Protein AF-A0A8D4UVV5-F1 (afdb_monomer_lite)

Foldseek 3Di:
DPDPPVCPVPPLDDDDDQDDDDDDPADEQEAQEEEDQAEDEEEAEQEERREAAYEHEQAEYEYEHHAAYLEEYEQYEYEPNYEEHYQGEYEADDAHEAAYEYEQYEYAAYAFANGEYEYAEYEHAQEYEQGEYNHAYEQEHGEYAHEHYEAHDPVPLHGEYEQYEYERYEHEQGEYHAEYEYEGSEEYESHEYNNAEYENAEYYYYHAYEHAFEYELHEYAAEYEHGEYEHDDAYEWHDAPDPRGFEYEQYEYEQHEHYAGEYEAQEYEGQEYEQYEYAAAAYEYEQGEYEYNEYEHRHEYELYEYDNVVVCVVVVNDAGEYQFYYQGEYEYAYYEYAEYEQGEYDPSHAHEFEQGEYHADHAYHYQAEHEQGEDAHYYDANGEYEHAYYDHNHYYYSYYYNDPDDDHHGDYDYDD

Sequence (416 aa):
MKKGKILLSLSILAALGSFSAPLSWAADVTNPAKKVNTTVEGNVSAGVAENEGDNAVSNILTLDTGADISGNATGGVAVEGAGNALTNTVDVLDTAKVAGAVTGGVSYDGNAKENVVNMAGGTVIRGVTGGRTLGTGEAALNQVTIYGAAIGEETEQFGAVFGGVSAKGMANNNVVKIVGSTTTYENVMGGYAWESSASGKQVFLTGTNTIGTSVFGGDGETGASNNELSIQDNSTIGEKDNEDTGYAIGGFTHTGTALSNKVKVEGGTMNYAVGGLSDQDGSKVESNELTITGGTIYMEAAGGLIDGKVEYEANGGTRVETEGATKNIVTMNGGEVRNLSGGRVNYYATGDAIANEVYVSDEVQIDYLVRGGSTYYGNANNNIVEMTGGTAGMGVEGGESGADLLIQTNKYHKKI

pLDDT: mean 90.58, std 17.06, range [24.39, 98.94]

Organism: NCBI:txid2582419

Structure (mmCIF, N/CA/C/O backbone):
data_AF-A0A8D4UVV5-F1
#
_entry.id   AF-A0A8D4UVV5-F1
#
loop_
_atom_site.group_PDB
_atom_site.id
_atom_site.type_symbol
_atom_site.label_atom_id
_atom_site.label_alt_id
_atom_site.label_comp_id
_atom_site.label_asym_id
_atom_site.label_entity_id
_atom_site.label_seq_id
_atom_site.pdbx_PDB_ins_code
_atom_site.Cartn_x
_atom_site.Cartn_y
_atom_site.Cartn_z
_atom_site.occupancy
_atom_site.B_iso_or_equiv
_atom_site.auth_seq_id
_atom_site.auth_comp_id
_atom_site.auth_asym_id
_atom_site.auth_atom_id
_atom_site.pdbx_PDB_model_num
ATOM 1 N N . MET A 1 1 ? 5.571 8.092 15.817 1.00 36.47 1 MET A N 1
ATOM 2 C CA . MET A 1 1 ? 6.298 7.166 14.926 1.00 36.47 1 MET A CA 1
ATOM 3 C C . MET A 1 1 ? 7.755 7.592 14.865 1.00 36.47 1 MET A C 1
ATOM 5 O O . MET A 1 1 ? 8.027 8.764 14.603 1.00 36.47 1 MET A O 1
ATOM 9 N N . LYS A 1 2 ? 8.715 6.691 15.112 1.00 24.39 2 LYS A N 1
ATOM 10 C CA . LYS A 1 2 ? 10.079 6.979 14.652 1.00 24.39 2 LYS A CA 1
ATOM 11 C C . LYS A 1 2 ? 10.026 7.043 13.134 1.00 24.39 2 LYS A C 1
ATOM 13 O O . LYS A 1 2 ? 9.331 6.264 12.501 1.00 24.39 2 LYS A O 1
ATOM 18 N N . LYS A 1 3 ? 10.727 8.022 12.574 1.00 29.69 3 LYS A N 1
ATOM 19 C CA . LYS A 1 3 ? 10.854 8.267 11.141 1.00 29.69 3 LYS A CA 1
ATOM 20 C C . LYS A 1 3 ? 11.209 6.982 10.373 1.00 29.69 3 LYS A C 1
ATOM 22 O O . LYS A 1 3 ? 12.376 6.760 10.080 1.00 29.69 3 LYS A O 1
ATOM 27 N N . GLY A 1 4 ? 10.196 6.252 9.932 1.00 29.98 4 GLY A N 1
ATOM 28 C CA . GLY A 1 4 ? 10.011 6.086 8.508 1.00 29.98 4 GLY A CA 1
ATOM 29 C C . GLY A 1 4 ? 9.584 7.451 7.953 1.00 29.98 4 GLY A C 1
ATOM 30 O O . GLY A 1 4 ? 8.470 7.633 7.510 1.00 29.98 4 GLY A O 1
ATOM 31 N N . LYS A 1 5 ? 10.410 8.510 7.944 1.00 32.03 5 LYS A N 1
ATOM 32 C CA . LYS A 1 5 ? 11.254 8.706 6.758 1.00 32.03 5 LYS A CA 1
ATOM 33 C C . LYS A 1 5 ? 11.245 7.430 5.939 1.00 32.03 5 LYS A C 1
ATOM 35 O O . LYS A 1 5 ? 12.145 6.611 6.064 1.00 32.03 5 LYS A O 1
ATOM 40 N N . ILE A 1 6 ? 10.184 7.285 5.148 1.00 36.41 6 ILE A N 1
ATOM 41 C CA . ILE A 1 6 ? 10.252 6.662 3.846 1.00 36.41 6 ILE A CA 1
ATOM 42 C C . ILE A 1 6 ? 11.495 7.309 3.238 1.00 36.41 6 ILE A C 1
ATOM 44 O O . ILE A 1 6 ? 11.454 8.408 2.685 1.00 36.41 6 ILE A O 1
ATOM 48 N N . LEU A 1 7 ? 12.659 6.703 3.476 1.00 28.64 7 LEU A N 1
ATOM 49 C CA . LEU A 1 7 ? 13.828 6.924 2.671 1.00 28.64 7 LEU A CA 1
ATOM 50 C C . LEU A 1 7 ? 13.412 6.277 1.357 1.00 28.64 7 LEU A C 1
ATOM 52 O O . LEU A 1 7 ? 13.795 5.160 1.030 1.00 28.64 7 LEU A O 1
ATOM 56 N N . LEU A 1 8 ? 12.603 7.015 0.590 1.00 34.72 8 LEU A N 1
ATOM 57 C CA . LEU A 1 8 ? 12.724 7.051 -0.846 1.00 34.72 8 LEU A CA 1
ATOM 58 C C . LEU A 1 8 ? 14.201 7.331 -1.050 1.00 34.72 8 LEU A C 1
ATOM 60 O O . LEU A 1 8 ? 14.648 8.478 -1.018 1.00 34.72 8 LEU A O 1
ATOM 64 N N . SER A 1 9 ? 14.996 6.267 -1.144 1.00 30.42 9 SER A N 1
ATOM 65 C CA . SER A 1 9 ? 16.332 6.416 -1.656 1.00 30.42 9 SER A CA 1
ATOM 66 C C . SER A 1 9 ? 16.101 7.053 -3.021 1.00 30.42 9 SER A C 1
ATOM 68 O O . SER A 1 9 ? 15.495 6.458 -3.913 1.00 30.42 9 SER A O 1
ATOM 70 N N . LEU A 1 10 ? 16.518 8.313 -3.148 1.00 31.20 10 LEU A N 1
ATOM 71 C CA . LEU A 1 10 ? 16.580 9.135 -4.361 1.00 31.20 10 LEU A CA 1
ATOM 72 C C . LEU A 1 10 ? 17.472 8.493 -5.451 1.00 31.20 10 LEU A C 1
ATOM 74 O O . LEU A 1 10 ? 18.020 9.158 -6.316 1.00 31.20 10 LEU A O 1
ATOM 78 N N . SER A 1 11 ? 17.637 7.179 -5.399 1.00 31.62 11 SER A N 1
ATOM 79 C CA . SER A 1 11 ? 18.596 6.342 -6.097 1.00 31.62 11 SER A CA 1
ATOM 80 C C . SER A 1 11 ? 18.109 5.847 -7.457 1.00 31.62 11 SER A C 1
ATOM 82 O O . SER A 1 11 ? 18.881 5.234 -8.184 1.00 31.62 11 SER A O 1
ATOM 84 N N . ILE A 1 12 ? 16.852 6.110 -7.830 1.00 38.03 12 ILE A N 1
ATOM 85 C CA . ILE A 1 12 ? 16.336 5.766 -9.169 1.00 38.03 12 ILE A CA 1
ATOM 86 C C . ILE A 1 12 ? 16.673 6.875 -10.189 1.00 38.03 12 ILE A C 1
ATOM 88 O O . ILE A 1 12 ? 16.434 6.725 -11.381 1.00 38.03 12 ILE A O 1
ATOM 92 N N . LEU A 1 13 ? 17.287 7.981 -9.754 1.00 33.97 13 LEU A N 1
ATOM 93 C CA . LEU A 1 13 ? 17.732 9.056 -10.638 1.00 33.97 13 LEU A CA 1
ATOM 94 C C . LEU A 1 13 ? 19.225 8.897 -10.963 1.00 33.97 13 LEU A C 1
ATOM 96 O O . LEU A 1 13 ? 20.084 9.469 -10.298 1.00 33.97 13 LEU A O 1
ATOM 100 N N . ALA A 1 14 ? 19.549 8.122 -11.997 1.00 31.92 14 ALA A N 1
ATOM 101 C CA . ALA A 1 14 ? 20.893 8.124 -12.570 1.00 31.92 14 ALA A CA 1
ATOM 102 C C . ALA A 1 14 ? 20.834 8.201 -14.102 1.00 31.92 14 ALA A C 1
ATOM 104 O O . ALA A 1 14 ? 20.663 7.195 -14.785 1.00 31.92 14 ALA A O 1
ATOM 105 N N . ALA A 1 15 ? 20.996 9.442 -14.573 1.00 30.98 15 ALA A N 1
ATOM 106 C CA . ALA A 1 15 ? 21.548 9.878 -15.855 1.00 30.98 15 ALA A CA 1
ATOM 107 C C . ALA A 1 15 ? 21.003 9.224 -17.138 1.00 30.98 15 ALA A C 1
ATOM 109 O O . ALA A 1 15 ? 21.532 8.226 -17.622 1.00 30.98 15 ALA A O 1
ATOM 110 N N . LEU A 1 16 ? 20.052 9.905 -17.781 1.00 36.75 16 LEU A N 1
ATOM 111 C CA . LEU A 1 16 ? 19.935 9.878 -19.238 1.00 36.75 16 LEU A CA 1
ATOM 112 C C . LEU A 1 16 ? 20.592 11.159 -19.760 1.00 36.75 16 LEU A C 1
ATOM 114 O O . LEU A 1 16 ? 20.246 12.264 -19.343 1.00 36.75 16 LEU A O 1
ATOM 118 N N . GLY A 1 17 ? 21.638 10.998 -20.570 1.00 29.48 17 GLY A N 1
ATOM 119 C CA . GLY A 1 17 ? 22.358 12.116 -21.169 1.00 29.48 17 GLY A CA 1
ATOM 120 C C . GLY A 1 17 ? 21.425 12.923 -22.068 1.00 29.48 17 GLY A C 1
ATOM 121 O O . GLY A 1 17 ? 20.672 12.357 -22.850 1.00 29.48 17 GLY A O 1
ATOM 122 N N . SER A 1 18 ? 21.482 14.247 -21.959 1.00 29.09 18 SER A N 1
ATOM 123 C CA . SER A 1 18 ? 20.733 15.160 -22.817 1.00 29.09 18 SER A CA 1
ATOM 124 C C . SER A 1 18 ? 21.148 14.987 -24.283 1.00 29.09 18 SER A C 1
ATOM 126 O O . SER A 1 18 ? 22.296 15.285 -24.630 1.00 29.09 18 SER A O 1
ATOM 128 N N . PHE A 1 19 ? 20.221 14.571 -25.146 1.00 39.62 19 PHE A N 1
ATOM 129 C CA . PHE A 1 19 ? 20.360 14.656 -26.598 1.00 39.62 19 PHE A CA 1
ATOM 130 C C . PHE A 1 19 ? 19.462 15.774 -27.128 1.00 39.62 19 PHE A C 1
ATOM 132 O O . PHE A 1 19 ? 18.262 15.809 -26.893 1.00 39.62 19 PHE A O 1
ATOM 139 N N . SER A 1 20 ? 20.070 16.726 -27.835 1.00 33.00 20 SER A N 1
ATOM 140 C CA . SER A 1 20 ? 19.363 17.766 -28.579 1.00 33.00 20 SER A CA 1
ATOM 141 C C . SER A 1 20 ? 19.132 17.255 -29.999 1.00 33.00 20 SER A C 1
ATOM 143 O O . SER A 1 20 ? 20.092 17.111 -30.759 1.00 33.00 20 SER A O 1
ATOM 145 N N . ALA A 1 21 ? 17.878 16.975 -30.357 1.00 36.56 21 ALA A N 1
ATOM 146 C CA . ALA A 1 21 ? 17.469 16.689 -31.730 1.00 36.56 21 ALA A CA 1
ATOM 147 C C . ALA A 1 21 ? 16.508 17.785 -32.242 1.00 36.56 21 ALA A C 1
ATOM 149 O O . ALA A 1 21 ? 15.753 18.363 -31.457 1.00 36.56 21 ALA A O 1
ATOM 150 N N . PRO A 1 22 ? 16.561 18.142 -33.540 1.00 39.97 22 PRO A N 1
ATOM 151 C CA . PRO A 1 22 ? 15.698 19.167 -34.120 1.00 39.97 22 PRO A CA 1
ATOM 152 C C . PRO A 1 22 ? 14.241 18.689 -34.205 1.00 39.97 22 PRO A C 1
ATOM 154 O O . PRO A 1 22 ? 13.997 17.510 -34.429 1.00 39.97 22 PRO A O 1
ATOM 157 N N . LEU A 1 23 ? 13.300 19.635 -34.090 1.00 38.44 23 LEU A N 1
ATOM 158 C CA . LEU A 1 23 ? 11.842 19.471 -34.206 1.00 38.44 23 LEU A CA 1
ATOM 159 C C . LEU A 1 23 ? 11.418 18.600 -35.412 1.00 38.44 23 LEU A C 1
ATOM 161 O O . LEU A 1 23 ? 11.129 19.112 -36.496 1.00 38.44 23 LEU A O 1
ATOM 165 N N . SER A 1 24 ? 11.332 17.286 -35.213 1.00 43.22 24 SER A N 1
ATOM 166 C CA . SER A 1 24 ? 10.404 16.408 -35.926 1.00 43.22 24 SER A CA 1
ATOM 167 C C . SER A 1 24 ? 9.197 16.168 -35.026 1.00 43.22 24 SER A C 1
ATOM 169 O O . SER A 1 24 ? 9.316 16.247 -33.809 1.00 43.22 24 SER A O 1
ATOM 171 N N . TRP A 1 25 ? 8.024 15.932 -35.610 1.00 46.22 25 TRP A N 1
ATOM 172 C CA . TRP A 1 25 ? 6.808 15.657 -34.841 1.00 46.22 25 TRP A CA 1
ATOM 173 C C . TRP A 1 25 ? 7.061 14.503 -33.865 1.00 46.22 25 TRP A C 1
ATOM 175 O O . TRP A 1 25 ? 7.740 13.550 -34.251 1.00 46.22 25 TRP A O 1
ATOM 185 N N . ALA A 1 26 ? 6.534 14.615 -32.642 1.00 57.75 26 ALA A N 1
ATOM 186 C CA . ALA A 1 26 ? 6.657 13.580 -31.623 1.00 57.75 26 ALA A CA 1
ATOM 187 C C . ALA A 1 26 ? 6.314 12.199 -32.210 1.00 57.75 26 ALA A C 1
ATOM 189 O O . ALA A 1 26 ? 5.295 12.043 -32.894 1.00 57.75 26 ALA A O 1
ATOM 190 N N . ALA A 1 27 ? 7.186 11.223 -31.986 1.00 77.44 27 ALA A N 1
ATOM 191 C CA . ALA A 1 27 ? 7.056 9.858 -32.461 1.00 77.44 27 ALA A CA 1
ATOM 192 C C . ALA A 1 27 ? 7.131 8.905 -31.266 1.00 77.44 27 ALA A C 1
ATOM 194 O O . ALA A 1 27 ? 8.192 8.692 -30.683 1.00 77.44 27 ALA A O 1
ATOM 195 N N . ASP A 1 28 ? 5.993 8.308 -30.918 1.00 87.12 28 ASP A N 1
ATOM 196 C CA . ASP A 1 28 ? 5.911 7.395 -29.782 1.00 87.12 28 ASP A CA 1
ATOM 197 C C . ASP A 1 28 ? 6.815 6.169 -29.962 1.00 87.12 28 ASP A C 1
ATOM 199 O O . ASP A 1 28 ? 6.794 5.482 -30.991 1.00 87.12 28 ASP A O 1
ATOM 203 N N . VAL A 1 29 ? 7.549 5.832 -28.904 1.00 88.31 29 VAL A N 1
ATOM 204 C CA . VAL A 1 29 ? 8.317 4.592 -28.810 1.00 88.31 29 VAL A CA 1
ATOM 205 C C . VAL A 1 29 ? 7.353 3.479 -28.423 1.00 88.31 29 VAL A C 1
ATOM 207 O O . VAL A 1 29 ? 6.972 3.331 -27.258 1.00 88.31 29 VAL A O 1
ATOM 210 N N . THR A 1 30 ? 6.911 2.743 -29.444 1.00 86.62 30 THR A N 1
ATOM 211 C CA . THR A 1 30 ? 5.772 1.823 -29.377 1.00 86.62 30 THR A CA 1
ATOM 212 C C . THR A 1 30 ? 6.151 0.375 -29.672 1.00 86.62 30 THR A C 1
ATOM 214 O O . THR A 1 30 ? 6.785 0.084 -30.686 1.00 86.62 30 THR A O 1
ATOM 217 N N . ASN A 1 31 ? 5.721 -0.555 -28.811 1.00 82.00 31 ASN A N 1
ATOM 218 C CA . ASN A 1 31 ? 5.862 -2.012 -28.994 1.00 82.00 31 ASN A CA 1
ATOM 219 C C . ASN A 1 31 ? 7.280 -2.609 -29.231 1.00 82.00 31 ASN A C 1
ATOM 221 O O . ASN A 1 31 ? 7.365 -3.688 -29.831 1.00 82.00 31 ASN A O 1
ATOM 225 N N . PRO A 1 32 ? 8.417 -2.028 -28.798 1.00 83.75 32 PRO A N 1
ATOM 226 C CA . PRO A 1 32 ? 9.664 -2.774 -28.772 1.00 83.75 32 PRO A CA 1
ATOM 227 C C . PRO A 1 32 ? 9.589 -3.870 -27.704 1.00 83.75 32 PRO A C 1
ATOM 229 O O . PRO A 1 32 ? 9.180 -3.650 -26.562 1.00 83.75 32 PRO A O 1
ATOM 232 N N . ALA A 1 33 ? 10.027 -5.063 -28.091 1.00 90.38 33 ALA A N 1
ATOM 233 C CA . ALA A 1 33 ? 10.228 -6.182 -27.189 1.00 90.38 33 ALA A CA 1
ATOM 234 C C . ALA A 1 33 ? 11.729 -6.378 -26.962 1.00 90.38 33 ALA A C 1
ATOM 236 O O . ALA A 1 33 ? 12.505 -6.475 -27.917 1.00 90.38 33 ALA A O 1
ATOM 237 N N . LYS A 1 34 ? 12.140 -6.466 -25.698 1.00 94.88 34 LYS A N 1
ATOM 238 C CA . LYS A 1 34 ? 13.526 -6.709 -25.304 1.00 94.88 34 LYS A CA 1
ATOM 239 C C . LYS A 1 34 ? 13.589 -7.886 -24.346 1.00 94.88 34 LYS A C 1
ATOM 241 O O . LYS A 1 34 ? 12.952 -7.871 -23.301 1.00 94.88 34 LYS A O 1
ATOM 246 N N . LYS A 1 35 ? 14.395 -8.889 -24.691 1.00 97.12 35 LYS A N 1
ATOM 247 C CA . LYS A 1 35 ? 14.667 -10.047 -23.836 1.00 97.12 35 LYS A CA 1
ATOM 248 C C . LYS A 1 35 ? 16.106 -9.995 -23.334 1.00 97.12 35 LYS A C 1
ATOM 250 O O . LYS A 1 35 ? 17.017 -9.788 -24.134 1.00 97.12 35 LYS A O 1
ATOM 255 N N . VAL A 1 36 ? 16.304 -10.204 -22.035 1.00 96.94 36 VAL A N 1
ATOM 256 C CA . VAL A 1 36 ? 17.626 -10.299 -21.403 1.00 96.94 36 VAL A CA 1
ATOM 257 C C . VAL A 1 36 ? 17.741 -11.632 -20.673 1.00 96.94 36 VAL A C 1
ATOM 259 O O . VAL A 1 36 ? 16.852 -12.008 -19.919 1.00 96.94 36 VAL A O 1
ATOM 262 N N . ASN A 1 37 ? 18.831 -12.352 -20.921 1.00 96.44 37 ASN A N 1
ATOM 263 C CA . ASN A 1 37 ? 19.150 -13.653 -20.321 1.00 96.44 37 ASN A CA 1
ATOM 264 C C . ASN A 1 37 ? 20.652 -13.780 -19.999 1.00 96.44 37 ASN A C 1
ATOM 266 O O . ASN A 1 37 ? 21.205 -14.877 -19.944 1.00 96.44 37 ASN A O 1
ATOM 270 N N . THR A 1 38 ? 21.322 -12.639 -19.846 1.00 96.38 38 THR A N 1
ATOM 271 C CA . THR A 1 38 ? 22.748 -12.521 -19.537 1.00 96.38 38 THR A CA 1
ATOM 272 C C . THR A 1 38 ? 22.966 -11.405 -18.525 1.00 96.38 38 THR A C 1
ATOM 274 O O . THR A 1 38 ? 22.064 -10.609 -18.253 1.00 96.38 38 THR A O 1
ATOM 277 N N . THR A 1 39 ? 24.196 -11.286 -18.033 1.00 98.00 39 THR A N 1
ATOM 278 C CA . THR A 1 39 ? 24.621 -10.136 -17.238 1.00 98.00 39 THR A CA 1
ATOM 279 C C . THR A 1 39 ? 24.575 -8.845 -18.059 1.00 98.00 39 THR A C 1
ATOM 281 O O . THR A 1 39 ? 25.035 -8.820 -19.205 1.00 98.00 39 THR A O 1
ATOM 284 N N . VAL A 1 40 ? 24.042 -7.774 -17.470 1.00 96.81 40 VAL A N 1
ATOM 285 C CA . VAL A 1 40 ? 24.083 -6.413 -18.016 1.00 96.81 40 VAL A CA 1
ATOM 286 C C . VAL A 1 40 ? 24.555 -5.455 -16.933 1.00 96.81 40 VAL A C 1
ATOM 288 O O . VAL A 1 40 ? 23.943 -5.343 -15.872 1.00 96.81 40 VAL A O 1
ATOM 291 N N . GLU A 1 41 ? 25.627 -4.729 -17.235 1.00 96.94 41 GLU A N 1
ATOM 292 C CA . GLU A 1 41 ? 26.084 -3.631 -16.393 1.00 96.94 41 GLU A CA 1
ATOM 293 C C . GLU A 1 41 ? 25.252 -2.371 -16.667 1.00 96.94 41 GLU A C 1
ATOM 295 O O . GLU A 1 41 ? 25.218 -1.873 -17.794 1.00 96.94 41 GLU A O 1
ATOM 300 N N . GLY A 1 42 ? 24.590 -1.847 -15.634 1.00 93.19 42 GLY A N 1
ATOM 301 C CA . GLY A 1 42 ? 23.761 -0.646 -15.698 1.00 93.19 42 GLY A CA 1
ATOM 302 C C . GLY A 1 42 ? 22.278 -0.905 -15.980 1.00 93.19 42 GLY A C 1
ATOM 303 O O . GLY A 1 42 ? 21.737 -1.975 -15.706 1.00 93.19 42 GLY A O 1
ATOM 304 N N . ASN A 1 43 ? 21.598 0.135 -16.471 1.00 93.75 43 ASN A N 1
ATOM 305 C CA . ASN A 1 43 ? 20.146 0.145 -16.651 1.00 93.75 43 ASN A CA 1
ATOM 306 C C . ASN A 1 43 ? 19.712 -0.551 -17.950 1.00 93.75 43 ASN A C 1
ATOM 308 O O . ASN A 1 43 ? 20.365 -0.449 -18.990 1.00 93.75 43 ASN A O 1
ATOM 312 N N . VAL A 1 44 ? 18.538 -1.178 -17.913 1.00 95.44 44 VAL A N 1
ATOM 313 C CA . VAL A 1 44 ? 17.878 -1.801 -19.059 1.00 95.44 44 VAL A CA 1
ATOM 314 C C . VAL A 1 44 ? 16.466 -1.250 -19.206 1.00 95.44 44 VAL A C 1
ATOM 316 O O . VAL A 1 44 ? 15.642 -1.415 -18.314 1.00 95.44 44 VAL A O 1
ATOM 319 N N . SER A 1 45 ? 16.165 -0.690 -20.378 1.00 94.88 45 SER A N 1
ATOM 320 C CA . SER A 1 45 ? 14.798 -0.334 -20.780 1.00 94.88 45 SER A CA 1
ATOM 321 C C . SER A 1 45 ? 14.409 -1.021 -22.090 1.00 94.88 45 SER A C 1
ATOM 323 O O . SER A 1 45 ? 15.292 -1.237 -22.934 1.00 94.88 45 SER A O 1
ATOM 325 N N . ALA A 1 46 ? 13.129 -1.378 -22.267 1.00 93.62 46 ALA A N 1
ATOM 326 C CA . ALA A 1 46 ? 12.623 -1.859 -23.560 1.00 93.62 46 ALA A CA 1
ATOM 327 C C . ALA A 1 46 ? 12.306 -0.709 -24.530 1.00 93.62 46 ALA A C 1
ATOM 329 O O . ALA A 1 46 ? 12.578 -0.854 -25.720 1.00 93.62 46 ALA A O 1
ATOM 330 N N . GLY A 1 47 ? 11.859 0.448 -24.029 1.00 92.44 47 GLY A N 1
ATOM 331 C CA . GLY A 1 47 ? 11.767 1.686 -24.811 1.00 92.44 47 GLY A CA 1
ATOM 332 C C . GLY A 1 47 ? 12.038 2.944 -23.995 1.00 92.44 47 GLY A C 1
ATOM 333 O O . GLY A 1 47 ? 11.753 2.992 -22.797 1.00 92.44 47 GLY A O 1
ATOM 334 N N . VAL A 1 48 ? 12.613 3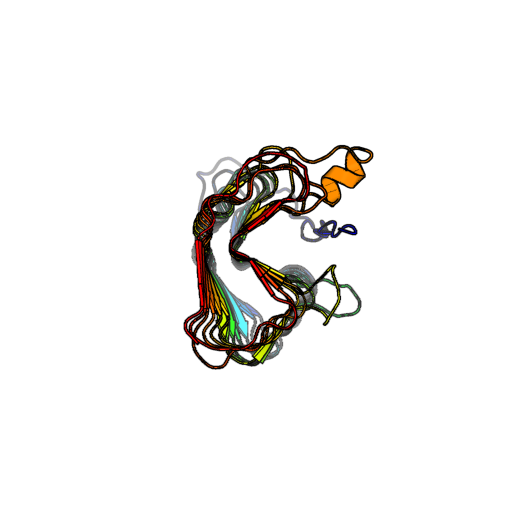.954 -24.652 1.00 94.88 48 VAL A N 1
ATOM 335 C CA . VAL A 1 48 ? 12.926 5.263 -24.066 1.00 94.88 48 VAL A CA 1
ATOM 336 C C . VAL A 1 48 ? 12.461 6.353 -25.030 1.00 94.88 48 VAL A C 1
ATOM 338 O O . VAL A 1 48 ? 13.012 6.478 -26.119 1.00 94.88 48 VAL A O 1
ATOM 341 N N . ALA A 1 49 ? 11.437 7.103 -24.636 1.00 93.69 49 ALA A N 1
ATOM 342 C CA . ALA A 1 49 ? 10.965 8.309 -25.299 1.00 93.69 49 ALA A CA 1
ATOM 343 C C . ALA A 1 49 ? 11.805 9.503 -24.828 1.00 93.69 49 ALA A C 1
ATOM 345 O O . ALA A 1 49 ? 11.822 9.814 -23.634 1.00 93.69 49 ALA A O 1
ATOM 346 N N . GLU A 1 50 ? 12.521 10.126 -25.766 1.00 90.50 50 GLU A N 1
ATOM 347 C CA . GLU A 1 50 ? 13.539 11.147 -25.482 1.00 90.50 50 GLU A CA 1
ATOM 348 C C . GLU A 1 50 ? 13.148 12.554 -25.950 1.00 90.50 50 GLU A C 1
ATOM 350 O O . GLU A 1 50 ? 13.681 13.526 -25.416 1.00 90.50 50 GLU A O 1
ATOM 355 N N . ASN A 1 51 ? 12.238 12.689 -26.924 1.00 88.12 51 ASN A N 1
ATOM 356 C CA . ASN A 1 51 ? 11.864 13.998 -27.456 1.00 88.12 51 ASN A CA 1
ATOM 357 C C . ASN A 1 51 ? 10.580 14.532 -26.829 1.00 88.12 51 ASN A C 1
ATOM 359 O O . ASN A 1 51 ? 9.742 13.795 -26.304 1.00 88.12 51 ASN A O 1
ATOM 363 N N . GLU A 1 52 ? 10.418 15.849 -26.934 1.00 89.12 52 GLU A N 1
ATOM 364 C CA . GLU A 1 52 ? 9.243 16.545 -26.435 1.00 89.12 52 GLU A CA 1
ATOM 365 C C . GLU A 1 52 ? 7.957 15.986 -27.058 1.00 89.12 52 GLU A C 1
ATOM 367 O O . GLU A 1 52 ? 7.799 15.946 -28.279 1.00 89.12 52 GLU A O 1
ATOM 372 N N . GLY A 1 53 ? 7.034 15.552 -26.198 1.00 85.62 53 GLY A N 1
ATOM 373 C CA . GLY A 1 53 ? 5.763 14.947 -26.598 1.00 85.62 53 GLY A CA 1
ATOM 374 C C . GLY A 1 53 ? 5.810 13.457 -26.959 1.00 85.62 53 GLY A C 1
ATOM 375 O O . GLY A 1 53 ? 4.735 12.869 -27.096 1.00 85.62 53 GLY A O 1
ATOM 376 N N . ASP A 1 54 ? 6.988 12.831 -27.069 1.00 91.81 54 ASP A N 1
ATOM 377 C CA . ASP A 1 54 ? 7.102 11.388 -27.327 1.00 91.81 54 ASP A CA 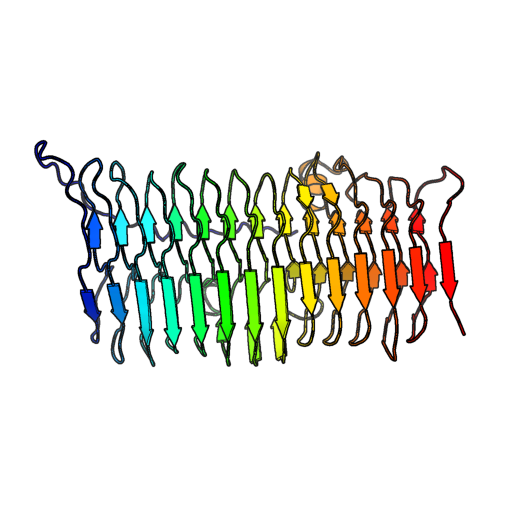1
ATOM 378 C C . ASP A 1 54 ? 6.559 10.587 -26.139 1.00 91.81 54 ASP A C 1
ATOM 380 O O . ASP A 1 54 ? 6.866 10.877 -24.982 1.00 91.81 54 ASP A O 1
ATOM 384 N N . ASN A 1 55 ? 5.803 9.523 -26.402 1.00 96.06 55 ASN A N 1
ATOM 385 C CA . ASN A 1 55 ? 5.340 8.606 -25.363 1.00 96.06 55 ASN A CA 1
ATOM 386 C C . ASN A 1 55 ? 6.079 7.261 -25.445 1.00 96.06 55 ASN A C 1
ATOM 388 O O . ASN A 1 55 ? 6.362 6.757 -26.530 1.00 96.06 55 ASN A O 1
ATOM 392 N N . ALA A 1 56 ? 6.346 6.637 -24.298 1.00 96.81 56 ALA A N 1
ATOM 393 C CA . ALA A 1 56 ? 6.790 5.249 -24.215 1.00 96.81 56 ALA A CA 1
ATOM 394 C C . ALA A 1 56 ? 5.564 4.349 -24.012 1.00 96.81 56 ALA A C 1
ATOM 396 O O . ALA A 1 56 ? 5.015 4.277 -22.910 1.00 96.81 56 ALA A O 1
ATOM 397 N N . VAL A 1 57 ? 5.115 3.683 -25.076 1.00 97.94 57 VAL A N 1
ATOM 398 C CA . VAL A 1 57 ? 3.828 2.978 -25.099 1.00 97.94 57 VAL A CA 1
ATOM 399 C C . VAL A 1 57 ? 3.988 1.495 -25.432 1.00 97.94 57 VAL A C 1
ATOM 401 O O . VAL A 1 57 ? 4.585 1.132 -26.440 1.00 97.94 57 VAL A O 1
ATOM 404 N N . SER A 1 58 ? 3.382 0.612 -24.637 1.00 97.75 58 SER A N 1
ATOM 405 C CA . SER A 1 58 ? 3.315 -0.833 -24.924 1.00 97.75 58 SER A CA 1
ATOM 406 C C . SER A 1 58 ? 4.678 -1.523 -25.124 1.00 97.75 58 SER A C 1
ATOM 408 O O . SER A 1 58 ? 4.792 -2.508 -25.848 1.00 97.75 58 SER A O 1
ATOM 410 N N . ASN A 1 59 ? 5.738 -1.011 -24.500 1.00 97.44 59 ASN A N 1
ATOM 411 C CA . ASN A 1 59 ? 7.069 -1.617 -24.539 1.00 97.44 59 ASN A CA 1
ATOM 412 C C . ASN A 1 59 ? 7.111 -2.849 -23.615 1.00 97.44 59 ASN A C 1
ATOM 414 O O . ASN A 1 59 ? 6.529 -2.817 -22.530 1.00 97.44 59 ASN A O 1
ATOM 418 N N . ILE A 1 60 ? 7.813 -3.919 -24.007 1.00 98.19 60 ILE A N 1
ATOM 419 C CA . ILE A 1 60 ? 7.883 -5.174 -23.236 1.00 98.19 60 ILE A CA 1
ATOM 420 C C . ILE A 1 60 ? 9.337 -5.524 -22.919 1.00 98.19 60 ILE A C 1
ATOM 422 O O . ILE A 1 60 ? 10.141 -5.751 -23.827 1.00 98.19 60 ILE A O 1
ATOM 426 N N . LEU A 1 61 ? 9.667 -5.621 -21.631 1.00 98.44 61 LEU A N 1
ATOM 427 C CA . LEU A 1 61 ? 10.951 -6.120 -21.141 1.00 98.44 61 LEU A CA 1
ATOM 428 C C . LEU A 1 61 ? 10.770 -7.493 -20.482 1.00 98.44 61 LEU A C 1
ATOM 430 O O . LEU A 1 61 ? 10.085 -7.604 -19.474 1.00 98.44 61 LEU A O 1
ATOM 434 N N . THR A 1 62 ? 11.437 -8.522 -20.996 1.00 98.44 62 THR A N 1
ATOM 435 C CA . THR A 1 62 ? 11.457 -9.860 -20.387 1.00 98.44 62 THR A CA 1
ATOM 436 C C . THR A 1 62 ? 12.851 -10.174 -19.850 1.00 98.44 62 THR A C 1
ATOM 438 O O . THR A 1 62 ? 13.822 -10.202 -20.611 1.00 98.44 62 THR A O 1
ATOM 441 N N . LEU A 1 63 ? 12.949 -10.445 -18.551 1.00 98.31 63 LEU A N 1
ATOM 442 C CA . LEU A 1 63 ? 14.150 -10.927 -17.874 1.00 98.31 63 LEU A CA 1
ATOM 443 C C . LEU A 1 63 ? 13.990 -12.425 -17.608 1.00 98.31 63 LEU A C 1
ATOM 445 O O . LEU A 1 63 ? 13.137 -12.836 -16.827 1.00 98.31 63 LEU A O 1
ATOM 449 N N . ASP A 1 64 ? 14.788 -13.231 -18.296 1.00 94.94 64 ASP A N 1
ATOM 450 C CA . ASP A 1 64 ? 14.737 -14.693 -18.242 1.00 94.94 64 ASP A CA 1
ATOM 451 C C . ASP A 1 64 ? 15.835 -15.250 -17.317 1.00 94.94 64 ASP A C 1
ATOM 453 O O . ASP A 1 64 ? 16.681 -14.512 -16.798 1.00 94.94 64 ASP A O 1
ATOM 457 N N . THR A 1 65 ? 15.870 -16.571 -17.157 1.00 92.62 65 THR A N 1
ATOM 458 C CA . THR A 1 65 ? 16.959 -17.288 -16.494 1.00 92.62 65 THR A CA 1
ATOM 459 C C . THR A 1 65 ? 18.323 -16.810 -17.012 1.00 92.62 65 THR A C 1
ATOM 461 O O . THR A 1 65 ? 18.599 -16.823 -18.213 1.00 92.62 65 THR A O 1
ATOM 464 N N . GLY A 1 66 ? 19.195 -16.401 -16.084 1.00 91.81 66 GLY A N 1
ATOM 465 C CA . GLY A 1 66 ? 20.539 -15.888 -16.375 1.00 91.81 66 GLY A CA 1
ATOM 466 C C . GLY A 1 66 ? 20.636 -14.367 -16.514 1.00 91.81 66 GLY A C 1
ATOM 467 O O . GLY A 1 66 ? 21.750 -13.850 -16.596 1.00 91.81 66 GLY A O 1
ATOM 468 N N . ALA A 1 67 ? 19.512 -13.641 -16.508 1.00 97.94 67 ALA A N 1
ATOM 469 C CA . ALA A 1 67 ? 19.535 -12.189 -16.386 1.00 97.94 67 ALA A CA 1
ATOM 470 C C . ALA A 1 67 ? 20.126 -11.772 -15.029 1.00 97.94 67 ALA A C 1
ATOM 472 O O . ALA A 1 67 ? 19.655 -12.214 -13.979 1.00 97.94 67 ALA A O 1
ATOM 473 N N . ASP A 1 68 ? 21.143 -10.915 -15.071 1.00 98.19 68 ASP A N 1
ATOM 474 C CA . ASP A 1 68 ? 21.795 -10.341 -13.892 1.00 98.19 68 ASP A CA 1
ATOM 475 C C . ASP A 1 68 ? 22.101 -8.864 -14.169 1.00 98.19 68 ASP A C 1
ATOM 477 O O . ASP A 1 68 ? 23.023 -8.537 -14.918 1.00 98.19 68 ASP A O 1
ATOM 481 N N . ILE A 1 69 ? 21.240 -7.977 -13.675 1.00 97.56 69 ILE A N 1
ATOM 482 C CA . ILE A 1 69 ? 21.238 -6.550 -14.015 1.00 97.56 69 ILE A CA 1
ATOM 483 C C . ILE A 1 69 ? 21.778 -5.754 -12.830 1.00 97.56 69 ILE A C 1
ATOM 485 O O . ILE A 1 69 ? 21.164 -5.759 -11.763 1.00 97.56 69 ILE A O 1
ATOM 489 N N . SER A 1 70 ? 22.887 -5.027 -13.008 1.00 96.38 70 SER A N 1
ATOM 490 C CA . SER A 1 70 ? 23.456 -4.212 -11.919 1.00 96.38 70 SER A CA 1
ATOM 491 C C . SER A 1 70 ? 22.715 -2.884 -11.692 1.00 96.38 70 SER A C 1
ATOM 493 O O . SER A 1 70 ? 22.853 -2.274 -10.633 1.00 96.38 70 SER A O 1
ATOM 495 N N . GLY A 1 71 ? 21.900 -2.444 -12.659 1.00 94.00 71 GLY A N 1
ATOM 496 C CA . GLY A 1 71 ? 21.039 -1.261 -12.566 1.00 94.00 71 GLY A CA 1
ATOM 497 C C . GLY A 1 71 ? 19.538 -1.570 -12.575 1.00 94.00 71 GLY A C 1
ATOM 498 O O . GLY A 1 71 ? 19.093 -2.650 -12.188 1.00 94.00 71 GLY A O 1
ATOM 499 N N . ASN A 1 72 ? 18.743 -0.586 -13.000 1.00 95.62 72 ASN A N 1
ATOM 500 C CA . ASN A 1 72 ? 17.281 -0.666 -13.062 1.00 95.62 72 ASN A CA 1
ATOM 501 C C . ASN A 1 72 ? 16.797 -1.425 -14.304 1.00 95.62 72 ASN A C 1
ATOM 503 O O . ASN A 1 72 ? 17.416 -1.345 -15.364 1.00 95.62 72 ASN A O 1
ATOM 507 N N . ALA A 1 73 ? 15.636 -2.070 -14.203 1.00 97.62 73 ALA A N 1
ATOM 508 C CA . ALA A 1 73 ? 14.945 -2.713 -15.317 1.00 97.62 73 ALA A CA 1
ATOM 509 C C . ALA A 1 73 ? 13.566 -2.070 -15.525 1.00 97.62 73 ALA A C 1
ATOM 511 O O . ALA A 1 73 ? 12.721 -2.104 -14.632 1.00 97.62 73 ALA A O 1
ATOM 512 N N . THR A 1 74 ? 13.337 -1.462 -16.691 1.00 98.00 74 THR A N 1
ATOM 513 C CA . THR A 1 74 ? 12.119 -0.685 -16.968 1.00 98.00 74 THR A CA 1
ATOM 514 C C . THR A 1 74 ? 11.438 -1.103 -18.270 1.00 98.00 74 THR A C 1
ATOM 516 O O . THR A 1 74 ? 12.101 -1.291 -19.289 1.00 98.00 74 THR A O 1
ATOM 519 N N . GLY A 1 75 ? 10.110 -1.219 -18.278 1.00 97.56 75 GLY A N 1
ATOM 520 C CA . GLY A 1 75 ? 9.361 -1.502 -19.506 1.00 97.56 75 GLY A CA 1
ATOM 521 C C . GLY A 1 75 ? 9.459 -0.324 -20.477 1.00 97.56 75 GLY A C 1
ATOM 522 O O . GLY A 1 75 ? 10.029 -0.450 -21.560 1.00 97.56 75 GLY A O 1
ATOM 523 N N . GLY A 1 76 ? 8.998 0.855 -20.056 1.00 96.25 76 GLY A N 1
ATOM 524 C CA . GLY A 1 76 ? 9.093 2.094 -20.836 1.00 96.25 76 GLY A CA 1
ATOM 525 C C . GLY A 1 76 ? 9.505 3.304 -20.002 1.00 96.25 76 GLY A C 1
ATOM 526 O O . GLY A 1 76 ? 9.084 3.448 -18.855 1.00 96.25 76 GLY A O 1
ATOM 527 N N . VAL A 1 77 ? 10.316 4.188 -20.581 1.00 96.69 77 VAL A N 1
ATOM 528 C CA . VAL A 1 77 ? 10.746 5.446 -19.955 1.00 96.69 77 VAL A CA 1
ATOM 529 C C . VAL A 1 77 ? 10.353 6.619 -20.843 1.00 96.69 77 VAL A C 1
ATOM 531 O O . VAL A 1 77 ? 10.726 6.637 -22.008 1.00 96.69 77 VAL A O 1
ATOM 534 N N . ALA A 1 78 ? 9.658 7.609 -20.296 1.00 96.38 78 ALA A N 1
ATOM 535 C CA . ALA A 1 78 ? 9.512 8.937 -20.881 1.00 96.38 78 ALA A CA 1
ATOM 536 C C . ALA A 1 78 ? 10.321 9.929 -20.037 1.00 96.38 78 ALA A C 1
ATOM 538 O O . ALA A 1 78 ? 10.052 10.092 -18.842 1.00 96.38 78 ALA A O 1
ATOM 539 N N . VAL A 1 79 ? 11.355 10.526 -20.636 1.00 92.81 79 VAL A N 1
ATOM 540 C CA . VAL A 1 79 ? 12.284 11.437 -19.942 1.00 92.81 79 VAL A CA 1
ATOM 541 C C . VAL A 1 79 ? 11.660 12.812 -19.674 1.00 92.81 79 VAL A C 1
ATOM 543 O O . VAL A 1 79 ? 10.521 13.069 -20.052 1.00 92.81 79 VAL A O 1
ATOM 546 N N . GLU A 1 80 ? 12.393 13.696 -18.995 1.00 90.44 80 GLU A N 1
ATOM 547 C CA . GLU A 1 80 ? 11.964 15.084 -18.762 1.00 90.44 80 GLU A CA 1
ATOM 548 C C . GLU A 1 80 ? 11.660 15.802 -20.086 1.00 90.44 80 GLU A C 1
ATOM 550 O O . GLU A 1 80 ? 12.440 15.731 -21.036 1.00 90.44 80 GLU A O 1
ATOM 555 N N . GLY A 1 81 ? 10.507 16.470 -20.154 1.00 86.69 81 GLY A N 1
ATOM 556 C CA . GLY A 1 81 ? 9.996 17.107 -21.370 1.00 86.69 81 GLY A CA 1
ATOM 557 C C . GLY A 1 81 ? 9.303 16.160 -22.357 1.00 86.69 81 GLY A C 1
ATOM 558 O O . GLY A 1 81 ? 8.555 16.633 -23.212 1.00 86.69 81 GLY A O 1
ATOM 559 N N . ALA A 1 82 ? 9.482 14.841 -22.238 1.00 91.69 82 ALA A N 1
ATOM 560 C CA . ALA A 1 82 ? 8.714 13.869 -23.012 1.00 91.69 82 ALA A CA 1
ATOM 561 C C . ALA A 1 82 ? 7.275 13.730 -22.473 1.00 91.69 82 ALA A C 1
ATOM 563 O O . ALA A 1 82 ? 6.824 14.455 -21.585 1.00 91.69 82 ALA A O 1
ATOM 564 N N . GLY A 1 83 ? 6.518 12.803 -23.050 1.00 94.88 83 GLY A N 1
ATOM 565 C CA . GLY A 1 83 ? 5.135 12.522 -22.694 1.00 94.88 83 GLY A CA 1
ATOM 566 C C . GLY A 1 83 ? 4.982 11.439 -21.623 1.00 94.88 83 GLY A C 1
ATOM 567 O O . GLY A 1 83 ? 5.542 11.479 -20.528 1.00 94.88 83 GLY A O 1
ATOM 568 N N . ASN A 1 84 ? 4.135 10.464 -21.924 1.00 97.69 84 ASN A N 1
ATOM 569 C CA . ASN A 1 84 ? 3.631 9.463 -20.993 1.00 97.69 84 ASN A CA 1
ATOM 570 C C . ASN A 1 84 ? 4.383 8.127 -21.110 1.00 97.69 84 ASN A C 1
ATOM 572 O O . ASN A 1 84 ? 4.905 7.782 -22.168 1.00 97.69 84 ASN A O 1
ATOM 576 N N . ALA A 1 85 ? 4.342 7.331 -20.042 1.00 98.12 85 ALA A N 1
ATOM 577 C CA . ALA A 1 85 ? 4.719 5.921 -20.036 1.00 98.12 85 ALA A CA 1
ATOM 578 C C . ALA A 1 85 ? 3.461 5.056 -19.856 1.00 98.12 85 ALA A C 1
ATOM 580 O O . ALA A 1 85 ? 2.937 4.912 -18.748 1.00 98.12 85 ALA A O 1
ATOM 581 N N . LEU A 1 86 ? 2.943 4.516 -20.957 1.00 98.56 86 LEU A N 1
ATOM 582 C CA . LEU A 1 86 ? 1.644 3.844 -20.998 1.00 98.56 86 LEU A CA 1
ATOM 583 C C . LEU A 1 86 ? 1.791 2.367 -21.349 1.00 98.56 86 LEU A C 1
ATOM 585 O O . LEU A 1 86 ? 2.569 2.021 -22.234 1.00 98.56 86 LEU A O 1
ATOM 589 N N . THR A 1 87 ? 1.013 1.514 -20.682 1.00 98.50 87 THR A N 1
ATOM 590 C CA . THR A 1 87 ? 0.809 0.102 -21.056 1.00 98.50 87 THR A CA 1
ATOM 591 C C . THR A 1 87 ? 2.086 -0.735 -21.197 1.00 98.50 87 THR A C 1
ATOM 593 O O . THR A 1 87 ? 2.096 -1.764 -21.871 1.00 98.50 87 THR A O 1
ATOM 596 N N . ASN A 1 88 ? 3.186 -0.317 -20.573 1.00 98.62 88 ASN A N 1
ATOM 597 C CA . ASN A 1 88 ? 4.459 -1.023 -20.654 1.00 98.62 88 ASN A CA 1
ATOM 598 C C . ASN A 1 88 ? 4.469 -2.225 -19.716 1.00 98.62 88 ASN A C 1
ATOM 600 O O . ASN A 1 88 ? 3.866 -2.184 -18.647 1.00 98.62 88 ASN A O 1
ATOM 604 N N . THR A 1 89 ? 5.176 -3.283 -20.098 1.00 98.75 89 THR A N 1
ATOM 605 C CA . THR A 1 89 ? 5.236 -4.535 -19.340 1.00 98.75 89 THR A CA 1
ATOM 606 C C . THR A 1 89 ? 6.674 -4.892 -18.984 1.00 98.75 89 THR A C 1
ATOM 608 O O . THR A 1 89 ? 7.566 -4.806 -19.832 1.00 98.75 89 THR A O 1
ATOM 611 N N . VAL A 1 90 ? 6.896 -5.332 -17.744 1.00 98.81 90 VAL A N 1
ATOM 612 C CA . VAL A 1 90 ? 8.115 -6.045 -17.343 1.00 98.81 90 VAL A CA 1
ATOM 613 C C . VAL A 1 90 ? 7.755 -7.426 -16.815 1.00 98.81 90 VAL A C 1
ATOM 615 O O . VAL A 1 90 ? 6.991 -7.537 -15.860 1.00 98.81 90 VAL A O 1
ATOM 618 N N . ASP A 1 91 ? 8.356 -8.461 -17.391 1.00 98.62 91 ASP A N 1
ATOM 619 C CA . ASP A 1 91 ? 8.260 -9.839 -16.918 1.00 98.62 91 ASP A CA 1
ATOM 620 C C . ASP A 1 91 ? 9.610 -10.275 -16.336 1.00 98.62 91 ASP A C 1
ATOM 622 O O . ASP A 1 91 ? 10.622 -10.273 -17.039 1.00 98.62 91 ASP A O 1
ATOM 626 N N . VAL A 1 92 ? 9.636 -10.656 -15.060 1.00 98.50 92 VAL A N 1
ATOM 627 C CA . VAL A 1 92 ? 10.811 -11.205 -14.369 1.00 98.50 92 VAL A CA 1
ATOM 628 C C . VAL A 1 92 ? 10.559 -12.677 -14.079 1.00 98.50 92 VAL A C 1
ATOM 630 O O . VAL A 1 92 ? 9.607 -13.018 -13.377 1.00 98.50 92 VAL A O 1
ATOM 633 N N . LEU A 1 93 ? 11.394 -13.552 -14.629 1.00 96.81 93 LEU A N 1
ATOM 634 C CA . LEU A 1 93 ? 11.173 -14.995 -14.608 1.00 96.81 93 LEU A CA 1
ATOM 635 C C . LEU A 1 93 ? 12.267 -15.733 -13.832 1.00 96.81 93 LEU A C 1
ATOM 637 O O . LEU A 1 93 ? 13.426 -15.308 -13.779 1.00 96.81 93 LEU A O 1
ATOM 641 N N . ASP A 1 94 ? 11.887 -16.885 -13.283 1.00 93.94 94 ASP A N 1
ATOM 642 C CA . ASP A 1 94 ? 12.768 -17.904 -12.719 1.00 93.94 94 ASP A CA 1
ATOM 643 C C . ASP A 1 94 ? 13.747 -17.353 -11.669 1.00 93.94 94 ASP A C 1
ATOM 645 O O . ASP A 1 94 ? 13.367 -17.048 -10.541 1.00 93.94 94 ASP A O 1
ATOM 649 N N . THR A 1 95 ? 15.031 -17.252 -12.016 1.00 95.19 95 THR A N 1
ATOM 650 C CA . THR A 1 95 ? 16.113 -16.824 -11.122 1.00 95.19 95 THR A CA 1
ATOM 651 C C . THR A 1 95 ? 16.761 -15.516 -11.576 1.00 95.19 95 THR A C 1
ATOM 653 O O . THR A 1 95 ? 17.923 -15.273 -11.239 1.00 95.19 95 THR A O 1
ATOM 656 N N . ALA A 1 96 ? 16.068 -14.709 -12.386 1.00 98.00 96 ALA A N 1
ATOM 657 C CA . ALA A 1 96 ? 16.557 -13.404 -12.822 1.00 98.00 96 ALA A CA 1
ATOM 658 C C . ALA A 1 96 ? 16.870 -12.495 -11.620 1.00 98.00 96 ALA A C 1
ATOM 660 O O . ALA A 1 96 ? 16.149 -12.496 -10.617 1.00 98.00 96 ALA A O 1
ATOM 661 N N . LYS A 1 97 ? 17.947 -11.713 -11.724 1.00 97.94 97 LYS A N 1
ATOM 662 C CA . LYS A 1 97 ? 18.413 -10.805 -10.671 1.00 97.94 97 LYS A CA 1
ATOM 663 C C . LYS A 1 97 ? 18.476 -9.372 -11.171 1.00 97.94 97 LYS A C 1
ATOM 665 O O . LYS A 1 97 ? 18.985 -9.107 -12.258 1.00 97.94 97 LYS A O 1
ATOM 670 N N . VAL A 1 98 ? 17.985 -8.451 -10.350 1.00 97.50 98 VAL A N 1
ATOM 671 C CA . VAL A 1 98 ? 18.040 -7.009 -10.595 1.00 97.50 98 VAL A CA 1
ATOM 672 C C . VAL A 1 98 ? 18.508 -6.322 -9.316 1.00 97.50 98 VAL A C 1
ATOM 674 O O . VAL A 1 98 ? 17.791 -6.293 -8.318 1.00 97.50 98 VAL A O 1
ATOM 677 N N . ALA A 1 99 ? 19.715 -5.763 -9.337 1.00 95.44 99 ALA A N 1
ATOM 678 C CA . ALA A 1 99 ? 20.249 -4.991 -8.218 1.00 95.44 99 ALA A CA 1
ATOM 679 C C . ALA A 1 99 ? 19.593 -3.605 -8.100 1.00 95.44 99 ALA A C 1
ATOM 681 O O . ALA A 1 99 ? 19.608 -3.006 -7.031 1.00 95.44 99 ALA A O 1
ATOM 682 N N . GLY A 1 100 ? 19.015 -3.082 -9.185 1.00 94.81 100 GLY A N 1
ATOM 683 C CA . GLY A 1 100 ? 18.192 -1.875 -9.176 1.00 94.81 100 GLY A CA 1
ATOM 684 C C . GLY A 1 100 ? 16.719 -2.135 -8.852 1.00 94.81 100 GLY A C 1
ATOM 685 O O . GLY A 1 100 ? 16.352 -3.121 -8.212 1.00 94.81 100 GLY A O 1
ATOM 686 N N . ALA A 1 101 ? 15.868 -1.209 -9.290 1.00 95.94 101 ALA A N 1
ATOM 687 C CA . ALA A 1 101 ? 14.418 -1.340 -9.230 1.00 95.94 101 ALA A CA 1
ATOM 688 C C . ALA A 1 101 ? 13.862 -1.952 -10.522 1.00 95.94 101 ALA A C 1
ATOM 690 O O . ALA A 1 101 ? 14.413 -1.748 -11.609 1.00 95.94 101 ALA A O 1
ATOM 691 N N . VAL A 1 102 ? 12.728 -2.642 -10.405 1.00 98.62 102 VAL A N 1
ATOM 692 C CA . VAL A 1 102 ? 11.905 -3.059 -11.546 1.00 98.62 102 VAL A CA 1
ATOM 693 C C . VAL A 1 102 ? 10.710 -2.123 -11.654 1.00 98.62 102 VAL A C 1
ATOM 695 O O . VAL A 1 102 ? 9.981 -1.936 -10.681 1.00 98.62 102 VAL A O 1
ATOM 698 N N . THR A 1 103 ? 10.499 -1.505 -12.817 1.00 98.62 103 THR A N 1
ATOM 699 C CA . THR A 1 103 ? 9.357 -0.603 -13.027 1.00 98.62 103 THR A CA 1
ATOM 700 C C . THR A 1 103 ? 8.656 -0.851 -14.358 1.00 98.62 103 THR A C 1
ATOM 702 O O . THR A 1 103 ? 9.308 -0.903 -15.395 1.00 98.62 103 THR A O 1
ATOM 705 N N . GLY A 1 104 ? 7.327 -0.973 -14.360 1.00 98.44 104 GLY A N 1
ATOM 706 C CA . GLY A 1 104 ? 6.559 -1.142 -15.598 1.00 98.44 104 GLY A CA 1
ATOM 707 C C . GLY A 1 104 ? 6.752 0.056 -16.533 1.00 98.44 104 GLY A C 1
ATOM 708 O O . GLY A 1 104 ? 7.261 -0.094 -17.643 1.00 98.44 104 GLY A O 1
ATOM 709 N N . GLY A 1 105 ? 6.448 1.261 -16.046 1.00 98.00 105 GLY A N 1
ATOM 710 C CA . GLY A 1 105 ? 6.681 2.509 -16.777 1.00 98.00 105 GLY A CA 1
ATOM 711 C C . GLY A 1 105 ? 7.105 3.676 -15.887 1.00 98.00 105 GLY A C 1
ATOM 712 O O . GLY A 1 105 ? 6.604 3.832 -14.773 1.00 98.00 105 GLY A O 1
ATOM 713 N N . VAL A 1 106 ? 8.011 4.515 -16.390 1.00 98.19 106 VAL A N 1
ATOM 714 C CA . VAL A 1 106 ? 8.459 5.749 -15.729 1.00 98.19 106 VAL A CA 1
ATOM 715 C C . VAL A 1 106 ? 8.185 6.932 -16.642 1.00 98.19 106 VAL A C 1
ATOM 717 O O . VAL A 1 106 ? 8.637 6.934 -17.781 1.00 98.19 106 VAL A O 1
ATOM 720 N N . SER A 1 107 ? 7.499 7.953 -16.141 1.00 97.62 107 SER A N 1
ATOM 721 C CA . SER A 1 107 ? 7.393 9.251 -16.810 1.00 97.62 107 SER A CA 1
ATOM 722 C C . SER A 1 107 ? 7.881 10.353 -15.877 1.00 97.62 107 SER A C 1
ATOM 724 O O . SER A 1 107 ? 7.597 10.324 -14.683 1.00 97.62 107 SER A O 1
ATOM 726 N N . TYR A 1 108 ? 8.643 11.316 -16.387 1.00 93.88 108 TYR A N 1
ATOM 727 C CA . TYR A 1 108 ? 9.060 12.455 -15.571 1.00 93.88 108 TYR A CA 1
ATOM 728 C C . TYR A 1 108 ? 7.900 13.418 -15.334 1.00 93.88 108 TYR A C 1
ATOM 730 O O . TYR A 1 108 ? 7.525 13.622 -14.184 1.00 93.88 108 TYR A O 1
ATOM 738 N N . ASP A 1 109 ? 7.291 13.936 -16.399 1.00 88.56 109 ASP A N 1
ATOM 739 C CA . ASP A 1 109 ? 6.259 14.978 -16.304 1.00 88.56 109 ASP A CA 1
ATOM 740 C C . ASP A 1 109 ? 4.848 14.463 -16.617 1.00 88.56 109 ASP A C 1
ATOM 742 O O . ASP A 1 109 ? 3.853 14.988 -16.113 1.00 88.56 109 ASP A O 1
ATOM 746 N N . GLY A 1 110 ? 4.759 13.415 -17.436 1.00 96.44 110 GLY A N 1
ATOM 747 C CA . GLY A 1 110 ? 3.515 12.810 -17.887 1.00 96.44 110 GLY A CA 1
ATOM 748 C C . GLY A 1 110 ? 3.005 11.683 -16.989 1.00 96.44 110 GLY A C 1
ATOM 749 O O . GLY A 1 110 ? 3.465 11.431 -15.870 1.00 96.44 110 GLY A O 1
ATOM 750 N N . ASN A 1 111 ? 1.989 10.994 -17.501 1.00 98.44 111 ASN A N 1
ATOM 751 C CA . ASN A 1 111 ? 1.336 9.896 -16.805 1.00 98.44 111 ASN A CA 1
ATOM 752 C C . ASN A 1 111 ? 2.140 8.599 -16.921 1.00 98.44 111 ASN A C 1
ATOM 754 O O . ASN A 1 111 ? 2.697 8.298 -17.975 1.00 98.44 111 ASN A O 1
ATOM 758 N N . ALA A 1 112 ? 2.095 7.784 -15.871 1.00 98.56 112 ALA A N 1
ATOM 759 C CA . ALA A 1 112 ? 2.556 6.403 -15.873 1.00 98.56 112 ALA A CA 1
ATOM 760 C C . ALA A 1 112 ? 1.355 5.479 -15.630 1.00 98.56 112 ALA A C 1
ATOM 762 O O . ALA A 1 112 ? 1.046 5.139 -14.484 1.00 98.56 112 ALA A O 1
ATOM 763 N N . LYS A 1 113 ? 0.629 5.133 -16.701 1.00 98.81 113 LYS A N 1
ATOM 764 C CA . LYS A 1 113 ? -0.663 4.438 -16.602 1.00 98.81 113 LYS A CA 1
ATOM 765 C C . LYS A 1 113 ? -0.673 3.065 -17.246 1.00 98.81 113 LYS A C 1
ATOM 767 O O . LYS A 1 113 ? -0.024 2.852 -18.265 1.00 98.81 113 LYS A O 1
ATOM 772 N N . GLU A 1 114 ? -1.473 2.173 -16.668 1.00 98.81 114 GLU A N 1
ATOM 773 C CA . GLU A 1 114 ? -1.764 0.841 -17.223 1.00 98.81 114 GLU A CA 1
ATOM 774 C C . GLU A 1 114 ? -0.520 -0.040 -17.418 1.00 98.81 114 GLU A C 1
ATOM 776 O O . GLU A 1 114 ? -0.546 -1.012 -18.168 1.00 98.81 114 GLU A O 1
ATOM 781 N N . ASN A 1 115 ? 0.585 0.282 -16.745 1.00 98.88 115 ASN A N 1
ATOM 782 C CA . ASN A 1 115 ? 1.803 -0.506 -16.828 1.00 98.88 115 ASN A CA 1
ATOM 783 C C . ASN A 1 115 ? 1.679 -1.764 -15.966 1.00 98.88 115 ASN A C 1
ATOM 785 O O . ASN A 1 115 ? 1.003 -1.777 -14.934 1.00 98.88 115 ASN A O 1
ATOM 789 N N . VAL A 1 116 ? 2.361 -2.819 -16.389 1.00 98.88 116 VAL A N 1
ATOM 790 C CA . VAL A 1 116 ? 2.289 -4.146 -15.791 1.00 98.88 116 VAL A CA 1
ATOM 791 C C . VAL A 1 116 ? 3.682 -4.593 -15.368 1.00 98.88 116 VAL A C 1
ATOM 793 O O . VAL A 1 116 ? 4.644 -4.484 -16.126 1.00 98.88 116 VAL A O 1
ATOM 796 N N . VAL A 1 117 ? 3.792 -5.135 -14.161 1.00 98.94 117 VAL A N 1
ATOM 797 C CA . VAL A 1 117 ? 4.958 -5.912 -13.741 1.00 98.94 117 VAL A CA 1
ATOM 798 C C . VAL A 1 117 ? 4.496 -7.289 -13.301 1.00 98.94 117 VAL A C 1
ATOM 800 O O . VAL A 1 117 ? 3.676 -7.407 -12.390 1.00 98.94 117 VAL A O 1
ATOM 803 N N . ASN A 1 118 ? 5.053 -8.324 -13.918 1.00 98.75 118 ASN A N 1
ATOM 804 C CA . ASN A 1 118 ? 4.854 -9.706 -13.517 1.00 98.75 118 ASN A CA 1
ATOM 805 C C . ASN A 1 118 ? 6.183 -10.279 -13.036 1.00 98.75 118 ASN A C 1
ATOM 807 O O . ASN A 1 118 ? 7.186 -10.228 -13.744 1.00 98.75 118 ASN A O 1
ATOM 811 N N . MET A 1 119 ? 6.186 -10.859 -11.844 1.00 98.50 119 MET A N 1
ATOM 812 C CA . MET A 1 119 ? 7.312 -11.624 -11.331 1.00 98.50 119 MET A CA 1
ATOM 813 C C . MET A 1 119 ? 6.864 -13.052 -11.056 1.00 98.50 119 MET A C 1
ATOM 815 O O . MET A 1 119 ? 5.923 -13.275 -10.298 1.00 98.50 119 MET A O 1
ATOM 819 N N . ALA A 1 120 ? 7.548 -14.013 -11.661 1.00 97.19 120 ALA A N 1
ATOM 820 C CA . ALA A 1 120 ? 7.375 -15.439 -11.426 1.00 97.19 120 ALA A CA 1
ATOM 821 C C . ALA A 1 120 ? 8.714 -16.012 -10.943 1.00 97.19 120 ALA A C 1
ATOM 823 O O . ALA A 1 120 ? 9.389 -16.739 -11.669 1.00 97.19 120 ALA A O 1
ATOM 824 N N . GLY A 1 121 ? 9.114 -15.611 -9.736 1.00 94.75 121 GLY A N 1
ATOM 825 C CA . GLY A 1 121 ? 10.445 -15.824 -9.174 1.00 94.75 121 GLY A CA 1
ATOM 826 C C . GLY A 1 121 ? 11.322 -14.568 -9.189 1.00 94.75 121 GLY A C 1
ATOM 827 O O . GLY A 1 121 ? 10.841 -13.436 -9.258 1.00 94.75 121 GLY A O 1
ATOM 828 N N . GLY A 1 122 ? 12.632 -14.787 -9.130 1.00 96.00 122 GLY A N 1
ATOM 829 C CA . GLY A 1 122 ? 13.659 -13.756 -9.224 1.00 96.00 122 GLY A CA 1
ATOM 830 C C . GLY A 1 122 ? 13.941 -12.990 -7.930 1.00 96.00 122 GLY A C 1
ATOM 831 O O . GLY A 1 122 ? 13.319 -13.188 -6.881 1.00 96.00 122 GLY A O 1
ATOM 832 N N . THR A 1 123 ? 14.936 -12.108 -8.016 1.00 96.94 123 THR A N 1
ATOM 833 C CA . THR A 1 123 ? 15.365 -11.228 -6.923 1.00 96.94 123 THR A CA 1
ATOM 834 C C . THR A 1 123 ? 15.497 -9.794 -7.418 1.00 96.94 123 THR A C 1
ATOM 836 O O . THR A 1 123 ? 16.180 -9.549 -8.413 1.00 96.94 123 THR A O 1
ATOM 839 N N . VAL A 1 124 ? 14.870 -8.848 -6.717 1.00 97.38 124 VAL A N 1
ATOM 840 C CA . VAL A 1 124 ? 14.922 -7.411 -7.030 1.00 97.38 124 VAL A CA 1
ATOM 841 C C . VAL A 1 124 ? 15.286 -6.631 -5.774 1.00 97.38 124 VAL A C 1
ATOM 843 O O . VAL A 1 124 ? 14.525 -6.642 -4.815 1.00 97.38 124 VAL A O 1
ATOM 846 N N . ILE A 1 125 ? 16.415 -5.926 -5.764 1.00 95.31 125 ILE A N 1
ATOM 847 C CA . ILE A 1 125 ? 16.946 -5.336 -4.524 1.00 95.31 125 ILE A CA 1
ATOM 848 C C . ILE A 1 125 ? 16.278 -4.002 -4.159 1.00 95.31 125 ILE A C 1
ATOM 850 O O . ILE A 1 125 ? 15.887 -3.808 -3.012 1.00 95.31 125 ILE A O 1
ATOM 854 N N . ARG A 1 126 ? 16.091 -3.062 -5.099 1.00 92.81 126 ARG A N 1
ATOM 855 C CA . ARG A 1 126 ? 15.591 -1.713 -4.729 1.00 92.81 126 ARG A CA 1
ATOM 856 C C . ARG A 1 126 ? 14.072 -1.585 -4.676 1.00 92.81 126 ARG A C 1
ATOM 858 O O . ARG A 1 126 ? 13.577 -0.581 -4.168 1.00 92.81 126 ARG A O 1
ATOM 865 N N . GLY A 1 127 ? 13.343 -2.577 -5.178 1.00 95.44 127 GLY A N 1
ATOM 866 C CA . GLY A 1 127 ? 11.882 -2.613 -5.145 1.00 95.44 127 GLY A CA 1
ATOM 867 C C . GLY A 1 127 ? 11.222 -2.729 -6.513 1.00 95.44 127 GLY A C 1
ATOM 868 O O . GLY A 1 127 ? 11.871 -2.714 -7.562 1.00 95.44 127 GLY A O 1
ATOM 869 N N . VAL A 1 128 ? 9.899 -2.852 -6.475 1.00 98.62 128 VAL A N 1
ATOM 870 C CA . VAL A 1 128 ? 9.052 -3.106 -7.643 1.00 98.62 128 VAL A CA 1
ATOM 871 C C . VAL A 1 128 ? 7.980 -2.031 -7.724 1.00 98.62 128 VAL A C 1
ATOM 873 O O . VAL A 1 128 ? 7.369 -1.673 -6.720 1.00 98.62 128 VAL A O 1
ATOM 876 N N . THR A 1 129 ? 7.738 -1.483 -8.910 1.00 98.69 129 THR A N 1
ATOM 877 C CA . THR A 1 129 ? 6.708 -0.458 -9.111 1.00 98.69 129 THR A CA 1
ATOM 878 C C . THR A 1 129 ? 5.955 -0.687 -10.417 1.00 98.69 129 THR A C 1
ATOM 880 O O . THR A 1 129 ? 6.573 -0.851 -11.461 1.00 98.69 129 THR A O 1
ATOM 883 N N . GLY A 1 130 ? 4.622 -0.669 -10.399 1.00 98.62 130 GLY A N 1
ATOM 884 C CA . GLY A 1 130 ? 3.838 -0.768 -11.635 1.00 98.62 130 GLY A CA 1
ATOM 885 C C . GLY A 1 130 ? 4.085 0.439 -12.545 1.00 98.62 130 GLY A C 1
ATOM 886 O O . GLY A 1 130 ? 4.621 0.294 -13.641 1.00 98.62 130 GLY A O 1
ATOM 887 N N . GLY A 1 131 ? 3.790 1.645 -12.059 1.00 98.31 131 GLY A N 1
ATOM 888 C CA . GLY A 1 131 ? 4.077 2.900 -12.763 1.00 98.31 131 GLY A CA 1
ATOM 889 C C . GLY A 1 131 ? 4.592 3.998 -11.836 1.00 98.31 131 GLY A C 1
ATOM 890 O O . GLY A 1 131 ? 4.165 4.092 -10.684 1.00 98.31 131 GLY A O 1
ATOM 891 N N . ARG A 1 132 ? 5.508 4.838 -12.326 1.00 97.75 132 ARG A N 1
ATOM 892 C CA . ARG A 1 132 ? 6.091 5.947 -11.561 1.00 97.75 132 ARG A CA 1
ATOM 893 C C . ARG A 1 132 ? 6.041 7.260 -12.328 1.00 97.75 132 ARG A C 1
ATOM 895 O O . ARG A 1 132 ? 6.468 7.318 -13.478 1.00 97.75 132 ARG A O 1
ATOM 902 N N . THR A 1 133 ? 5.617 8.318 -11.645 1.00 96.31 133 THR A N 1
ATOM 903 C CA . THR A 1 133 ? 5.724 9.701 -12.124 1.00 96.31 133 THR A CA 1
ATOM 904 C C . THR A 1 133 ? 6.461 10.593 -11.126 1.00 96.31 133 THR A C 1
ATOM 906 O O . THR A 1 133 ? 6.296 10.444 -9.911 1.00 96.31 133 THR A O 1
ATOM 909 N N . LEU A 1 134 ? 7.339 11.467 -11.631 1.00 93.12 134 LEU A N 1
ATOM 910 C CA . LEU A 1 134 ? 8.161 12.375 -10.815 1.00 93.12 134 LEU A CA 1
ATOM 911 C C . LEU A 1 134 ? 7.572 13.793 -10.723 1.00 93.12 134 LEU A C 1
ATOM 913 O O . LEU A 1 134 ? 7.946 14.555 -9.832 1.00 93.12 134 LEU A O 1
ATOM 917 N N . GLY A 1 135 ? 6.657 14.128 -11.627 1.00 91.25 135 GLY A N 1
ATOM 918 C CA . GLY A 1 135 ? 6.023 15.428 -11.764 1.00 91.25 135 GLY A CA 1
ATOM 919 C C . GLY A 1 135 ? 4.545 15.387 -11.391 1.00 91.25 135 GLY A C 1
ATOM 920 O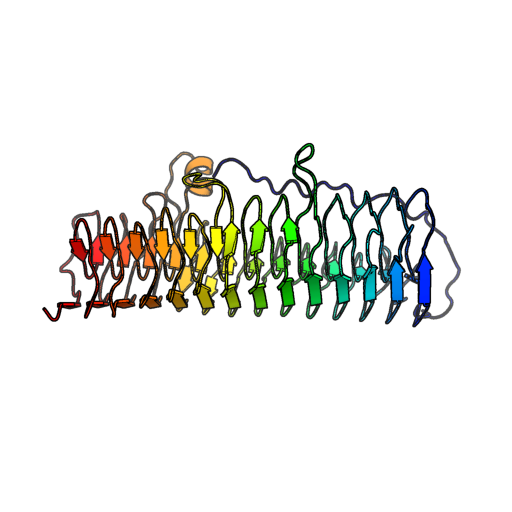 O . GLY A 1 135 ? 4.154 14.846 -10.353 1.00 91.25 135 GLY A O 1
ATOM 921 N N . THR A 1 136 ? 3.725 16.023 -12.226 1.00 91.62 136 THR A N 1
ATOM 922 C CA . THR A 1 136 ? 2.286 16.230 -11.994 1.00 91.62 136 THR A CA 1
ATOM 923 C C . THR A 1 136 ? 1.391 15.188 -12.651 1.00 91.62 136 THR A C 1
ATOM 925 O O . THR A 1 136 ? 0.183 15.201 -12.410 1.00 91.62 136 THR A O 1
ATOM 928 N N . GLY A 1 137 ? 1.947 14.296 -13.471 1.00 96.81 137 GLY A N 1
ATOM 929 C CA . GLY A 1 137 ? 1.192 13.197 -14.052 1.00 96.81 137 GLY A CA 1
ATOM 930 C C . GLY A 1 137 ? 0.674 12.212 -13.007 1.00 96.81 137 GLY A C 1
ATOM 931 O O . GLY A 1 137 ? 1.045 12.243 -11.837 1.00 96.81 137 GLY A O 1
ATOM 932 N N . GLU A 1 138 ? -0.208 11.317 -13.437 1.00 98.06 138 GLU A N 1
ATOM 933 C CA . GLU A 1 138 ? -0.797 10.295 -12.574 1.00 98.06 138 GLU A CA 1
ATOM 934 C C . GLU A 1 138 ? -0.107 8.938 -12.757 1.00 98.06 138 GLU A C 1
ATOM 936 O O . GLU A 1 138 ? 0.204 8.532 -13.881 1.00 98.06 138 GLU A O 1
ATOM 941 N N . ALA A 1 139 ? 0.043 8.193 -11.661 1.00 98.50 139 ALA A N 1
ATOM 942 C CA . ALA A 1 139 ? 0.502 6.804 -11.653 1.00 98.50 139 ALA A CA 1
ATOM 943 C C . ALA A 1 139 ? -0.677 5.857 -11.386 1.00 98.50 139 ALA A C 1
ATOM 945 O O . ALA A 1 139 ? -0.853 5.365 -10.267 1.00 98.50 139 ALA A O 1
ATOM 946 N N . ALA A 1 140 ? -1.526 5.654 -12.396 1.00 98.69 140 ALA A N 1
ATOM 947 C CA . ALA A 1 140 ? -2.830 5.016 -12.224 1.00 98.69 140 ALA A CA 1
ATOM 948 C C . ALA A 1 140 ? -3.042 3.753 -13.071 1.00 98.69 140 ALA A C 1
ATOM 950 O O . ALA A 1 140 ? -2.432 3.594 -14.123 1.00 98.69 140 ALA A O 1
ATOM 951 N N . LEU A 1 141 ? -3.965 2.884 -12.647 1.00 98.81 141 LEU A N 1
ATOM 952 C CA . LEU A 1 141 ? -4.361 1.662 -13.374 1.00 98.81 141 LEU A CA 1
ATOM 953 C C . LEU A 1 141 ? -3.223 0.653 -13.604 1.00 98.81 141 LEU A C 1
ATOM 955 O O . LEU A 1 141 ? -3.345 -0.254 -14.424 1.00 98.81 141 LEU A O 1
ATOM 959 N N . ASN A 1 142 ? -2.107 0.798 -12.899 1.00 98.88 142 ASN A N 1
ATOM 960 C CA . ASN A 1 142 ? -0.974 -0.103 -13.020 1.00 98.88 142 ASN A CA 1
ATOM 961 C C . ASN A 1 142 ? -1.230 -1.399 -12.243 1.00 98.88 142 ASN A C 1
ATOM 963 O O . ASN A 1 142 ? -1.958 -1.419 -11.247 1.00 98.88 142 ASN A O 1
ATOM 967 N N . GLN A 1 143 ? -0.602 -2.482 -12.686 1.00 98.88 143 GLN A N 1
ATOM 968 C CA . GLN A 1 143 ? -0.775 -3.809 -12.110 1.00 98.88 143 GLN A CA 1
ATOM 969 C C . GLN A 1 143 ? 0.579 -4.421 -11.767 1.00 98.88 143 GLN A C 1
ATOM 971 O O . GLN A 1 143 ? 1.479 -4.468 -12.601 1.00 98.88 143 GLN A O 1
ATOM 976 N N . VAL A 1 144 ? 0.713 -4.927 -10.545 1.00 98.94 144 VAL A N 1
ATOM 977 C CA . VAL A 1 144 ? 1.893 -5.671 -10.098 1.00 98.94 144 VAL A CA 1
ATOM 978 C C . VAL A 1 144 ? 1.446 -7.036 -9.603 1.00 98.94 144 VAL A C 1
ATOM 980 O O . VAL A 1 144 ? 0.625 -7.127 -8.693 1.00 98.94 144 VAL A O 1
ATOM 983 N N . THR A 1 145 ? 1.987 -8.099 -10.187 1.00 98.81 145 THR A N 1
ATOM 984 C CA . THR A 1 145 ? 1.762 -9.477 -9.738 1.00 98.81 145 THR A CA 1
ATOM 985 C C . THR A 1 145 ? 3.099 -10.122 -9.421 1.00 98.81 145 THR A C 1
ATOM 987 O O . THR A 1 145 ? 3.978 -10.160 -10.276 1.00 98.81 145 THR A O 1
ATOM 990 N N . ILE A 1 146 ? 3.255 -10.640 -8.206 1.00 98.75 146 ILE A N 1
ATOM 991 C CA . ILE A 1 146 ? 4.491 -11.270 -7.741 1.00 98.75 146 ILE A CA 1
ATOM 992 C C . ILE A 1 146 ? 4.179 -12.657 -7.194 1.00 98.75 146 ILE A C 1
ATOM 994 O O . ILE A 1 146 ? 3.414 -12.792 -6.242 1.00 98.75 146 ILE A O 1
ATOM 998 N N . TYR A 1 147 ? 4.802 -13.673 -7.784 1.00 97.81 147 TYR A N 1
ATOM 999 C CA . TYR A 1 147 ? 4.714 -15.070 -7.388 1.00 97.81 147 TYR A CA 1
ATOM 1000 C C . TYR A 1 147 ? 6.093 -15.599 -6.994 1.00 97.81 147 TYR A C 1
ATOM 1002 O O . TYR A 1 147 ? 6.966 -15.743 -7.847 1.00 97.81 147 TYR A O 1
ATOM 1010 N N . GLY A 1 148 ? 6.270 -15.920 -5.709 1.00 94.44 148 GLY A N 1
ATOM 1011 C CA . GLY A 1 148 ? 7.447 -16.638 -5.206 1.00 94.44 148 GLY A CA 1
ATOM 1012 C C . GLY A 1 148 ? 8.786 -15.928 -5.429 1.00 94.44 148 GLY A C 1
ATOM 1013 O O . GLY A 1 148 ? 9.744 -16.575 -5.844 1.00 94.44 148 GLY A O 1
ATOM 1014 N N . ALA A 1 149 ? 8.849 -14.615 -5.192 1.00 96.75 149 ALA A N 1
ATOM 1015 C CA . ALA A 1 149 ? 10.046 -13.800 -5.416 1.00 96.75 149 ALA A CA 1
ATOM 1016 C C . ALA A 1 149 ? 10.646 -13.240 -4.115 1.00 96.75 149 ALA A C 1
ATOM 1018 O O . ALA A 1 149 ? 9.999 -13.234 -3.065 1.00 96.75 149 ALA A O 1
ATOM 1019 N N . ALA A 1 150 ? 11.872 -12.721 -4.207 1.00 96.50 150 ALA A N 1
ATOM 1020 C CA . ALA A 1 150 ? 12.508 -11.945 -3.143 1.00 96.50 150 ALA A CA 1
ATOM 1021 C C . ALA A 1 150 ? 12.657 -10.477 -3.567 1.00 96.50 150 ALA A C 1
ATOM 1023 O O . ALA A 1 150 ? 13.249 -10.183 -4.609 1.00 96.50 150 ALA A O 1
ATOM 1024 N N . ILE A 1 151 ? 12.127 -9.558 -2.761 1.00 97.38 151 ILE A N 1
ATOM 1025 C CA . ILE A 1 151 ? 12.188 -8.119 -3.002 1.00 97.38 151 ILE A CA 1
ATOM 1026 C C . ILE A 1 151 ? 12.867 -7.451 -1.813 1.00 97.38 151 ILE A C 1
ATOM 1028 O O . ILE A 1 151 ? 12.356 -7.477 -0.693 1.00 97.38 151 ILE A O 1
ATOM 1032 N N . GLY A 1 152 ? 14.016 -6.840 -2.072 1.00 93.00 152 GLY A N 1
ATOM 1033 C CA . GLY A 1 152 ? 14.877 -6.290 -1.041 1.00 93.00 152 GLY A CA 1
ATOM 1034 C C . GLY A 1 152 ? 15.926 -7.257 -0.527 1.00 93.00 152 GLY A C 1
ATOM 1035 O O . GLY A 1 152 ? 16.021 -8.412 -0.944 1.00 93.00 152 GLY A O 1
ATOM 1036 N N . GLU A 1 153 ? 16.693 -6.752 0.427 1.00 86.69 153 GLU A N 1
ATOM 1037 C CA . GLU A 1 153 ? 17.627 -7.524 1.229 1.00 86.69 153 GLU A CA 1
ATOM 1038 C C . GLU A 1 153 ? 17.728 -6.931 2.636 1.00 86.69 153 GLU A C 1
ATOM 1040 O O . GLU A 1 153 ? 17.541 -5.729 2.850 1.00 86.69 153 GLU A O 1
ATOM 1045 N N . GLU A 1 154 ? 18.040 -7.791 3.602 1.00 76.44 154 GLU A N 1
ATOM 1046 C CA . GLU A 1 154 ? 18.085 -7.444 5.026 1.00 76.44 154 GLU A CA 1
ATOM 1047 C C . GLU A 1 154 ? 19.115 -6.351 5.336 1.00 76.44 154 GLU A C 1
ATOM 1049 O O . GLU A 1 154 ? 18.892 -5.496 6.191 1.00 76.44 154 GLU A O 1
ATOM 1054 N N . THR A 1 155 ? 20.243 -6.371 4.625 1.00 77.62 155 THR A N 1
ATOM 1055 C CA . THR A 1 155 ? 21.399 -5.498 4.853 1.00 77.62 155 THR A CA 1
ATOM 1056 C C . THR A 1 155 ? 21.116 -4.032 4.576 1.00 77.62 155 THR A C 1
ATOM 1058 O O . THR A 1 155 ? 21.692 -3.172 5.242 1.00 77.62 155 THR A O 1
ATOM 1061 N N . GLU A 1 156 ? 20.248 -3.744 3.608 1.00 69.62 156 GLU A N 1
ATOM 1062 C CA . GLU A 1 156 ? 20.000 -2.379 3.149 1.00 69.62 156 GLU A CA 1
ATOM 1063 C C . GLU A 1 156 ? 18.594 -1.853 3.477 1.00 69.62 156 GLU A C 1
ATOM 1065 O O . GLU A 1 156 ? 18.365 -0.655 3.322 1.00 69.62 156 GLU A O 1
ATOM 1070 N N . GLN A 1 157 ? 17.672 -2.705 3.954 1.00 67.50 157 GLN A N 1
ATOM 1071 C CA . GLN A 1 157 ? 16.268 -2.338 4.223 1.00 67.50 157 GLN A CA 1
ATOM 1072 C C . GLN A 1 157 ? 15.622 -1.602 3.033 1.00 67.50 157 GLN A C 1
ATOM 1074 O O . GLN A 1 157 ? 14.941 -0.590 3.170 1.00 67.50 157 GLN A O 1
ATOM 1079 N N . PHE A 1 158 ? 15.881 -2.097 1.823 1.00 76.38 158 PHE A N 1
ATOM 1080 C CA . PHE A 1 158 ? 15.183 -1.671 0.612 1.00 76.38 158 PHE A CA 1
ATOM 1081 C C . PHE A 1 158 ? 14.216 -2.760 0.157 1.00 76.38 158 PHE A C 1
ATOM 1083 O O . PHE A 1 158 ? 14.172 -3.844 0.730 1.00 76.38 158 PHE A O 1
ATOM 1090 N N . GLY A 1 159 ? 13.456 -2.478 -0.902 1.00 84.56 159 GLY A N 1
ATOM 1091 C CA . GLY A 1 159 ? 12.634 -3.491 -1.556 1.00 84.56 159 GLY A CA 1
ATOM 1092 C C . GLY A 1 159 ? 11.139 -3.341 -1.334 1.00 84.56 159 GLY A C 1
ATOM 1093 O O . GLY A 1 159 ? 10.451 -4.340 -1.183 1.00 84.56 159 GLY A O 1
ATOM 1094 N N . ALA A 1 160 ? 10.615 -2.117 -1.322 1.00 94.50 160 ALA A N 1
ATOM 1095 C CA . ALA A 1 160 ? 9.171 -1.913 -1.283 1.00 94.50 160 ALA A CA 1
ATOM 1096 C C . ALA A 1 160 ? 8.508 -2.291 -2.623 1.00 94.50 160 ALA A C 1
ATOM 1098 O O . ALA A 1 160 ? 9.121 -2.215 -3.694 1.00 94.50 160 ALA A O 1
ATOM 1099 N N . VAL A 1 161 ? 7.232 -2.665 -2.560 1.00 98.56 161 VAL A N 1
ATOM 1100 C CA . VAL A 1 161 ? 6.383 -2.948 -3.721 1.00 98.56 161 VAL A CA 1
ATOM 1101 C C . VAL A 1 161 ? 5.288 -1.895 -3.807 1.00 98.56 161 VAL A C 1
ATOM 1103 O O . VAL A 1 161 ? 4.550 -1.690 -2.848 1.00 98.56 161 VAL A O 1
ATOM 1106 N N . PHE A 1 162 ? 5.139 -1.272 -4.973 1.00 98.44 162 PHE A N 1
ATOM 1107 C CA . PHE A 1 162 ? 4.115 -0.263 -5.228 1.00 98.44 162 PHE A CA 1
ATOM 1108 C C . PHE A 1 162 ? 3.306 -0.600 -6.478 1.00 98.44 162 PHE A C 1
ATOM 1110 O O . PHE A 1 162 ? 3.874 -0.843 -7.542 1.00 98.44 162 PHE A O 1
ATOM 1117 N N . GLY A 1 163 ? 1.978 -0.520 -6.409 1.00 98.50 163 GLY A N 1
ATOM 1118 C CA . GLY A 1 163 ? 1.156 -0.539 -7.622 1.00 98.50 163 GLY A CA 1
ATOM 1119 C C . GLY A 1 163 ? 1.440 0.690 -8.490 1.00 98.50 163 GLY A C 1
ATOM 1120 O O . GLY A 1 163 ? 1.718 0.563 -9.678 1.00 98.50 163 GLY A O 1
ATOM 1121 N N . GLY A 1 164 ? 1.488 1.879 -7.887 1.00 98.31 164 GLY A N 1
ATOM 1122 C CA . GLY A 1 164 ? 1.932 3.103 -8.556 1.00 98.31 164 GLY A CA 1
ATOM 1123 C C . GLY A 1 164 ? 2.469 4.147 -7.581 1.00 98.31 164 GLY A C 1
ATOM 1124 O O . GLY A 1 164 ? 2.044 4.188 -6.427 1.00 98.31 164 GLY A O 1
ATOM 1125 N N . VAL A 1 165 ? 3.399 4.979 -8.047 1.00 98.38 165 VAL A N 1
ATOM 1126 C CA . VAL A 1 165 ? 4.057 6.030 -7.257 1.00 98.38 165 VAL A CA 1
ATOM 1127 C C . VAL A 1 165 ? 3.947 7.362 -7.981 1.00 98.38 165 VAL A C 1
ATOM 1129 O O . VAL A 1 165 ? 4.383 7.480 -9.127 1.00 98.38 165 VAL A O 1
ATOM 1132 N N . SER A 1 166 ? 3.416 8.372 -7.301 1.00 96.75 166 SER A N 1
ATOM 1133 C CA . SER A 1 166 ? 3.302 9.725 -7.832 1.00 96.75 166 SER A CA 1
ATOM 1134 C C . SER A 1 166 ? 3.819 10.767 -6.849 1.00 96.75 166 SER A C 1
ATOM 1136 O O . SER A 1 166 ? 3.505 10.725 -5.659 1.00 96.75 166 SER A O 1
ATOM 1138 N N . ALA A 1 167 ? 4.598 11.721 -7.359 1.00 94.12 167 ALA A N 1
ATOM 1139 C CA . ALA A 1 167 ? 5.033 12.870 -6.578 1.00 94.12 167 ALA A CA 1
ATOM 1140 C C . ALA A 1 167 ? 3.873 13.854 -6.353 1.00 94.12 167 ALA A C 1
ATOM 1142 O O . ALA A 1 167 ? 3.495 14.106 -5.216 1.00 94.12 167 ALA A O 1
ATOM 1143 N N . LYS A 1 168 ? 3.276 14.393 -7.423 1.00 93.56 168 LYS A N 1
ATOM 1144 C CA . LYS A 1 168 ? 2.268 15.464 -7.295 1.00 93.56 168 LYS A CA 1
ATOM 1145 C C . LYS A 1 168 ? 0.892 15.113 -7.839 1.00 93.56 168 LYS A C 1
ATOM 1147 O O . LYS A 1 168 ? -0.097 15.710 -7.427 1.00 93.56 168 LYS A O 1
ATOM 1152 N N . GLY A 1 169 ? 0.812 14.171 -8.774 1.00 97.50 169 GLY A N 1
ATOM 1153 C CA . GLY A 1 169 ? -0.468 13.675 -9.271 1.00 97.50 169 GLY A CA 1
ATOM 1154 C C . GLY A 1 169 ? -1.035 12.553 -8.408 1.00 97.50 169 GLY A C 1
ATOM 1155 O O . GLY A 1 169 ? -0.434 12.121 -7.422 1.00 97.50 169 GLY A O 1
ATOM 1156 N N . MET A 1 170 ? -2.184 12.033 -8.819 1.00 98.12 170 MET A N 1
ATOM 1157 C CA . MET A 1 170 ? -2.824 10.910 -8.141 1.00 98.12 170 MET A CA 1
ATOM 1158 C C . MET A 1 170 ? -2.137 9.592 -8.493 1.00 98.12 170 MET A C 1
ATOM 1160 O O . MET A 1 170 ? -1.732 9.365 -9.635 1.00 98.12 170 MET A O 1
ATOM 1164 N N . ALA A 1 171 ? -2.091 8.668 -7.543 1.00 98.19 171 ALA A N 1
ATOM 1165 C CA . ALA A 1 171 ? -1.715 7.291 -7.818 1.00 98.19 171 ALA A CA 1
ATOM 1166 C C . ALA A 1 171 ? -2.961 6.433 -7.651 1.00 98.19 171 ALA A C 1
ATOM 1168 O O . ALA A 1 171 ? -3.078 5.845 -6.597 1.00 98.19 171 ALA A O 1
ATOM 1169 N N . ASN A 1 172 ? -3.923 6.410 -8.589 1.00 98.06 172 ASN A N 1
ATOM 1170 C CA . ASN A 1 172 ? -5.264 5.807 -8.407 1.00 98.06 172 ASN A CA 1
ATOM 1171 C C . ASN A 1 172 ? -5.456 4.440 -9.084 1.00 98.06 172 ASN A C 1
ATOM 1173 O O . ASN A 1 172 ? -4.814 4.138 -10.079 1.00 98.06 172 ASN A O 1
ATOM 1177 N N . ASN A 1 173 ? -6.387 3.623 -8.583 1.00 98.69 173 ASN A N 1
ATOM 1178 C CA . ASN A 1 173 ? -6.865 2.407 -9.265 1.00 98.69 173 ASN A CA 1
ATOM 1179 C C . ASN A 1 173 ? -5.787 1.371 -9.644 1.00 98.69 173 ASN A C 1
ATOM 1181 O O . ASN A 1 173 ? -5.949 0.637 -10.614 1.00 98.69 173 ASN A O 1
ATOM 1185 N N . ASN A 1 174 ? -4.669 1.329 -8.922 1.00 98.88 174 ASN A N 1
ATOM 1186 C CA . ASN A 1 174 ? -3.637 0.319 -9.135 1.00 98.88 174 ASN A CA 1
ATOM 1187 C C . ASN A 1 174 ? -3.979 -0.977 -8.383 1.00 98.88 174 ASN A C 1
ATOM 1189 O O . ASN A 1 174 ? -4.657 -0.954 -7.350 1.00 98.88 174 ASN A O 1
ATOM 1193 N N . VAL A 1 175 ? -3.452 -2.094 -8.878 1.00 98.88 175 VAL A N 1
ATOM 1194 C CA . VAL A 1 175 ? -3.669 -3.428 -8.313 1.00 98.88 175 VAL A CA 1
ATOM 1195 C C . VAL A 1 175 ? -2.330 -4.075 -7.979 1.00 98.88 175 VAL A C 1
ATOM 1197 O O . VAL A 1 175 ? -1.433 -4.115 -8.819 1.00 98.88 175 VAL A O 1
ATOM 1200 N N . VAL A 1 176 ? -2.205 -4.622 -6.771 1.00 98.94 176 VAL A N 1
ATOM 1201 C CA . VAL A 1 176 ? -1.038 -5.401 -6.340 1.00 98.94 176 VAL A CA 1
ATOM 1202 C C . VAL A 1 176 ? -1.491 -6.781 -5.883 1.00 98.94 176 VAL A C 1
ATOM 1204 O O . VAL A 1 176 ? -2.404 -6.913 -5.072 1.00 98.94 176 VAL A O 1
ATOM 1207 N N . LYS A 1 177 ? -0.850 -7.825 -6.403 1.00 98.81 177 LYS A N 1
ATOM 1208 C CA . LYS A 1 177 ? -1.102 -9.220 -6.042 1.00 98.81 177 LYS A CA 1
ATOM 1209 C C . LYS A 1 177 ? 0.207 -9.868 -5.622 1.00 98.81 177 LYS A C 1
ATOM 1211 O O . LYS A 1 177 ? 1.096 -10.045 -6.451 1.00 98.81 177 LYS A O 1
ATOM 1216 N N . ILE A 1 178 ? 0.305 -10.231 -4.351 1.00 98.50 178 ILE A N 1
ATOM 1217 C CA . ILE A 1 178 ? 1.417 -10.996 -3.794 1.00 98.50 178 ILE A CA 1
ATOM 1218 C C . ILE A 1 178 ? 0.914 -12.408 -3.521 1.00 98.50 178 ILE A C 1
ATOM 1220 O O . ILE A 1 178 ? -0.050 -12.614 -2.780 1.00 98.50 178 ILE A O 1
ATOM 1224 N N . VAL A 1 179 ? 1.533 -13.381 -4.177 1.00 95.19 179 VAL A N 1
ATOM 1225 C CA . VAL A 1 179 ? 1.065 -14.763 -4.193 1.00 95.19 179 VAL A CA 1
ATOM 1226 C C . VAL A 1 179 ? 2.219 -15.747 -3.967 1.00 95.19 179 VAL A C 1
ATOM 1228 O O . VAL A 1 179 ? 3.390 -15.454 -4.236 1.00 95.19 179 VAL A O 1
ATOM 1231 N N . GLY A 1 180 ? 1.889 -16.951 -3.497 1.00 91.88 180 GLY A N 1
ATOM 1232 C CA . GLY A 1 180 ? 2.857 -18.036 -3.323 1.00 91.88 180 GLY A CA 1
ATOM 1233 C C . GLY A 1 180 ? 3.714 -17.858 -2.070 1.00 91.88 180 GLY A C 1
ATOM 1234 O O . GLY A 1 180 ? 3.173 -17.784 -0.973 1.00 91.88 180 GLY A O 1
ATOM 1235 N N . SER A 1 181 ? 5.039 -17.847 -2.225 1.00 95.44 181 SER A N 1
ATOM 1236 C CA . SER A 1 181 ? 5.991 -17.693 -1.116 1.00 95.44 181 SER A CA 1
ATOM 1237 C C . SER A 1 181 ? 6.922 -16.509 -1.337 1.00 95.44 181 SER A C 1
ATOM 1239 O O . SER A 1 181 ? 8.099 -16.690 -1.642 1.00 95.44 181 SER A O 1
ATOM 1241 N N . THR A 1 182 ? 6.365 -15.300 -1.267 1.00 96.94 182 THR A N 1
ATOM 1242 C CA . THR A 1 182 ? 7.098 -14.058 -1.544 1.00 96.94 182 THR A CA 1
ATOM 1243 C C . THR A 1 182 ? 7.627 -13.428 -0.258 1.00 96.94 182 THR A C 1
ATOM 1245 O O . THR A 1 182 ? 6.905 -13.335 0.737 1.00 96.94 182 THR A O 1
ATOM 1248 N N . THR A 1 183 ? 8.865 -12.938 -0.303 1.00 96.75 183 THR A N 1
ATOM 1249 C CA . THR A 1 183 ? 9.466 -12.145 0.776 1.00 96.75 183 THR A CA 1
ATOM 1250 C C . THR A 1 183 ? 9.738 -10.730 0.291 1.00 96.75 183 THR A C 1
ATOM 1252 O O . THR A 1 183 ? 10.448 -10.542 -0.695 1.00 96.75 183 THR A O 1
ATOM 1255 N N . THR A 1 184 ? 9.227 -9.749 1.025 1.00 95.38 184 THR A N 1
ATOM 1256 C CA . THR A 1 184 ? 9.478 -8.322 0.819 1.00 95.38 184 THR A CA 1
ATOM 1257 C C . THR A 1 184 ? 10.092 -7.767 2.098 1.00 95.38 184 THR A C 1
ATOM 1259 O O . THR A 1 184 ? 9.515 -7.937 3.168 1.00 95.38 184 THR A O 1
ATOM 1262 N N . TYR A 1 185 ? 11.244 -7.102 2.022 1.00 93.06 185 TYR A N 1
ATOM 1263 C CA . TYR A 1 185 ? 11.899 -6.531 3.213 1.00 93.06 185 TYR A CA 1
ATOM 1264 C C . TYR A 1 185 ? 11.298 -5.196 3.669 1.00 93.06 185 TYR A C 1
ATOM 1266 O O . TYR A 1 185 ? 11.574 -4.736 4.772 1.00 93.06 185 TYR A O 1
ATOM 1274 N N . GLU A 1 186 ? 10.445 -4.606 2.839 1.00 94.44 186 GLU A N 1
ATOM 1275 C CA . GLU A 1 186 ? 9.812 -3.311 3.058 1.00 94.44 186 GLU A CA 1
ATOM 1276 C C . GLU A 1 186 ? 8.307 -3.355 2.745 1.00 94.44 186 GLU A C 1
ATOM 1278 O O . GLU A 1 186 ? 7.696 -4.424 2.660 1.00 94.44 186 GLU A O 1
ATOM 1283 N N . ASN A 1 187 ? 7.694 -2.177 2.619 1.00 95.62 187 ASN A N 1
ATOM 1284 C CA . ASN A 1 187 ? 6.252 -2.030 2.488 1.00 95.62 187 ASN A CA 1
ATOM 1285 C C . ASN A 1 187 ? 5.699 -2.637 1.193 1.00 95.62 187 ASN A C 1
ATOM 1287 O O . ASN A 1 187 ? 6.333 -2.589 0.137 1.00 95.62 187 ASN A O 1
ATOM 1291 N N . VAL A 1 188 ? 4.449 -3.093 1.251 1.00 98.56 188 VAL A N 1
ATOM 1292 C CA . VAL A 1 188 ? 3.618 -3.357 0.069 1.00 98.56 188 VAL A CA 1
ATOM 1293 C C . VAL A 1 188 ? 2.492 -2.334 0.027 1.00 98.56 188 VAL A C 1
ATOM 1295 O O . VAL A 1 188 ? 1.695 -2.247 0.954 1.00 98.56 188 VAL A O 1
ATOM 1298 N N . MET A 1 189 ? 2.399 -1.563 -1.052 1.00 98.12 189 MET A N 1
ATOM 1299 C CA . MET A 1 189 ? 1.398 -0.509 -1.196 1.00 98.12 189 MET A CA 1
ATOM 1300 C C . MET A 1 189 ? 0.671 -0.609 -2.533 1.00 98.12 189 MET A C 1
ATOM 1302 O O . MET A 1 189 ? 1.299 -0.667 -3.592 1.00 98.12 189 MET A O 1
ATOM 1306 N N . GLY A 1 190 ? -0.661 -0.549 -2.527 1.00 98.25 190 GLY A N 1
ATOM 1307 C CA . GLY A 1 190 ? -1.424 -0.456 -3.775 1.00 98.25 190 GLY A CA 1
ATOM 1308 C C . GLY A 1 190 ? -1.119 0.840 -4.526 1.00 98.25 190 GLY A C 1
ATOM 1309 O O . GLY A 1 190 ? -1.028 0.849 -5.749 1.00 98.25 190 GLY A O 1
ATOM 1310 N N . GLY A 1 191 ? -0.846 1.939 -3.829 1.00 97.81 191 GLY A N 1
ATOM 1311 C CA . GLY A 1 191 ? -0.229 3.114 -4.435 1.00 97.81 191 GLY A CA 1
ATOM 1312 C C . GLY A 1 191 ? 0.178 4.163 -3.416 1.00 97.81 191 GLY A C 1
ATOM 1313 O O . GLY A 1 191 ? -0.366 4.187 -2.316 1.00 97.81 191 GLY A O 1
ATOM 1314 N N . TYR A 1 192 ? 1.117 5.011 -3.824 1.00 98.31 192 TYR A N 1
ATOM 1315 C CA . TYR A 1 192 ? 1.701 6.070 -3.011 1.00 98.31 192 TYR A CA 1
ATOM 1316 C C . TYR A 1 192 ? 1.617 7.418 -3.736 1.00 98.31 192 TYR A C 1
ATOM 1318 O O . TYR A 1 192 ? 2.079 7.528 -4.878 1.00 98.31 192 TYR A O 1
ATOM 1326 N N . ALA A 1 193 ? 1.041 8.433 -3.089 1.00 97.69 193 ALA A N 1
ATOM 1327 C CA . ALA A 1 193 ? 0.923 9.789 -3.624 1.00 97.69 193 ALA A CA 1
ATOM 1328 C C . ALA A 1 193 ? 1.419 10.834 -2.611 1.00 97.69 193 ALA A C 1
ATOM 1330 O O . ALA A 1 193 ? 0.794 11.035 -1.573 1.00 97.69 193 ALA A O 1
ATOM 1331 N N . TRP A 1 194 ? 2.512 11.531 -2.940 1.00 96.69 194 TRP A N 1
ATOM 1332 C CA . TRP A 1 194 ? 3.186 12.438 -1.997 1.00 96.69 194 TRP A CA 1
ATOM 1333 C C . TRP A 1 194 ? 2.439 13.760 -1.750 1.00 96.69 194 TRP A C 1
ATOM 1335 O O . TRP A 1 194 ? 2.432 14.237 -0.627 1.00 96.69 194 TRP A O 1
ATOM 1345 N N . GLU A 1 195 ? 1.809 14.371 -2.761 1.00 96.69 195 GLU A N 1
ATOM 1346 C CA . GLU A 1 195 ? 1.010 15.611 -2.588 1.00 96.69 195 GLU A CA 1
ATOM 1347 C C . GLU A 1 195 ? -0.474 15.422 -2.950 1.00 96.69 195 GLU A C 1
ATOM 1349 O O . GLU A 1 195 ? -1.228 16.387 -3.075 1.00 96.69 195 GLU A O 1
ATOM 1354 N N . SER A 1 196 ? -0.913 14.184 -3.189 1.00 98.00 196 SER A N 1
ATOM 1355 C CA . SER A 1 196 ? -2.237 13.903 -3.754 1.00 98.00 196 SER A CA 1
ATOM 1356 C C . SER A 1 196 ? -2.896 12.683 -3.114 1.00 98.00 196 SER A C 1
ATOM 1358 O O . SER A 1 196 ? -2.509 12.243 -2.038 1.00 98.00 196 SER A O 1
ATOM 1360 N N . SER A 1 197 ? -3.930 12.153 -3.763 1.00 98.06 197 SER A N 1
ATOM 1361 C CA . SER A 1 197 ? -4.694 11.013 -3.267 1.00 98.06 197 SER A CA 1
ATOM 1362 C C . SER A 1 197 ? -4.233 9.677 -3.856 1.00 98.06 197 SER A C 1
ATOM 1364 O O . SER A 1 197 ? -3.760 9.588 -4.997 1.00 98.06 197 SER A O 1
ATOM 1366 N N . ALA A 1 198 ? -4.438 8.616 -3.073 1.00 98.31 198 ALA A N 1
ATOM 1367 C CA . ALA A 1 198 ? -4.224 7.230 -3.466 1.00 98.31 198 ALA A CA 1
ATOM 1368 C C . ALA A 1 198 ? -5.492 6.399 -3.198 1.00 98.31 198 ALA A C 1
ATOM 1370 O O . ALA A 1 198 ? -5.570 5.612 -2.259 1.00 98.31 198 ALA A O 1
ATOM 1371 N N . SER A 1 199 ? -6.479 6.521 -4.088 1.00 98.69 199 SER A N 1
ATOM 1372 C CA . SER A 1 199 ? -7.808 5.895 -3.969 1.00 98.69 199 SER A CA 1
ATOM 1373 C C . SER A 1 199 ? -8.066 4.752 -4.967 1.00 98.69 199 SER A C 1
ATOM 1375 O O . SER A 1 199 ? -7.414 4.664 -6.015 1.00 98.69 199 SER A O 1
ATOM 1377 N N . GLY A 1 200 ? -9.023 3.877 -4.653 1.00 98.69 200 GLY A N 1
ATOM 1378 C CA . GLY A 1 200 ? -9.495 2.797 -5.527 1.00 98.69 200 GLY A CA 1
ATOM 1379 C C . GLY A 1 200 ? -8.520 1.630 -5.702 1.00 98.69 200 GLY A C 1
ATOM 1380 O O . GLY A 1 200 ? -8.530 0.986 -6.747 1.00 98.69 200 GLY A O 1
ATOM 1381 N N . LYS A 1 201 ? -7.607 1.393 -4.754 1.00 98.38 201 LYS A N 1
ATOM 1382 C CA . LYS A 1 201 ? -6.623 0.302 -4.856 1.00 98.38 201 LYS A CA 1
ATOM 1383 C C . LYS A 1 201 ? -7.194 -1.042 -4.515 1.00 98.38 201 LYS A C 1
ATOM 1385 O O . LYS A 1 201 ? -8.119 -1.140 -3.723 1.00 98.38 201 LYS A O 1
ATOM 1390 N N . GLN A 1 202 ? -6.551 -2.070 -5.049 1.00 98.69 202 GLN A N 1
ATOM 1391 C CA . GLN A 1 202 ? -6.790 -3.435 -4.624 1.00 98.69 202 GLN A CA 1
ATOM 1392 C C . GLN A 1 202 ? -5.458 -4.125 -4.351 1.00 98.69 202 GLN A C 1
ATOM 1394 O O . GLN A 1 202 ? -4.605 -4.218 -5.236 1.00 98.69 202 GLN A O 1
ATOM 1399 N N . VAL A 1 203 ? -5.275 -4.593 -3.122 1.00 98.88 203 VAL A N 1
ATOM 1400 C CA . VAL A 1 203 ? -4.080 -5.311 -2.681 1.00 98.88 203 VAL A CA 1
ATOM 1401 C C . VAL A 1 203 ? -4.497 -6.684 -2.172 1.00 98.88 203 VAL A C 1
ATOM 1403 O O . VAL A 1 203 ? -5.322 -6.794 -1.269 1.00 98.88 203 VAL A O 1
ATOM 1406 N N . PHE A 1 204 ? -3.927 -7.734 -2.756 1.00 98.69 204 PHE A N 1
ATOM 1407 C CA . PHE A 1 204 ? -4.244 -9.121 -2.420 1.00 98.69 204 PHE A CA 1
ATOM 1408 C C . PHE A 1 204 ? -2.983 -9.861 -1.996 1.00 98.69 204 PHE A C 1
ATOM 1410 O O . PHE A 1 204 ? -2.019 -9.924 -2.761 1.00 98.69 204 PHE A O 1
ATOM 1417 N N . LEU A 1 205 ? -3.007 -10.443 -0.801 1.00 98.69 205 LEU A N 1
ATOM 1418 C CA . LEU A 1 205 ? -1.969 -11.329 -0.289 1.00 98.69 205 LEU A CA 1
ATOM 1419 C C . LEU A 1 205 ? -2.566 -12.729 -0.140 1.00 98.69 205 LEU A C 1
ATOM 1421 O O . LEU A 1 205 ? -3.520 -12.915 0.611 1.00 98.69 205 LEU A O 1
ATOM 1425 N N . THR A 1 206 ? -2.007 -13.707 -0.852 1.00 98.06 206 THR A N 1
ATOM 1426 C CA . THR A 1 206 ? -2.413 -15.124 -0.768 1.00 98.06 206 THR A CA 1
ATOM 1427 C C . THR A 1 206 ? -1.178 -16.021 -0.696 1.00 98.06 206 THR A C 1
ATOM 1429 O O . THR A 1 206 ? -0.113 -15.663 -1.205 1.00 98.06 206 THR A O 1
ATOM 1432 N N . GLY A 1 207 ? -1.290 -17.187 -0.069 1.00 97.38 207 GLY A N 1
ATOM 1433 C CA . GLY A 1 207 ? -0.157 -18.065 0.221 1.00 97.38 207 GLY A CA 1
ATOM 1434 C C . GLY A 1 207 ? 0.623 -17.685 1.487 1.00 97.38 207 GLY A C 1
ATOM 1435 O O . GLY A 1 207 ? 0.073 -17.179 2.463 1.00 97.38 207 GLY A O 1
ATOM 1436 N N . THR A 1 208 ? 1.919 -17.987 1.497 1.00 97.69 208 THR A N 1
ATOM 1437 C CA . THR A 1 208 ? 2.810 -17.821 2.653 1.00 97.69 208 THR A CA 1
ATOM 1438 C C . THR A 1 208 ? 3.827 -16.722 2.388 1.00 97.69 208 THR A C 1
ATOM 1440 O O . THR A 1 208 ? 4.913 -16.997 1.886 1.00 97.69 208 THR A O 1
ATOM 1443 N N . ASN A 1 209 ? 3.482 -15.482 2.720 1.00 98.12 209 ASN A N 1
ATOM 1444 C CA . ASN A 1 209 ? 4.322 -14.320 2.430 1.00 98.12 209 ASN A CA 1
ATOM 1445 C C . ASN A 1 209 ? 4.935 -13.728 3.701 1.00 98.12 209 ASN A C 1
ATOM 1447 O O . ASN A 1 209 ? 4.340 -13.804 4.774 1.00 98.12 209 ASN A O 1
ATOM 1451 N N . THR A 1 210 ? 6.084 -13.077 3.559 1.00 97.56 210 THR A N 1
ATOM 1452 C CA . THR A 1 210 ? 6.728 -12.324 4.641 1.00 97.56 210 THR A CA 1
ATOM 1453 C C . THR A 1 210 ? 6.919 -10.886 4.191 1.00 97.56 210 THR A C 1
ATOM 1455 O O . THR A 1 210 ? 7.656 -10.637 3.239 1.00 97.56 210 THR A O 1
ATOM 1458 N N . ILE A 1 211 ? 6.261 -9.948 4.868 1.00 97.50 211 ILE A N 1
ATOM 1459 C CA . ILE A 1 211 ? 6.374 -8.509 4.617 1.00 97.50 211 ILE A CA 1
ATOM 1460 C C . ILE A 1 211 ? 7.093 -7.875 5.806 1.00 97.50 211 ILE A C 1
ATOM 1462 O O . ILE A 1 211 ? 6.604 -7.950 6.930 1.00 97.50 211 ILE A O 1
ATOM 1466 N N . GLY A 1 212 ? 8.252 -7.267 5.565 1.00 95.12 212 GLY A N 1
ATOM 1467 C CA . GLY A 1 212 ? 9.147 -6.787 6.619 1.00 95.12 212 GLY A CA 1
ATOM 1468 C C . GLY A 1 212 ? 8.593 -5.618 7.431 1.00 95.12 212 GLY A C 1
ATOM 1469 O O . GLY A 1 212 ? 8.865 -5.529 8.626 1.00 95.12 212 GLY A O 1
ATOM 1470 N N . THR A 1 213 ? 7.790 -4.748 6.812 1.00 95.44 213 THR A N 1
ATOM 1471 C CA . THR A 1 213 ? 7.242 -3.557 7.475 1.00 95.44 213 THR A CA 1
ATOM 1472 C C . THR A 1 213 ? 5.719 -3.574 7.504 1.00 95.44 213 THR A C 1
ATOM 1474 O O . THR A 1 213 ? 5.150 -4.052 8.485 1.00 95.44 213 THR A O 1
ATOM 1477 N N . SER A 1 214 ? 5.049 -3.079 6.464 1.00 98.12 214 SER A N 1
ATOM 1478 C CA . SER A 1 214 ? 3.592 -2.898 6.473 1.00 98.12 214 SER A CA 1
ATOM 1479 C C . SER A 1 214 ? 2.955 -3.074 5.093 1.00 98.12 214 SER A C 1
ATOM 1481 O O . SER A 1 214 ? 3.618 -3.068 4.055 1.00 98.12 214 SER A O 1
ATOM 1483 N N . VAL A 1 215 ? 1.635 -3.227 5.083 1.00 98.81 215 VAL A N 1
ATOM 1484 C CA . VAL A 1 215 ? 0.798 -3.325 3.892 1.00 98.81 215 VAL A CA 1
ATOM 1485 C C . VAL A 1 215 ? -0.254 -2.224 3.916 1.00 98.81 215 VAL A C 1
ATOM 1487 O O . VAL A 1 215 ? -1.008 -2.093 4.879 1.00 98.81 215 VAL A O 1
ATOM 1490 N N . PHE A 1 216 ? -0.343 -1.468 2.826 1.00 98.50 216 PHE A N 1
ATOM 1491 C CA . PHE A 1 216 ? -1.321 -0.400 2.654 1.00 98.50 216 PHE A CA 1
ATOM 1492 C C . PHE A 1 216 ? -2.102 -0.616 1.360 1.00 98.50 216 PHE A C 1
ATOM 1494 O O . PHE A 1 216 ? -1.511 -0.802 0.295 1.00 98.50 216 PHE A O 1
ATOM 1501 N N . GLY A 1 217 ? -3.431 -0.543 1.410 1.00 98.00 217 GLY A N 1
ATOM 1502 C CA . GLY A 1 217 ? -4.238 -0.479 0.197 1.00 98.00 217 GLY A CA 1
ATOM 1503 C C . GLY A 1 217 ? -3.859 0.770 -0.597 1.00 98.00 217 GLY A C 1
ATOM 1504 O O . GLY A 1 217 ? -3.445 0.645 -1.741 1.00 98.00 217 GLY A O 1
ATOM 1505 N N . GLY A 1 218 ? -3.851 1.951 0.023 1.00 97.75 218 GLY A N 1
ATOM 1506 C CA . GLY A 1 218 ? -3.266 3.169 -0.549 1.00 97.75 218 GLY A CA 1
ATOM 1507 C C . GLY A 1 218 ? -2.764 4.140 0.516 1.00 97.75 218 GLY A C 1
ATOM 1508 O O . GLY A 1 218 ? -3.333 4.193 1.602 1.00 97.75 218 GLY A O 1
ATOM 1509 N N . ASP A 1 219 ? -1.721 4.897 0.183 1.00 98.38 219 ASP A N 1
ATOM 1510 C CA . ASP A 1 219 ? -1.115 5.939 1.018 1.00 98.38 219 ASP A CA 1
ATOM 1511 C C . ASP A 1 219 ? -1.090 7.259 0.228 1.00 98.38 219 ASP A C 1
ATOM 1513 O O . ASP A 1 219 ? -0.470 7.348 -0.839 1.00 98.38 219 ASP A O 1
ATOM 1517 N N . GLY A 1 220 ? -1.857 8.249 0.685 1.00 98.06 220 GLY A N 1
ATOM 1518 C CA . GLY A 1 220 ? -2.008 9.522 -0.013 1.00 98.06 220 GLY A CA 1
ATOM 1519 C C . GLY A 1 220 ? -2.164 10.703 0.931 1.00 98.06 220 GLY A C 1
ATOM 1520 O O . GLY A 1 220 ? -3.024 10.699 1.809 1.00 98.06 220 GLY A O 1
ATOM 1521 N N . GLU A 1 221 ? -1.408 11.765 0.680 1.00 97.62 221 GLU A N 1
ATOM 1522 C CA . GLU A 1 221 ? -1.401 12.994 1.479 1.00 97.62 221 GLU A CA 1
ATOM 1523 C C . GLU A 1 221 ? -2.804 13.558 1.743 1.00 97.62 221 GLU A C 1
ATOM 1525 O O . GLU A 1 221 ? -3.190 13.776 2.889 1.00 97.62 221 GLU A O 1
ATOM 1530 N N . THR A 1 222 ? -3.602 13.718 0.683 1.00 97.06 222 THR A N 1
ATOM 1531 C CA . THR A 1 222 ? -4.906 14.406 0.739 1.00 97.06 222 THR A CA 1
ATOM 1532 C C . THR A 1 222 ? -6.113 13.469 0.682 1.00 97.06 222 THR A C 1
ATOM 1534 O O . THR A 1 222 ? -7.258 13.924 0.730 1.00 97.06 222 THR A O 1
ATOM 1537 N N . GLY A 1 223 ? -5.896 12.155 0.577 1.00 98.06 223 GLY A N 1
ATOM 1538 C CA . GLY A 1 223 ? -6.972 11.178 0.708 1.00 98.06 223 GLY A CA 1
ATOM 1539 C C . GLY A 1 223 ? -6.603 9.765 0.273 1.00 98.06 223 GLY A C 1
ATOM 1540 O O . GLY A 1 223 ? -5.804 9.551 -0.643 1.00 98.06 223 GLY A O 1
ATOM 1541 N N . ALA A 1 224 ? -7.276 8.790 0.876 1.00 98.62 224 ALA A N 1
ATOM 1542 C CA . ALA A 1 224 ? -7.146 7.377 0.540 1.00 98.62 224 ALA A CA 1
ATOM 1543 C C . ALA A 1 224 ? -8.516 6.711 0.666 1.00 98.62 224 ALA A C 1
ATOM 1545 O O . ALA A 1 224 ? -8.918 6.289 1.748 1.00 98.62 224 ALA A O 1
ATOM 1546 N N . SER A 1 225 ? -9.274 6.702 -0.432 1.00 98.75 225 SER A N 1
ATOM 1547 C CA . SER A 1 225 ? -10.668 6.257 -0.434 1.00 98.75 225 SER A CA 1
ATOM 1548 C C . SER A 1 225 ? -10.885 4.992 -1.253 1.00 98.75 225 SER A C 1
ATOM 1550 O O . SER A 1 225 ? -10.249 4.806 -2.290 1.00 98.75 225 SER A O 1
ATOM 1552 N N . ASN A 1 226 ? -11.871 4.183 -0.869 1.00 98.81 226 ASN A N 1
ATOM 1553 C CA . ASN A 1 226 ? -12.324 3.008 -1.622 1.00 98.81 226 ASN A CA 1
ATOM 1554 C C . ASN A 1 226 ? -11.202 2.005 -1.937 1.00 98.81 226 ASN A C 1
ATOM 1556 O O . ASN A 1 226 ? -11.215 1.373 -2.994 1.00 98.81 226 ASN A O 1
ATOM 1560 N N . ASN A 1 227 ? -10.201 1.896 -1.066 1.00 98.88 227 ASN A N 1
ATOM 1561 C CA . ASN A 1 227 ? -9.154 0.897 -1.206 1.00 98.88 227 ASN A CA 1
ATOM 1562 C C . ASN A 1 227 ? -9.605 -0.429 -0.591 1.00 98.88 227 ASN A C 1
ATOM 1564 O O . ASN A 1 227 ? -10.271 -0.449 0.440 1.00 98.88 227 ASN A O 1
ATOM 1568 N N . GLU A 1 228 ? -9.210 -1.530 -1.211 1.00 98.88 228 GLU A N 1
ATOM 1569 C CA . GLU A 1 228 ? -9.488 -2.891 -0.779 1.00 98.88 228 GLU A CA 1
ATOM 1570 C C . GLU A 1 228 ? -8.169 -3.610 -0.481 1.00 98.88 228 GLU A C 1
ATOM 1572 O O . GLU A 1 228 ? -7.276 -3.677 -1.328 1.00 98.88 228 GLU A O 1
ATOM 1577 N N . LEU A 1 229 ? -8.048 -4.155 0.725 1.00 98.88 229 LEU A N 1
ATOM 1578 C CA . LEU A 1 229 ? -6.931 -4.993 1.145 1.00 98.88 229 LEU A CA 1
ATOM 1579 C C . LEU A 1 229 ? -7.475 -6.343 1.608 1.00 98.88 229 LEU A C 1
ATOM 1581 O O . LEU A 1 229 ? -8.261 -6.414 2.548 1.00 98.88 229 LEU A O 1
ATOM 1585 N N . SER A 1 230 ? -7.040 -7.419 0.962 1.00 98.75 230 SER A N 1
ATOM 1586 C CA . SER A 1 230 ? -7.388 -8.787 1.335 1.00 98.75 230 SER A CA 1
ATOM 1587 C C . SER A 1 230 ? -6.130 -9.567 1.686 1.00 98.75 230 SER A C 1
ATOM 1589 O O . SER A 1 230 ? -5.188 -9.640 0.895 1.00 98.75 230 SER A O 1
ATOM 1591 N N . ILE A 1 231 ? -6.130 -10.148 2.882 1.00 98.75 231 ILE A N 1
ATOM 1592 C CA . ILE A 1 231 ? -5.035 -10.951 3.415 1.00 98.75 231 ILE A CA 1
ATOM 1593 C C . ILE A 1 231 ? -5.585 -12.335 3.713 1.00 98.75 231 ILE A C 1
ATOM 1595 O O . ILE A 1 231 ? -6.457 -12.507 4.565 1.00 98.75 231 ILE A O 1
ATOM 1599 N N . GLN A 1 232 ? -5.083 -13.307 2.967 1.00 97.00 232 GLN A N 1
ATOM 1600 C CA . GLN A 1 232 ? -5.510 -14.696 3.004 1.00 97.00 232 GLN A CA 1
ATOM 1601 C C . GLN A 1 232 ? -4.335 -15.588 3.409 1.00 97.00 232 GLN A C 1
ATOM 1603 O O . GLN A 1 232 ? -3.166 -15.191 3.343 1.00 97.00 232 GLN A O 1
ATOM 1608 N N . ASP A 1 233 ? -4.660 -16.817 3.800 1.00 96.69 233 ASP A N 1
ATOM 1609 C CA . ASP A 1 233 ? -3.701 -17.864 4.144 1.00 96.69 233 ASP A CA 1
ATOM 1610 C C . ASP A 1 233 ? -2.721 -17.458 5.265 1.00 96.69 233 ASP A C 1
ATOM 1612 O O . ASP A 1 233 ? -3.141 -17.224 6.394 1.00 96.69 233 ASP A O 1
ATOM 1616 N N . ASN A 1 234 ? -1.410 -17.425 4.997 1.00 96.50 234 ASN A N 1
ATOM 1617 C CA . ASN A 1 234 ? -0.360 -17.375 6.019 1.00 96.50 234 ASN A CA 1
ATOM 1618 C C . ASN A 1 234 ? 0.660 -16.261 5.739 1.00 96.50 234 ASN A C 1
ATOM 1620 O O . ASN A 1 234 ? 1.851 -16.532 5.584 1.00 96.50 234 ASN A O 1
ATOM 1624 N N . SER A 1 235 ? 0.206 -15.010 5.656 1.00 98.12 235 SER A N 1
ATOM 1625 C CA . SER A 1 235 ? 1.112 -13.861 5.523 1.00 98.12 235 SER A CA 1
ATOM 1626 C C . SER A 1 235 ? 1.550 -13.332 6.893 1.00 98.12 235 SER A C 1
ATOM 1628 O O . SER A 1 235 ? 0.702 -13.058 7.737 1.00 98.12 235 SER A O 1
ATOM 1630 N N . THR A 1 236 ? 2.854 -13.161 7.103 1.00 98.44 236 THR A N 1
ATOM 1631 C CA . THR A 1 236 ? 3.427 -12.481 8.277 1.00 98.44 236 THR A CA 1
ATOM 1632 C C . THR A 1 236 ? 3.753 -11.044 7.895 1.00 98.44 236 THR A C 1
ATOM 1634 O O . THR A 1 236 ? 4.542 -10.826 6.973 1.00 98.44 236 THR A O 1
ATOM 1637 N N . ILE A 1 237 ? 3.151 -10.069 8.576 1.00 98.56 237 ILE A N 1
ATOM 1638 C CA . ILE A 1 237 ? 3.351 -8.642 8.304 1.00 98.56 237 ILE A CA 1
ATOM 1639 C C . ILE A 1 237 ? 3.975 -7.990 9.534 1.00 98.56 237 ILE A C 1
ATOM 1641 O O . ILE A 1 237 ? 3.354 -7.922 10.596 1.00 98.56 237 ILE A O 1
ATOM 1645 N N . GLY A 1 238 ? 5.194 -7.486 9.355 1.00 97.31 238 GLY A N 1
ATOM 1646 C CA . GLY A 1 238 ? 6.005 -6.876 10.398 1.00 97.31 238 GLY A CA 1
ATOM 1647 C C . GLY A 1 238 ? 6.521 -7.863 11.439 1.00 97.31 238 GLY A C 1
ATOM 1648 O O . GLY A 1 238 ? 6.349 -9.082 11.352 1.00 97.31 238 GLY A O 1
ATOM 1649 N N . GLU A 1 239 ? 7.176 -7.306 12.450 1.00 96.31 239 GLU A N 1
ATOM 1650 C CA . GLU A 1 239 ? 7.648 -8.055 13.609 1.00 96.31 239 GLU A CA 1
ATOM 1651 C C . GLU A 1 239 ? 6.590 -8.024 14.717 1.00 96.31 239 GLU A C 1
ATOM 1653 O O . GLU A 1 239 ? 6.034 -6.971 15.031 1.00 96.31 239 GLU A O 1
ATOM 1658 N N . LYS A 1 240 ? 6.315 -9.177 15.334 1.00 97.00 240 LYS A N 1
ATOM 1659 C CA . LYS A 1 240 ? 5.355 -9.289 16.439 1.00 97.00 240 LYS A CA 1
ATOM 1660 C C . LYS A 1 240 ? 5.673 -8.289 17.560 1.00 97.00 240 LYS A C 1
ATOM 1662 O O . LYS A 1 240 ? 6.816 -8.185 17.991 1.00 97.00 240 LYS A O 1
ATOM 1667 N N . ASP A 1 241 ? 4.633 -7.630 18.072 1.00 93.25 241 ASP A N 1
ATOM 1668 C CA . ASP A 1 241 ? 4.689 -6.682 19.196 1.00 93.25 241 ASP A CA 1
ATOM 1669 C C . ASP A 1 241 ? 5.569 -5.437 18.928 1.00 93.25 241 ASP A C 1
ATOM 1671 O O . ASP A 1 241 ? 5.901 -4.692 19.851 1.00 93.25 241 ASP A O 1
ATOM 1675 N N . ASN A 1 242 ? 5.927 -5.170 17.666 1.00 93.75 242 ASN A N 1
ATOM 1676 C CA . ASN A 1 242 ? 6.703 -3.998 17.264 1.00 93.75 242 ASN A CA 1
ATOM 1677 C C . ASN A 1 242 ? 5.789 -2.861 16.773 1.00 93.75 242 ASN A C 1
ATOM 1679 O O . ASN A 1 242 ? 5.216 -2.933 15.691 1.00 93.75 242 ASN A O 1
ATOM 1683 N N . GLU A 1 243 ? 5.662 -1.789 17.561 1.00 90.81 243 GLU A N 1
ATOM 1684 C CA . GLU A 1 243 ? 4.752 -0.665 17.271 1.00 90.81 243 GLU A CA 1
ATOM 1685 C C . GLU A 1 243 ? 5.098 0.116 15.992 1.00 90.81 243 GLU A C 1
ATOM 1687 O O . GLU A 1 243 ? 4.249 0.841 15.477 1.00 90.81 243 GLU A O 1
ATOM 1692 N N . ASP A 1 244 ? 6.318 -0.013 15.469 1.00 90.44 244 ASP A N 1
ATOM 1693 C CA . ASP A 1 244 ? 6.758 0.696 14.264 1.00 90.44 244 ASP A CA 1
ATOM 1694 C C . ASP A 1 244 ? 6.497 -0.117 12.973 1.00 90.44 244 ASP A C 1
ATOM 1696 O O . ASP A 1 244 ? 6.686 0.404 11.874 1.00 90.44 244 ASP A O 1
ATOM 1700 N N . THR A 1 245 ? 6.044 -1.377 13.071 1.00 95.12 245 THR A N 1
ATOM 1701 C CA . THR A 1 245 ? 5.772 -2.255 11.913 1.00 95.12 245 THR A CA 1
ATOM 1702 C C . THR A 1 245 ? 4.493 -3.077 12.097 1.00 95.12 245 THR A C 1
ATOM 1704 O O . THR A 1 245 ? 3.832 -3.029 13.133 1.00 95.12 245 THR A O 1
ATOM 1707 N N . GLY A 1 246 ? 4.123 -3.856 11.083 1.00 97.75 246 GLY A N 1
ATOM 1708 C CA . GLY A 1 246 ? 3.038 -4.825 11.173 1.00 97.75 246 GLY A CA 1
ATOM 1709 C C . GLY A 1 246 ? 1.660 -4.233 10.936 1.00 97.75 246 GLY A C 1
ATOM 1710 O O . GLY A 1 246 ? 0.680 -4.738 11.483 1.00 97.75 246 GLY A O 1
ATOM 1711 N N . TYR A 1 247 ? 1.579 -3.158 10.154 1.00 98.62 247 TYR A N 1
ATOM 1712 C CA . TYR A 1 247 ? 0.310 -2.533 9.811 1.00 98.62 247 TYR A CA 1
ATOM 1713 C C . TYR A 1 247 ? -0.277 -3.156 8.547 1.00 98.62 247 TYR A C 1
ATOM 1715 O O . TYR A 1 247 ? 0.407 -3.261 7.536 1.00 98.62 247 TYR A O 1
ATOM 1723 N N . ALA A 1 248 ? -1.554 -3.521 8.587 1.00 98.81 248 ALA A N 1
ATOM 1724 C CA . ALA A 1 248 ? -2.383 -3.822 7.428 1.00 98.81 248 ALA A CA 1
ATOM 1725 C C . ALA A 1 248 ? -3.528 -2.810 7.363 1.00 98.81 248 ALA A C 1
ATOM 1727 O O . ALA A 1 248 ? -4.516 -2.919 8.090 1.00 98.81 248 ALA A O 1
ATOM 1728 N N . ILE A 1 249 ? -3.367 -1.798 6.513 1.00 98.88 249 ILE A N 1
ATOM 1729 C CA . ILE A 1 249 ? -4.259 -0.638 6.446 1.00 98.88 249 ILE A CA 1
ATOM 1730 C C . ILE A 1 249 ? -4.948 -0.588 5.084 1.00 98.88 249 ILE A C 1
ATOM 1732 O O . ILE A 1 249 ? -4.289 -0.690 4.053 1.00 98.88 249 ILE A O 1
ATOM 1736 N N . GLY A 1 250 ? -6.265 -0.390 5.049 1.00 98.69 250 GLY A N 1
ATOM 1737 C CA . GLY A 1 250 ? -7.002 -0.220 3.795 1.00 98.69 250 GLY A CA 1
ATOM 1738 C C . GLY A 1 250 ? -6.627 1.089 3.099 1.00 98.69 250 GLY A C 1
ATOM 1739 O O . GLY A 1 250 ? -6.137 1.078 1.973 1.00 98.69 250 GLY A O 1
ATOM 1740 N N . GLY A 1 251 ? -6.785 2.224 3.777 1.00 98.56 251 GLY A N 1
ATOM 1741 C CA . GLY A 1 251 ? -6.338 3.527 3.277 1.00 98.56 251 GLY A CA 1
ATOM 1742 C C . GLY A 1 251 ? -5.677 4.366 4.360 1.00 98.56 251 GLY A C 1
ATOM 1743 O O . GLY A 1 251 ? -6.247 4.522 5.435 1.00 98.56 251 GLY A O 1
ATOM 1744 N N . PHE A 1 252 ? -4.500 4.913 4.067 1.00 98.62 252 PHE A N 1
ATOM 1745 C CA . PHE A 1 252 ? -3.785 5.852 4.923 1.00 98.62 252 PHE A CA 1
ATOM 1746 C C . PHE A 1 252 ? -3.749 7.237 4.277 1.00 98.62 252 PHE A C 1
ATOM 1748 O O . PHE A 1 252 ? -3.426 7.372 3.096 1.00 98.62 252 PHE A O 1
ATOM 1755 N N . THR A 1 253 ? -4.109 8.264 5.041 1.00 98.19 253 THR A N 1
ATOM 1756 C CA . THR A 1 253 ? -3.979 9.655 4.615 1.00 98.19 253 THR A CA 1
ATOM 1757 C C . THR A 1 253 ? -3.447 10.547 5.720 1.00 98.19 253 THR A C 1
ATOM 1759 O O . THR A 1 253 ? -3.674 10.275 6.893 1.00 98.19 253 THR A O 1
ATOM 1762 N N . HIS A 1 254 ? -2.787 11.635 5.344 1.00 97.00 254 HIS A N 1
ATOM 1763 C CA . HIS A 1 254 ? -2.210 12.562 6.301 1.00 97.00 254 HIS A CA 1
ATOM 1764 C C . HIS A 1 254 ? -3.209 13.640 6.716 1.00 97.00 254 HIS A C 1
ATOM 1766 O O . HIS A 1 254 ? -3.680 13.636 7.850 1.00 97.00 254 HIS A O 1
ATOM 1772 N N . THR A 1 255 ? -3.599 14.508 5.784 1.00 94.56 255 THR A N 1
ATOM 1773 C CA . THR A 1 255 ? -4.454 15.681 6.043 1.00 94.56 255 THR A CA 1
ATOM 1774 C C . THR A 1 255 ? -5.890 15.514 5.534 1.00 94.56 255 THR A C 1
ATOM 1776 O O . THR A 1 255 ? -6.766 16.322 5.833 1.00 94.56 255 THR A O 1
ATOM 1779 N N . GLY A 1 256 ? -6.151 14.467 4.744 1.00 96.62 256 GLY A N 1
ATOM 1780 C CA . GLY A 1 256 ? -7.434 14.225 4.086 1.00 96.62 256 GLY A CA 1
ATOM 1781 C C . GLY A 1 256 ? -8.370 13.252 4.803 1.00 96.62 256 GLY A C 1
ATOM 1782 O O . GLY A 1 256 ? -8.320 13.045 6.015 1.00 96.62 256 GLY A O 1
ATOM 1783 N N . THR A 1 257 ? -9.248 12.614 4.021 1.00 98.50 257 THR A N 1
ATOM 1784 C CA . THR A 1 257 ? -10.161 11.571 4.514 1.00 98.50 257 THR A CA 1
ATOM 1785 C C . THR A 1 257 ? -9.746 10.174 4.043 1.00 98.50 257 THR A C 1
ATOM 1787 O O . THR A 1 257 ? -9.587 9.930 2.841 1.00 98.50 257 THR A O 1
ATOM 1790 N N . ALA A 1 258 ? -9.635 9.233 4.984 1.00 98.75 258 ALA A N 1
ATOM 1791 C CA . ALA A 1 258 ? -9.643 7.804 4.690 1.00 98.75 258 ALA A CA 1
ATOM 1792 C C . ALA A 1 258 ? -11.103 7.324 4.680 1.00 98.75 258 ALA A C 1
ATOM 1794 O O . ALA A 1 258 ? -11.716 7.155 5.740 1.00 98.75 258 ALA A O 1
ATOM 1795 N N . LEU A 1 259 ? -11.677 7.182 3.481 1.00 98.88 259 LEU A N 1
ATOM 1796 C CA . LEU A 1 259 ? -13.114 6.974 3.278 1.00 98.88 259 LEU A CA 1
ATOM 1797 C C . LEU A 1 259 ? -13.415 5.625 2.624 1.00 98.88 259 LEU A C 1
ATOM 1799 O O . LEU A 1 259 ? -12.918 5.334 1.537 1.00 98.88 259 LEU A O 1
ATOM 1803 N N . SER A 1 260 ? -14.329 4.852 3.211 1.00 98.88 260 SER A N 1
ATOM 1804 C CA . SER A 1 260 ? -14.899 3.659 2.559 1.00 98.88 260 SER A CA 1
ATOM 1805 C C . SER A 1 260 ? -13.870 2.617 2.118 1.00 98.88 260 SER A C 1
ATOM 1807 O O . SER A 1 260 ? -14.072 1.904 1.135 1.00 98.88 260 SER A O 1
ATOM 1809 N N . ASN A 1 261 ? -12.760 2.519 2.844 1.00 98.94 261 ASN A N 1
ATOM 1810 C CA . ASN A 1 261 ? -11.783 1.464 2.632 1.00 98.94 261 ASN A CA 1
ATOM 1811 C C . ASN A 1 261 ? -12.274 0.154 3.248 1.00 98.94 261 ASN A C 1
ATOM 1813 O O . ASN A 1 261 ? -12.991 0.160 4.249 1.00 98.94 261 ASN A O 1
ATOM 1817 N N . LYS A 1 262 ? -11.869 -0.963 2.652 1.00 98.94 262 LYS A N 1
ATOM 1818 C CA . LYS A 1 262 ? -12.256 -2.313 3.050 1.00 98.94 262 LYS A CA 1
ATOM 1819 C C . LYS A 1 262 ? -11.021 -3.147 3.318 1.00 98.94 262 LYS A C 1
ATOM 1821 O O . LYS A 1 262 ? -10.172 -3.300 2.443 1.00 98.94 262 LYS A O 1
ATOM 1826 N N . VAL A 1 263 ? -10.941 -3.721 4.508 1.00 98.94 263 VAL A N 1
ATOM 1827 C CA . VAL A 1 263 ? -9.894 -4.672 4.878 1.00 98.94 263 VAL A CA 1
ATOM 1828 C C . VAL A 1 263 ? -10.540 -5.999 5.228 1.00 98.94 263 VAL A C 1
ATOM 1830 O O . VAL A 1 263 ? -11.474 -6.051 6.024 1.00 98.94 263 VAL A O 1
ATOM 1833 N N . LYS A 1 264 ? -10.034 -7.080 4.640 1.00 98.88 264 LYS A N 1
ATOM 1834 C CA . LYS A 1 264 ? -10.454 -8.446 4.938 1.00 98.88 264 LYS A CA 1
ATOM 1835 C C . LYS A 1 264 ? -9.252 -9.268 5.385 1.00 98.88 264 LYS A C 1
ATOM 1837 O O . LYS A 1 264 ? -8.322 -9.466 4.603 1.00 98.88 264 LYS A O 1
ATOM 1842 N N . VAL A 1 265 ? -9.294 -9.760 6.619 1.00 98.88 265 VAL A N 1
ATOM 1843 C CA . VAL A 1 265 ? -8.273 -10.634 7.205 1.00 98.88 265 VAL A CA 1
ATOM 1844 C C . VAL A 1 265 ? -8.871 -12.024 7.388 1.00 98.88 265 VAL A C 1
ATOM 1846 O O . VAL A 1 265 ? -9.757 -12.230 8.215 1.00 98.88 265 VAL A O 1
ATOM 1849 N N . GLU A 1 266 ? -8.406 -12.975 6.587 1.00 98.69 266 GLU A N 1
ATOM 1850 C CA . GLU A 1 266 ? -8.843 -14.378 6.632 1.00 98.69 266 GLU A CA 1
ATOM 1851 C C . GLU A 1 266 ? -7.782 -15.289 7.264 1.00 98.69 266 GLU A C 1
ATOM 1853 O O . GLU A 1 266 ? -8.076 -16.422 7.638 1.00 98.69 266 GLU A O 1
ATOM 1858 N N . GLY A 1 267 ? -6.553 -14.790 7.408 1.00 97.75 267 GLY A N 1
ATOM 1859 C CA . GLY A 1 267 ? -5.418 -15.510 7.970 1.00 97.75 267 GLY A CA 1
ATOM 1860 C C . GLY A 1 267 ? -4.189 -14.614 8.139 1.00 97.75 267 GLY A C 1
ATOM 1861 O O . GLY A 1 267 ? -4.251 -13.406 7.907 1.00 97.75 267 GLY A O 1
ATOM 1862 N N . GLY A 1 268 ? -3.067 -15.212 8.537 1.00 98.44 268 GLY A N 1
ATOM 1863 C CA . GLY A 1 268 ? -1.803 -14.509 8.762 1.00 98.44 268 GLY A CA 1
ATOM 1864 C C . GLY A 1 268 ? -1.656 -13.866 10.144 1.00 98.44 268 GLY A C 1
ATOM 1865 O O . GLY A 1 268 ? -2.486 -14.052 11.037 1.00 98.44 268 GLY A O 1
ATOM 1866 N N . THR A 1 269 ? -0.559 -13.132 10.323 1.00 98.75 269 THR A N 1
ATOM 1867 C CA . THR A 1 269 ? -0.202 -12.448 11.571 1.00 98.75 269 THR A CA 1
ATOM 1868 C C . THR A 1 269 ? 0.238 -11.012 11.305 1.00 98.75 269 THR A C 1
ATOM 1870 O O . THR A 1 269 ? 0.909 -10.721 10.312 1.00 98.75 269 THR A O 1
ATOM 1873 N N . MET A 1 270 ? -0.162 -10.102 12.191 1.00 98.75 270 MET A N 1
ATOM 1874 C CA . MET A 1 270 ? 0.119 -8.667 12.089 1.00 98.75 270 MET A CA 1
ATOM 1875 C C . MET A 1 270 ? -0.074 -7.979 13.435 1.00 98.75 270 MET A C 1
ATOM 1877 O O . MET A 1 270 ? -0.699 -8.522 14.345 1.00 98.75 270 MET A O 1
ATOM 1881 N N . ASN A 1 271 ? 0.418 -6.754 13.560 1.00 98.62 271 ASN A N 1
ATOM 1882 C CA . ASN A 1 271 ? 0.202 -5.952 14.756 1.00 98.62 271 ASN A CA 1
ATOM 1883 C C . ASN A 1 271 ? -1.106 -5.166 14.685 1.00 98.62 271 ASN A C 1
ATOM 1885 O O . ASN A 1 271 ? -1.859 -5.135 15.660 1.00 98.62 271 ASN A O 1
ATOM 1889 N N . TYR A 1 272 ? -1.388 -4.577 13.523 1.00 98.75 272 TYR A N 1
ATOM 1890 C CA . TYR A 1 272 ? -2.533 -3.706 13.308 1.00 98.75 272 TYR A CA 1
ATOM 1891 C C . TYR A 1 272 ? -3.315 -4.124 12.066 1.00 98.75 272 TYR A C 1
ATOM 1893 O O . TYR A 1 272 ? -2.722 -4.309 11.006 1.00 98.75 272 TYR A O 1
ATOM 1901 N N . ALA A 1 273 ? -4.639 -4.191 12.178 1.00 98.81 273 ALA A N 1
ATOM 1902 C CA . ALA A 1 273 ? -5.548 -4.302 11.038 1.00 98.81 273 ALA A CA 1
ATOM 1903 C C . ALA A 1 273 ? -6.519 -3.123 11.075 1.00 98.81 273 ALA A C 1
ATOM 1905 O O . ALA A 1 273 ? -7.288 -2.999 12.026 1.00 98.81 273 ALA A O 1
ATOM 1906 N N . VAL A 1 274 ? -6.472 -2.233 10.084 1.00 98.88 274 VAL A N 1
ATOM 1907 C CA . VAL A 1 274 ? -7.227 -0.975 10.137 1.00 98.88 274 VAL A CA 1
ATOM 1908 C C . VAL A 1 274 ? -7.902 -0.669 8.808 1.00 98.88 274 VAL A C 1
ATOM 1910 O O . VAL A 1 274 ? -7.233 -0.584 7.784 1.00 98.88 274 VAL A O 1
ATOM 1913 N N . GLY A 1 275 ? -9.216 -0.436 8.812 1.00 98.75 275 GLY A N 1
ATOM 1914 C CA . GLY A 1 275 ? -9.946 -0.027 7.608 1.00 98.75 275 GLY A CA 1
ATOM 1915 C C . GLY A 1 275 ? -9.386 1.269 7.007 1.00 98.75 275 GLY A C 1
ATOM 1916 O O . GLY A 1 275 ? -8.881 1.268 5.884 1.00 98.75 275 GLY A O 1
ATOM 1917 N N . GLY A 1 276 ? -9.412 2.361 7.773 1.00 98.69 276 GLY A N 1
ATOM 1918 C CA . GLY A 1 276 ? -8.808 3.645 7.400 1.00 98.69 276 GLY A CA 1
ATOM 1919 C C . GLY A 1 276 ? -7.975 4.263 8.522 1.00 98.69 276 GLY A C 1
ATOM 1920 O O . GLY A 1 276 ? -8.380 4.215 9.683 1.00 98.69 276 GLY A O 1
ATOM 1921 N N . LEU A 1 277 ? -6.833 4.857 8.179 1.00 98.75 277 LEU A N 1
ATOM 1922 C CA . LEU A 1 277 ? -5.935 5.533 9.114 1.00 98.75 277 LEU A CA 1
ATOM 1923 C C . LEU A 1 277 ? -5.710 6.990 8.698 1.00 98.75 277 LEU A C 1
ATOM 1925 O O . LEU A 1 277 ? -5.535 7.269 7.509 1.00 98.75 277 LEU A O 1
ATOM 1929 N N . SER A 1 278 ? -5.676 7.900 9.671 1.00 98.06 278 SER A N 1
ATOM 1930 C CA . SER A 1 278 ? -5.130 9.245 9.474 1.00 98.06 278 SER A CA 1
ATOM 1931 C C . SER A 1 278 ? -4.326 9.764 10.665 1.00 98.06 278 SER A C 1
ATOM 1933 O O . SER A 1 278 ? -4.400 9.209 11.767 1.00 98.06 278 SER A O 1
ATOM 1935 N N . ASP A 1 279 ? -3.495 10.786 10.447 1.00 96.50 279 ASP A N 1
ATOM 1936 C CA . ASP A 1 279 ? -2.530 11.222 11.463 1.00 96.50 279 ASP A CA 1
ATOM 1937 C C . ASP A 1 279 ? -2.226 12.728 11.538 1.00 96.50 279 ASP A C 1
ATOM 1939 O O . ASP A 1 279 ? -1.441 13.091 12.416 1.00 96.50 279 ASP A O 1
ATOM 1943 N N . GLN A 1 280 ? -2.841 13.590 10.715 1.00 96.62 280 GLN A N 1
ATOM 1944 C CA . GLN A 1 280 ? -2.619 15.043 10.788 1.00 96.62 280 GLN A CA 1
ATOM 1945 C C . GLN A 1 280 ? -3.889 15.885 10.975 1.00 96.62 280 GLN A C 1
ATOM 1947 O O . GLN A 1 280 ? -5.018 15.383 10.919 1.00 96.62 280 GLN A O 1
ATOM 1952 N N . ASP A 1 281 ? -3.688 17.178 11.226 1.00 96.44 281 ASP A N 1
ATOM 1953 C CA . ASP A 1 281 ? -4.730 18.190 11.393 1.00 96.44 281 ASP A CA 1
ATOM 1954 C C . ASP A 1 281 ? -5.729 18.199 10.223 1.00 96.44 281 ASP A C 1
ATOM 1956 O O . ASP A 1 281 ? -5.381 18.063 9.049 1.00 96.44 281 ASP A O 1
ATOM 1960 N N . GLY A 1 282 ? -7.009 18.368 10.556 1.00 95.50 282 GLY A N 1
ATOM 1961 C CA . GLY A 1 282 ? -8.124 18.363 9.607 1.00 95.50 282 GLY A CA 1
ATOM 1962 C C . GLY A 1 282 ? -8.487 16.984 9.053 1.00 95.50 282 GLY A C 1
ATOM 1963 O O . GLY A 1 282 ? -9.472 16.869 8.325 1.00 95.50 282 GLY A O 1
ATOM 1964 N N . SER A 1 283 ? -7.740 15.934 9.405 1.00 97.56 283 SER A N 1
ATOM 1965 C CA . SER A 1 283 ? -7.979 14.602 8.859 1.00 97.56 283 SER A CA 1
ATOM 1966 C C . SER A 1 283 ? -9.222 13.920 9.429 1.00 97.56 283 SER A C 1
ATOM 1968 O O . SER A 1 283 ? -9.769 14.301 10.470 1.00 97.56 283 SER A O 1
ATOM 1970 N N . LYS A 1 284 ? -9.682 12.882 8.727 1.00 98.31 284 LYS A N 1
ATOM 1971 C CA . LYS A 1 284 ? -10.879 12.117 9.084 1.00 98.31 284 LYS A CA 1
ATOM 1972 C C . LYS A 1 284 ? -10.761 10.655 8.672 1.00 98.31 284 LYS A C 1
ATOM 1974 O O . LYS A 1 284 ? -10.285 10.352 7.577 1.00 98.31 284 LYS A O 1
ATOM 1979 N N . VAL A 1 285 ? -11.328 9.754 9.472 1.00 98.75 285 VAL A N 1
ATOM 1980 C CA . VAL A 1 285 ? -11.545 8.351 9.080 1.00 98.75 285 VAL A CA 1
ATOM 1981 C C . VAL A 1 285 ? -13.038 8.021 9.117 1.00 98.75 285 VAL A C 1
ATOM 1983 O O . VAL A 1 285 ? -13.677 8.038 10.173 1.00 98.75 285 VAL A O 1
ATOM 1986 N N . GLU A 1 286 ? -13.633 7.769 7.948 1.00 98.81 286 GLU A N 1
ATOM 1987 C CA . GLU A 1 286 ? -15.087 7.616 7.818 1.00 98.81 286 GLU A CA 1
ATOM 1988 C C . GLU A 1 286 ? -15.508 6.389 7.002 1.00 98.81 286 GLU A C 1
ATOM 1990 O O . GLU A 1 286 ? -14.983 6.115 5.926 1.00 98.81 286 GLU A O 1
ATOM 1995 N N . SER A 1 287 ? -16.547 5.695 7.478 1.00 98.88 287 SER A N 1
ATOM 1996 C CA . SER A 1 287 ? -17.238 4.620 6.746 1.00 98.88 287 SER A CA 1
ATOM 1997 C C . SER A 1 287 ? -16.333 3.485 6.258 1.00 98.88 287 SER A C 1
ATOM 1999 O O . SER A 1 287 ? -16.632 2.862 5.241 1.00 98.88 287 SER A O 1
ATOM 2001 N N . ASN A 1 288 ? -15.219 3.232 6.943 1.00 98.94 288 ASN A N 1
ATOM 2002 C CA . ASN A 1 288 ? -14.320 2.133 6.613 1.00 98.94 288 ASN A CA 1
ATOM 2003 C C . ASN A 1 288 ? -14.827 0.819 7.217 1.00 98.94 288 ASN A C 1
ATOM 2005 O O . ASN A 1 288 ? -15.483 0.817 8.259 1.00 98.94 288 ASN A O 1
ATOM 2009 N N . GLU A 1 289 ? -14.504 -0.293 6.569 1.00 98.94 289 GLU A N 1
ATOM 2010 C CA . GLU A 1 289 ? -14.967 -1.632 6.918 1.00 98.94 289 GLU A CA 1
ATOM 2011 C C . GLU A 1 289 ? -13.768 -2.554 7.163 1.00 98.94 289 GLU A C 1
ATOM 2013 O O . GLU A 1 289 ? -12.898 -2.702 6.303 1.00 98.94 289 GLU A O 1
ATOM 2018 N N . LEU A 1 290 ? -13.732 -3.201 8.326 1.00 98.94 290 LEU A N 1
ATOM 2019 C CA . LEU A 1 290 ? -12.789 -4.273 8.636 1.00 98.94 290 LEU A CA 1
ATOM 2020 C C . LEU A 1 290 ? -13.566 -5.566 8.888 1.00 98.94 290 LEU A C 1
ATOM 2022 O O . LEU A 1 290 ? -14.418 -5.630 9.770 1.00 98.94 290 LEU A O 1
ATOM 2026 N N . THR A 1 291 ? -13.254 -6.609 8.128 1.00 98.88 291 THR A N 1
ATOM 2027 C CA . THR A 1 291 ? -13.795 -7.957 8.318 1.00 98.88 291 THR A CA 1
ATOM 2028 C C . THR A 1 291 ? -12.677 -8.911 8.714 1.00 98.88 291 THR A C 1
ATOM 2030 O O . THR A 1 291 ? -11.682 -9.028 7.999 1.00 98.88 291 THR A O 1
ATOM 2033 N N . ILE A 1 292 ? -12.851 -9.620 9.826 1.00 98.88 292 ILE A N 1
ATOM 2034 C CA . ILE A 1 292 ? -11.890 -10.592 10.351 1.00 98.88 292 ILE A CA 1
ATOM 2035 C C . ILE A 1 292 ? -12.585 -11.946 10.457 1.00 98.88 292 ILE A C 1
ATOM 2037 O O . ILE A 1 292 ? -13.502 -12.128 11.258 1.00 98.88 292 ILE A O 1
ATOM 2041 N N . THR A 1 293 ? -12.130 -12.897 9.648 1.00 98.44 293 THR A N 1
ATOM 2042 C CA . THR A 1 293 ? -12.612 -14.285 9.653 1.00 98.44 293 THR A CA 1
ATOM 2043 C C . THR A 1 293 ? -11.529 -15.271 10.101 1.00 98.44 293 THR A C 1
ATOM 2045 O O . THR A 1 293 ? -11.780 -16.472 10.166 1.00 98.44 293 THR A O 1
ATOM 2048 N N . GLY A 1 294 ? -10.316 -14.788 10.390 1.00 98.06 294 GLY A N 1
ATOM 2049 C CA . GLY A 1 294 ? -9.171 -15.591 10.810 1.00 98.06 294 GLY A CA 1
ATOM 2050 C C . GLY A 1 294 ? -7.924 -14.741 11.072 1.00 98.06 294 GLY A C 1
ATOM 2051 O O . GLY A 1 294 ? -7.975 -13.516 11.000 1.00 98.06 294 GLY A O 1
ATOM 2052 N N . GLY A 1 295 ? -6.804 -15.406 11.364 1.00 98.19 295 GLY A N 1
ATOM 2053 C CA . GLY A 1 295 ? -5.515 -14.763 11.654 1.00 98.19 295 GLY A CA 1
ATOM 2054 C C . GLY A 1 295 ? -5.360 -14.272 13.098 1.00 98.19 295 GLY A C 1
ATOM 2055 O O . GLY A 1 295 ? -6.255 -14.446 13.927 1.00 98.19 295 GLY A O 1
ATOM 2056 N N . THR A 1 296 ? -4.206 -13.668 13.386 1.00 98.62 296 THR A N 1
ATOM 2057 C CA . THR A 1 296 ? -3.868 -13.106 14.704 1.00 98.62 296 THR A CA 1
ATOM 2058 C C . THR A 1 296 ? -3.424 -11.649 14.576 1.00 98.62 296 THR A C 1
ATOM 2060 O O . THR A 1 296 ? -2.483 -11.343 13.839 1.00 98.62 296 THR A O 1
ATOM 2063 N N . ILE A 1 297 ? -4.067 -10.759 15.332 1.00 98.75 297 ILE A N 1
ATOM 2064 C CA . ILE A 1 297 ? -3.775 -9.321 15.381 1.00 98.75 297 ILE A CA 1
ATOM 2065 C C . ILE A 1 297 ? -3.293 -8.958 16.789 1.00 98.75 297 ILE A C 1
ATOM 2067 O O . ILE A 1 297 ? -4.071 -8.929 17.748 1.00 98.75 297 ILE A O 1
ATOM 2071 N N . TYR A 1 298 ? -1.993 -8.686 16.919 1.00 98.56 298 TYR A N 1
ATOM 2072 C CA . TYR A 1 298 ? -1.321 -8.585 18.219 1.00 98.56 298 TYR A CA 1
ATOM 2073 C C . TYR A 1 298 ? -1.631 -7.306 19.001 1.00 98.56 298 TYR A C 1
ATOM 2075 O O . TYR A 1 298 ? -1.538 -7.324 20.228 1.00 98.56 298 TYR A O 1
ATOM 2083 N N . MET A 1 299 ? -1.997 -6.201 18.340 1.00 97.81 299 MET A N 1
ATOM 2084 C CA . MET A 1 299 ? -2.186 -4.908 19.009 1.00 97.81 299 MET A CA 1
ATOM 2085 C C . MET A 1 299 ? -3.598 -4.352 18.880 1.00 97.81 299 MET A C 1
ATOM 2087 O O . MET A 1 299 ? -4.285 -4.237 19.895 1.00 97.81 299 MET A O 1
ATOM 2091 N N . GLU A 1 300 ? -4.036 -3.993 17.674 1.00 98.19 300 GLU A N 1
ATOM 2092 C CA . GLU A 1 300 ? -5.318 -3.311 17.462 1.00 98.19 300 GLU A CA 1
ATOM 2093 C C . GLU A 1 300 ? -5.939 -3.674 16.113 1.00 98.19 300 GLU 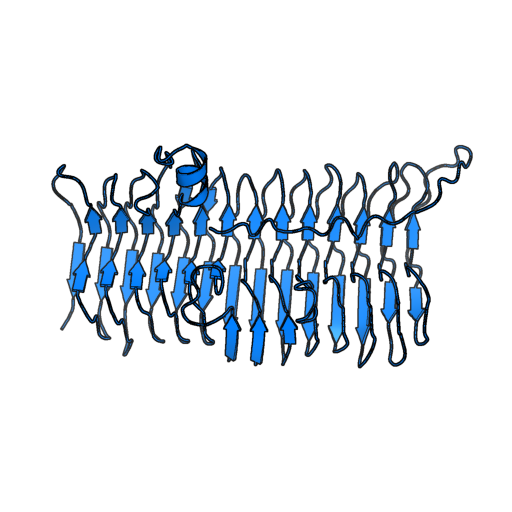A C 1
ATOM 2095 O O . GLU A 1 300 ? -5.299 -3.600 15.065 1.00 98.19 300 GLU A O 1
ATOM 2100 N N . ALA A 1 301 ? -7.223 -4.004 16.151 1.00 98.75 301 ALA A N 1
ATOM 2101 C CA . ALA A 1 301 ? -8.093 -4.121 15.000 1.00 98.75 301 ALA A CA 1
ATOM 2102 C C . ALA A 1 301 ? -9.128 -2.992 15.042 1.00 98.75 301 ALA A C 1
ATOM 2104 O O . ALA A 1 301 ? -9.926 -2.936 15.980 1.00 98.75 301 ALA A O 1
ATOM 2105 N N . ALA A 1 302 ? -9.132 -2.111 14.041 1.00 98.75 302 ALA A N 1
ATOM 2106 C CA . ALA A 1 302 ? -10.020 -0.954 14.012 1.00 98.75 302 ALA A CA 1
ATOM 2107 C C . ALA A 1 302 ? -10.709 -0.756 12.656 1.00 98.75 302 ALA A C 1
ATOM 2109 O O . ALA A 1 302 ? -10.095 -0.902 11.603 1.00 98.75 302 ALA A O 1
ATOM 2110 N N . GLY A 1 303 ? -11.973 -0.340 12.651 1.00 98.75 303 GLY A N 1
ATOM 2111 C CA . GLY A 1 303 ? -12.609 0.133 11.419 1.00 98.75 303 GLY A CA 1
ATOM 2112 C C . GLY A 1 303 ? -11.940 1.429 10.946 1.00 98.75 303 GLY A C 1
ATOM 2113 O O . GLY A 1 303 ? -11.514 1.532 9.799 1.00 98.75 303 GLY A O 1
ATOM 2114 N N . GLY A 1 304 ? -11.757 2.390 11.853 1.00 98.69 304 GLY A N 1
ATOM 2115 C CA . GLY A 1 304 ? -10.995 3.617 11.608 1.00 98.69 304 GLY A CA 1
ATOM 2116 C C . GLY A 1 304 ? -10.098 4.003 12.785 1.00 98.69 304 GLY A C 1
ATOM 2117 O O . GLY A 1 304 ? -10.519 3.887 13.936 1.00 98.69 304 GLY A O 1
ATOM 2118 N N . LEU A 1 305 ? -8.888 4.490 12.502 1.00 98.62 305 LEU A N 1
ATOM 2119 C CA . LEU A 1 305 ? -7.912 4.927 13.505 1.00 98.62 305 LEU A CA 1
ATOM 2120 C C . LEU A 1 305 ? -7.353 6.319 13.191 1.00 98.62 305 LEU A C 1
ATOM 2122 O O . LEU A 1 305 ? -6.868 6.565 12.092 1.00 98.62 305 LEU A O 1
ATOM 2126 N N . ILE A 1 306 ? -7.335 7.191 14.194 1.00 98.38 306 ILE A N 1
ATOM 2127 C CA . ILE A 1 306 ? -6.572 8.441 14.184 1.00 98.38 306 ILE A CA 1
ATOM 2128 C C . ILE A 1 306 ? -5.423 8.319 15.184 1.00 98.38 306 ILE A C 1
ATOM 2130 O O . ILE A 1 306 ? -5.683 8.137 16.376 1.00 98.38 306 ILE A O 1
ATOM 2134 N N . ASP A 1 307 ? -4.171 8.413 14.719 1.00 94.44 307 ASP A N 1
ATOM 2135 C CA . ASP A 1 307 ? -2.994 8.310 15.597 1.00 94.44 307 ASP A CA 1
ATOM 2136 C C . ASP A 1 307 ? -2.524 9.672 16.125 1.00 94.44 307 ASP A C 1
ATOM 2138 O O . ASP A 1 307 ? -2.471 9.880 17.335 1.00 94.44 307 ASP A O 1
ATOM 2142 N N . GLY A 1 308 ? -2.180 10.614 15.242 1.00 91.75 308 GLY A N 1
ATOM 2143 C CA . GLY A 1 308 ? -1.753 11.972 15.610 1.00 91.75 308 GLY A CA 1
ATOM 2144 C C . GLY A 1 308 ? -0.396 12.078 16.326 1.00 91.75 308 GLY A C 1
ATOM 2145 O O . GLY A 1 308 ? 0.089 13.179 16.575 1.00 91.75 308 GLY A O 1
ATOM 2146 N N . LYS A 1 309 ? 0.256 10.960 16.676 1.00 94.38 309 LYS A N 1
ATOM 2147 C CA . LYS A 1 309 ? 1.463 10.947 17.522 1.00 94.38 309 LYS A CA 1
ATOM 2148 C C . LYS A 1 309 ? 2.612 11.778 16.955 1.00 94.38 309 LYS A C 1
ATOM 2150 O O . LYS A 1 309 ? 3.274 12.496 17.701 1.00 94.38 309 LYS A O 1
ATOM 2155 N N . VAL A 1 310 ? 2.881 11.661 15.654 1.00 89.56 310 VAL A N 1
ATOM 2156 C CA . VAL A 1 310 ? 4.017 12.354 15.022 1.00 89.56 310 VAL A CA 1
ATOM 2157 C C . VAL A 1 310 ? 3.819 13.853 15.006 1.00 89.56 310 VAL A C 1
ATOM 2159 O O . VAL A 1 310 ? 4.732 14.580 15.394 1.00 89.56 310 VAL A O 1
ATOM 2162 N N . GLU A 1 311 ? 2.649 14.316 14.579 1.00 92.88 311 GLU A N 1
ATOM 2163 C CA . GLU A 1 311 ? 2.370 15.744 14.543 1.00 92.88 311 GLU A CA 1
ATOM 2164 C C . GLU A 1 311 ? 2.284 16.328 15.958 1.00 92.88 311 GLU A C 1
ATOM 2166 O O . GLU A 1 311 ? 2.866 17.379 16.216 1.00 92.88 311 GLU A O 1
ATOM 2171 N N . TYR A 1 312 ? 1.701 15.602 16.917 1.00 94.44 312 TYR A N 1
ATOM 2172 C CA . TYR A 1 312 ? 1.717 15.990 18.329 1.00 94.44 312 TYR A CA 1
ATOM 2173 C C . TYR A 1 312 ? 3.139 16.230 18.857 1.00 94.44 312 TYR A C 1
ATOM 2175 O O . TYR A 1 312 ? 3.421 17.251 19.491 1.00 94.44 312 TYR A O 1
ATOM 2183 N N . GLU A 1 313 ? 4.057 15.297 18.591 1.00 94.44 313 GLU A N 1
ATOM 2184 C CA . GLU A 1 313 ? 5.463 15.421 18.986 1.00 94.44 313 GLU A CA 1
ATOM 2185 C C . GLU A 1 313 ? 6.159 16.579 18.246 1.00 94.44 313 GLU A C 1
ATOM 2187 O O . GLU A 1 313 ? 6.931 17.323 18.858 1.00 94.44 313 GLU A O 1
ATOM 2192 N N . ALA A 1 314 ? 5.865 16.772 16.955 1.00 93.12 314 ALA A N 1
ATOM 2193 C CA . ALA A 1 314 ? 6.414 17.859 16.144 1.00 93.12 314 ALA A CA 1
ATOM 2194 C C . ALA A 1 314 ? 5.932 19.247 16.607 1.00 93.12 314 ALA A C 1
ATOM 2196 O O . ALA A 1 314 ? 6.723 20.192 16.639 1.00 93.12 314 ALA A O 1
ATOM 2197 N N . ASN A 1 315 ? 4.678 19.347 17.051 1.00 92.75 315 ASN A N 1
ATOM 2198 C CA . ASN A 1 315 ? 4.030 20.577 17.510 1.00 92.75 315 ASN A CA 1
ATOM 2199 C C . ASN A 1 315 ? 4.232 20.834 19.017 1.00 92.75 315 ASN A C 1
ATOM 2201 O O . ASN A 1 315 ? 3.469 21.571 19.649 1.00 92.75 315 ASN A O 1
ATOM 2205 N N . GLY A 1 316 ? 5.262 20.227 19.620 1.00 93.75 316 GLY A N 1
ATOM 2206 C CA . GLY A 1 316 ? 5.661 20.482 21.007 1.00 93.75 316 GLY A CA 1
ATOM 2207 C C . GLY A 1 316 ? 4.659 19.988 22.055 1.00 93.75 316 GLY A C 1
ATOM 2208 O O . GLY A 1 316 ? 4.608 20.539 23.154 1.00 93.75 316 GLY A O 1
ATOM 2209 N N . GLY A 1 317 ? 3.866 18.967 21.725 1.00 93.38 317 GLY A N 1
ATOM 2210 C CA . GLY A 1 317 ? 2.817 18.420 22.586 1.00 93.38 317 GLY A CA 1
ATOM 2211 C C . GLY A 1 317 ? 1.458 19.109 22.443 1.00 93.38 317 GLY A C 1
ATOM 2212 O O . GLY A 1 317 ? 0.593 18.959 23.309 1.00 93.38 317 GLY A O 1
ATOM 2213 N N . THR A 1 318 ? 1.264 19.879 21.372 1.00 94.94 318 THR A N 1
ATOM 2214 C CA . THR A 1 318 ? -0.059 20.384 20.984 1.00 94.94 318 THR A CA 1
ATOM 2215 C C . THR A 1 318 ? -0.838 19.256 20.315 1.00 94.94 318 THR A C 1
ATOM 2217 O O . THR A 1 318 ? -0.281 18.533 19.495 1.00 94.94 318 THR A O 1
ATOM 2220 N N . ARG A 1 319 ? -2.107 19.070 20.693 1.00 94.44 319 ARG A N 1
ATOM 2221 C CA . ARG A 1 319 ? -2.955 18.010 20.126 1.00 94.44 319 ARG A CA 1
ATOM 2222 C C . ARG A 1 319 ? -3.275 18.286 18.668 1.00 94.44 319 ARG A C 1
ATOM 2224 O O . ARG A 1 319 ? -3.503 19.437 18.320 1.00 94.44 319 ARG A O 1
ATOM 2231 N N . VAL A 1 320 ? -3.340 17.208 17.899 1.00 96.31 320 VAL A N 1
ATOM 2232 C CA . VAL A 1 320 ? -3.777 17.215 16.503 1.00 96.31 320 VAL A CA 1
ATOM 2233 C C . VAL A 1 320 ? -5.293 17.390 16.463 1.00 96.31 320 VAL A C 1
ATOM 2235 O O . VAL A 1 320 ? -6.012 16.634 17.119 1.00 96.31 320 VAL A O 1
ATOM 2238 N N . GLU A 1 321 ? -5.793 18.392 15.753 1.00 96.94 321 GLU A N 1
ATOM 2239 C CA . GLU A 1 321 ? -7.222 18.681 15.637 1.00 96.94 321 GLU A CA 1
ATOM 2240 C C . GLU A 1 321 ? -7.816 17.957 14.428 1.00 96.94 321 GLU A C 1
ATOM 2242 O O . GLU A 1 321 ? -7.592 18.350 13.287 1.00 96.94 321 GLU A O 1
ATOM 2247 N N . THR A 1 322 ? -8.595 16.899 14.665 1.00 97.06 322 THR A N 1
ATOM 2248 C CA . THR A 1 322 ? -9.160 16.063 13.590 1.00 97.06 322 THR A CA 1
ATOM 2249 C C . THR A 1 322 ? -10.685 16.100 13.570 1.00 97.06 322 THR A C 1
ATOM 2251 O O . THR A 1 322 ? -11.333 16.437 14.564 1.00 97.06 322 THR A O 1
ATOM 2254 N N . GLU A 1 323 ? -11.286 15.697 12.449 1.00 97.50 323 GLU A N 1
ATOM 2255 C CA . GLU A 1 323 ? -12.740 15.512 12.351 1.00 97.50 323 GLU A CA 1
ATOM 2256 C C . GLU A 1 323 ? -13.227 14.205 13.008 1.00 97.50 323 GLU A C 1
ATOM 2258 O O . GLU A 1 323 ? -14.435 13.981 13.128 1.00 97.50 323 GLU A O 1
ATOM 2263 N N . GLY A 1 324 ? -12.310 13.347 13.465 1.00 97.50 324 GLY A N 1
ATOM 2264 C CA . GLY A 1 324 ? -12.630 12.133 14.208 1.00 97.50 324 GLY A CA 1
ATOM 2265 C C . GLY A 1 324 ? -12.864 10.873 13.362 1.00 97.50 324 GLY A C 1
ATOM 2266 O O . GLY A 1 324 ? -12.682 10.835 12.141 1.00 97.50 324 GLY A O 1
ATOM 2267 N N . ALA A 1 325 ? -13.268 9.810 14.058 1.00 98.50 325 ALA A N 1
ATOM 2268 C CA . ALA A 1 325 ? -13.515 8.477 13.524 1.00 98.50 325 ALA A CA 1
ATOM 2269 C C . ALA A 1 325 ? -15.017 8.167 13.519 1.00 98.50 325 ALA A C 1
ATOM 2271 O O . ALA A 1 325 ? -15.623 7.935 14.569 1.00 98.50 325 ALA A O 1
ATOM 2272 N N . THR A 1 326 ? -15.638 8.160 12.338 1.00 98.50 326 THR A N 1
ATOM 2273 C CA . THR A 1 326 ? -17.103 8.089 12.230 1.00 98.50 326 THR A CA 1
ATOM 2274 C C . THR A 1 326 ? -17.607 6.976 11.322 1.00 98.50 326 THR A C 1
ATOM 2276 O O . THR A 1 326 ? -17.066 6.743 10.244 1.00 98.50 326 THR A O 1
ATOM 2279 N N . LYS A 1 327 ? -18.701 6.316 11.723 1.00 98.69 327 LYS A N 1
ATOM 2280 C CA . LYS A 1 327 ? -19.414 5.314 10.901 1.00 98.69 327 LYS A CA 1
ATOM 2281 C C . LYS A 1 327 ? -18.563 4.135 10.429 1.00 98.69 327 LYS A C 1
ATOM 2283 O O . LYS A 1 327 ? -18.900 3.498 9.437 1.00 98.69 327 LYS A O 1
ATOM 2288 N N . ASN A 1 328 ? -17.445 3.867 11.089 1.00 98.88 328 ASN A N 1
ATOM 2289 C CA . ASN A 1 328 ? -16.603 2.739 10.735 1.00 98.88 328 ASN A CA 1
ATOM 2290 C C . ASN A 1 328 ? -17.216 1.451 11.293 1.00 98.88 328 ASN A C 1
ATOM 2292 O O . ASN A 1 328 ? -17.814 1.455 12.371 1.00 98.88 328 ASN A O 1
ATOM 2296 N N . ILE A 1 329 ? -17.072 0.363 10.544 1.00 98.88 329 ILE A N 1
ATOM 2297 C CA . ILE A 1 329 ? -17.708 -0.919 10.826 1.00 98.88 329 ILE A CA 1
ATOM 2298 C C 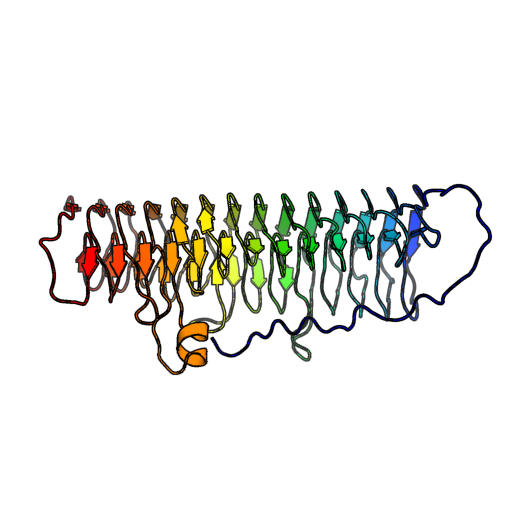. ILE A 1 329 ? -16.628 -1.983 10.976 1.00 98.88 329 ILE A C 1
ATOM 2300 O O . ILE A 1 329 ? -15.743 -2.108 10.128 1.00 98.88 329 ILE A O 1
ATOM 2304 N N . VAL A 1 330 ? -16.729 -2.784 12.032 1.00 98.88 330 VAL A N 1
ATOM 2305 C CA . VAL A 1 330 ? -15.917 -3.988 12.204 1.00 98.88 330 VAL A CA 1
ATOM 2306 C C . VAL A 1 330 ? -16.809 -5.206 12.353 1.00 98.88 330 VAL A C 1
ATOM 2308 O O . VAL A 1 330 ? -17.729 -5.211 13.164 1.00 98.88 330 VAL A O 1
ATOM 2311 N N . THR A 1 331 ? -16.511 -6.253 11.592 1.00 98.81 331 THR A N 1
ATOM 2312 C CA . THR A 1 331 ? -17.145 -7.567 11.718 1.00 98.81 331 THR A CA 1
ATOM 2313 C C . THR A 1 331 ? -16.078 -8.609 12.025 1.00 98.81 331 THR A C 1
ATOM 2315 O O . THR A 1 331 ? -15.127 -8.756 11.262 1.00 98.81 331 THR A O 1
ATOM 2318 N N . MET A 1 332 ? -16.230 -9.346 13.124 1.00 98.50 332 MET A N 1
ATOM 2319 C CA . MET A 1 332 ? -15.321 -10.418 13.526 1.00 98.50 332 MET A CA 1
ATOM 2320 C C . MET A 1 332 ? -16.100 -11.713 13.768 1.00 98.50 332 MET A C 1
ATOM 2322 O O . MET A 1 332 ? -16.973 -11.769 14.633 1.00 98.50 332 MET A O 1
ATOM 2326 N N . ASN A 1 333 ? -15.767 -12.758 13.014 1.00 97.88 333 ASN A N 1
ATOM 2327 C CA . ASN A 1 333 ? -16.345 -14.098 13.158 1.00 97.88 333 ASN A CA 1
ATOM 2328 C C . ASN A 1 333 ? -15.291 -15.224 13.117 1.00 97.88 333 ASN A C 1
ATOM 2330 O O . ASN A 1 333 ? -15.624 -16.400 13.004 1.00 97.88 333 ASN A O 1
ATOM 2334 N N . GLY A 1 334 ? -14.011 -14.865 13.223 1.00 97.06 334 GLY A N 1
ATOM 2335 C CA . GLY A 1 334 ? -12.896 -15.785 13.427 1.00 97.06 334 GLY A CA 1
ATOM 2336 C C . GLY A 1 334 ? -11.630 -15.036 13.850 1.00 97.06 334 GLY A C 1
ATOM 2337 O O . GLY A 1 334 ? -11.596 -13.807 13.818 1.00 97.06 334 GLY A O 1
ATOM 2338 N N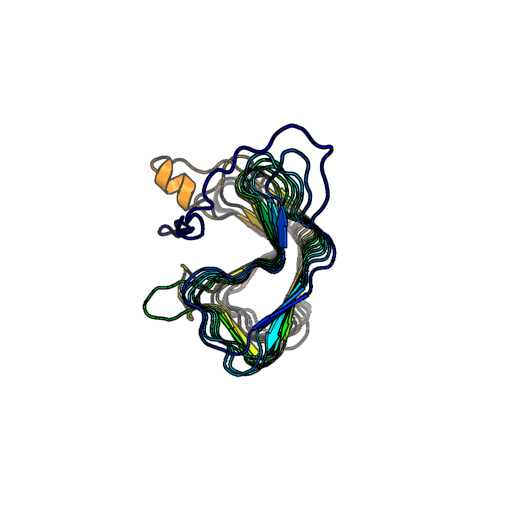 . GLY A 1 335 ? -10.589 -15.779 14.230 1.00 97.06 335 GLY A N 1
ATOM 2339 C CA . GLY A 1 335 ? -9.271 -15.232 14.576 1.00 97.06 335 GLY A CA 1
ATOM 2340 C C . GLY A 1 335 ? -9.099 -14.792 16.034 1.00 97.06 335 GLY A C 1
ATOM 2341 O O . GLY A 1 335 ? -9.975 -14.978 16.884 1.00 97.06 335 GLY A O 1
ATOM 2342 N N . GLU A 1 336 ? -7.928 -14.218 16.302 1.00 98.25 336 GLU A N 1
ATOM 2343 C CA . GLU A 1 336 ? -7.479 -13.748 17.615 1.00 98.25 336 GLU A CA 1
ATOM 2344 C C . GLU A 1 336 ? -7.074 -12.273 17.526 1.00 98.25 336 GLU A C 1
ATOM 2346 O O . GLU A 1 336 ? -6.295 -11.884 16.653 1.00 98.25 336 GLU A O 1
ATOM 2351 N N . VAL A 1 337 ? -7.592 -11.437 18.422 1.00 98.19 337 VAL A N 1
ATOM 2352 C CA . VAL A 1 337 ? -7.346 -9.988 18.414 1.00 98.19 337 VAL A CA 1
ATOM 2353 C C . VAL A 1 337 ? -7.060 -9.503 19.828 1.00 98.19 337 VAL A C 1
ATOM 2355 O O . VAL A 1 337 ? -7.750 -9.870 20.773 1.00 98.19 337 VAL A O 1
ATOM 2358 N N . ARG A 1 338 ? -6.094 -8.599 20.003 1.00 97.31 338 ARG A N 1
ATOM 2359 C CA . ARG A 1 338 ? -5.888 -7.969 21.314 1.00 97.31 338 ARG A CA 1
ATOM 2360 C C . ARG A 1 338 ? -6.959 -6.926 21.649 1.00 97.31 338 ARG A C 1
ATOM 2362 O O . ARG A 1 338 ? -7.637 -7.051 22.667 1.00 97.31 338 ARG A O 1
ATOM 2369 N N . ASN A 1 339 ? -7.095 -5.898 20.814 1.00 97.38 339 ASN A N 1
ATOM 2370 C CA . ASN A 1 339 ? -8.081 -4.822 20.953 1.00 97.38 339 ASN A CA 1
ATOM 2371 C C . ASN A 1 339 ? -8.939 -4.731 19.697 1.00 97.38 339 ASN A C 1
ATOM 2373 O O . ASN A 1 339 ? -8.391 -4.748 18.597 1.00 97.38 339 ASN A O 1
ATOM 2377 N N . LEU A 1 340 ? -10.253 -4.591 19.866 1.00 98.38 340 LEU A N 1
ATOM 2378 C CA . LEU A 1 340 ? -11.195 -4.444 18.761 1.00 98.38 340 LEU A CA 1
ATOM 2379 C C . LEU A 1 340 ? -11.978 -3.138 18.912 1.00 98.38 340 LEU A C 1
ATOM 2381 O O . LEU A 1 340 ? -12.651 -2.942 19.928 1.00 98.38 340 LEU A O 1
ATOM 2385 N N . SER A 1 341 ? -11.930 -2.260 17.911 1.00 98.12 341 SER A N 1
ATOM 2386 C CA . SER A 1 341 ? -12.660 -0.992 17.927 1.00 98.12 341 SER A CA 1
ATOM 2387 C C . SER A 1 341 ? -13.372 -0.671 16.612 1.00 98.12 341 SER A C 1
ATOM 2389 O O . SER A 1 341 ? -12.853 -0.905 15.530 1.00 98.12 341 SER A O 1
ATOM 2391 N N . GLY A 1 342 ? -14.573 -0.096 16.670 1.00 98.44 342 GLY A N 1
ATOM 2392 C CA . GLY A 1 342 ? -15.229 0.435 15.471 1.00 98.44 342 GLY A CA 1
ATOM 2393 C C . GLY A 1 342 ? -14.469 1.655 14.949 1.00 98.44 342 GLY A C 1
ATOM 2394 O O . GLY A 1 342 ? -13.949 1.648 13.836 1.00 98.44 342 GLY A O 1
ATOM 2395 N N . GLY A 1 343 ? -14.332 2.682 15.790 1.00 98.25 343 GLY A N 1
ATOM 2396 C CA . GLY A 1 343 ? -13.509 3.862 15.521 1.00 98.25 343 GLY A CA 1
ATOM 2397 C C . GLY A 1 343 ? -12.683 4.279 16.735 1.00 98.25 343 GLY A C 1
ATOM 2398 O O . GLY A 1 343 ? -13.190 4.294 17.857 1.00 98.25 343 GLY A O 1
ATOM 2399 N N . ARG A 1 344 ? -11.419 4.648 16.526 1.00 97.94 344 ARG A N 1
ATOM 2400 C CA . ARG A 1 344 ? -10.498 5.035 17.599 1.00 97.94 344 ARG A CA 1
ATOM 2401 C C . ARG A 1 344 ? -9.786 6.345 17.274 1.00 97.94 344 ARG A C 1
ATOM 2403 O O . ARG A 1 344 ? -9.193 6.484 16.211 1.00 97.94 344 ARG A O 1
ATOM 2410 N N . VAL A 1 345 ? -9.802 7.279 18.220 1.00 98.06 345 VAL A N 1
ATOM 2411 C CA . VAL A 1 345 ? -9.009 8.515 18.199 1.00 98.06 345 VAL A CA 1
ATOM 2412 C C . VAL A 1 345 ? -8.019 8.465 19.360 1.00 98.06 345 VAL A C 1
ATOM 2414 O O . VAL A 1 345 ? -8.415 8.429 20.527 1.00 98.06 345 VAL A O 1
ATOM 2417 N N . ASN A 1 346 ? -6.724 8.407 19.050 1.00 95.25 346 ASN A N 1
ATOM 2418 C CA . ASN A 1 346 ? -5.674 8.314 20.061 1.00 95.25 346 ASN A CA 1
ATOM 2419 C C . ASN A 1 346 ? -5.541 9.597 20.886 1.00 95.25 346 ASN A C 1
ATOM 2421 O O . ASN A 1 346 ? -5.919 10.686 20.471 1.00 95.25 346 ASN A O 1
ATOM 2425 N N . TYR A 1 347 ? -4.921 9.465 22.061 1.00 94.25 347 TYR A N 1
ATOM 2426 C CA . TYR A 1 347 ? -4.701 10.554 23.022 1.00 94.25 347 TYR A CA 1
ATOM 2427 C C . TYR A 1 347 ? -3.971 11.784 22.439 1.00 94.25 347 TYR A C 1
ATOM 2429 O O . TYR A 1 347 ? -4.090 12.889 22.972 1.00 94.25 347 TYR A O 1
ATOM 2437 N N . TYR A 1 348 ? -3.204 11.598 21.365 1.00 95.25 348 TYR A N 1
ATOM 2438 C CA . TYR A 1 348 ? -2.456 12.660 20.691 1.00 95.25 348 TYR A CA 1
ATOM 2439 C C . TYR A 1 348 ? -3.339 13.577 19.835 1.00 95.25 348 TYR A C 1
ATOM 2441 O O . TYR A 1 348 ? -2.910 14.675 19.481 1.00 95.25 348 TYR A O 1
ATOM 2449 N N . ALA A 1 349 ? -4.568 13.151 19.544 1.00 96.06 349 ALA A N 1
ATOM 2450 C CA . ALA A 1 349 ? -5.524 13.866 18.720 1.00 96.06 349 ALA A CA 1
ATOM 2451 C C . ALA A 1 349 ? -6.803 14.220 19.497 1.00 96.06 349 ALA A C 1
ATOM 2453 O O . ALA A 1 349 ? -7.159 13.597 20.502 1.00 96.06 349 ALA A O 1
ATOM 2454 N N . THR A 1 350 ? -7.497 15.248 19.021 1.00 95.94 350 THR A N 1
ATOM 2455 C CA . THR A 1 350 ? -8.897 15.526 19.343 1.00 95.94 350 THR A CA 1
ATOM 2456 C C . THR A 1 350 ? -9.768 15.033 18.199 1.00 95.94 350 THR A C 1
ATOM 2458 O O . THR A 1 350 ? -9.322 14.965 17.055 1.00 95.94 350 THR A O 1
ATOM 2461 N N . GLY A 1 351 ? -11.002 14.649 18.507 1.00 96.25 351 GLY A N 1
ATOM 2462 C CA . GLY A 1 351 ? -11.923 14.142 17.500 1.00 96.25 351 GLY A CA 1
ATOM 2463 C C . GLY A 1 351 ? -12.981 13.231 18.096 1.00 96.25 351 GLY A C 1
ATOM 2464 O O . GLY A 1 351 ? -12.761 12.534 19.092 1.00 96.25 351 GLY A O 1
ATOM 2465 N N . ASP A 1 352 ? -14.146 13.242 17.469 1.00 96.44 352 ASP A N 1
ATOM 2466 C CA . ASP A 1 352 ? -15.282 12.431 17.874 1.00 96.44 352 ASP A CA 1
ATOM 2467 C C . ASP A 1 352 ? -15.147 10.992 17.348 1.00 96.44 352 ASP A C 1
ATOM 2469 O O . ASP A 1 352 ? -14.742 10.765 16.212 1.00 96.44 352 ASP A O 1
ATOM 2473 N N . ALA A 1 353 ? -15.530 10.003 18.155 1.00 97.44 353 ALA A N 1
ATOM 2474 C CA . ALA A 1 353 ? -15.619 8.599 17.763 1.00 97.44 353 ALA A CA 1
ATOM 2475 C C . ALA A 1 353 ? -17.097 8.181 17.711 1.00 97.44 353 ALA A C 1
ATOM 2477 O O . ALA A 1 353 ? -17.604 7.570 18.650 1.00 97.44 353 ALA A O 1
ATOM 2478 N N . ILE A 1 354 ? -17.822 8.567 16.657 1.00 96.81 354 ILE A N 1
ATOM 2479 C CA . ILE A 1 354 ? -19.297 8.517 16.623 1.00 96.81 354 ILE A CA 1
ATOM 2480 C C . ILE A 1 354 ? -19.845 7.503 15.619 1.00 96.81 354 ILE A C 1
ATOM 2482 O O . ILE A 1 354 ? -19.376 7.405 14.485 1.00 96.81 354 ILE A O 1
ATOM 2486 N N . ALA A 1 355 ? -20.947 6.851 16.003 1.00 97.69 355 ALA A N 1
ATOM 2487 C CA . ALA A 1 355 ? -21.750 5.988 15.133 1.00 97.69 355 ALA A CA 1
ATOM 2488 C C . ALA A 1 355 ? -20.967 4.832 14.500 1.00 97.69 355 ALA A C 1
ATOM 2490 O O . ALA A 1 355 ? -21.308 4.378 13.416 1.00 97.69 355 ALA A O 1
ATOM 2491 N N . ASN A 1 356 ? -19.907 4.382 15.161 1.00 98.56 356 ASN A N 1
ATOM 2492 C CA . ASN A 1 356 ? -19.147 3.221 14.743 1.00 98.56 356 ASN A CA 1
ATOM 2493 C C . ASN A 1 356 ? -19.830 1.943 15.245 1.00 98.56 356 ASN A C 1
ATOM 2495 O O . ASN A 1 356 ? -20.475 1.935 16.301 1.00 98.56 356 ASN A O 1
ATOM 2499 N N . GLU A 1 357 ? -19.678 0.863 14.491 1.00 98.50 357 GLU A N 1
ATOM 2500 C CA . GLU A 1 357 ? -20.389 -0.391 14.719 1.00 98.50 357 GLU A CA 1
ATOM 2501 C C . GLU A 1 357 ? -19.397 -1.553 14.802 1.00 98.50 357 GLU A C 1
ATOM 2503 O O . GLU A 1 357 ? -18.487 -1.669 13.983 1.00 98.50 357 GLU A O 1
ATOM 2508 N N . VAL A 1 358 ? -19.569 -2.418 15.800 1.00 98.56 358 VAL A N 1
ATOM 2509 C CA . VAL A 1 358 ? -18.780 -3.642 15.961 1.00 98.56 358 VAL A CA 1
ATOM 2510 C C . VAL A 1 358 ? -19.710 -4.834 16.118 1.00 98.56 358 VAL A C 1
ATOM 2512 O O . VAL A 1 358 ? -20.546 -4.874 17.024 1.00 98.56 358 VAL A O 1
ATOM 2515 N N . TYR A 1 359 ? -19.520 -5.820 15.251 1.00 98.06 359 TYR A N 1
ATOM 2516 C CA . TYR A 1 359 ? -20.264 -7.068 15.210 1.00 98.06 359 TYR A CA 1
ATOM 2517 C C . TYR A 1 359 ? -19.322 -8.232 15.484 1.00 98.06 359 TYR A C 1
ATOM 2519 O O . TYR A 1 359 ? -18.361 -8.449 14.748 1.00 98.06 359 TYR A O 1
ATOM 2527 N N . VAL A 1 360 ? -19.606 -8.987 16.540 1.00 97.88 360 VAL A N 1
ATOM 2528 C CA . VAL A 1 360 ? -18.832 -10.163 16.936 1.00 97.88 360 VAL A CA 1
ATOM 2529 C C . VAL A 1 360 ? -19.748 -11.381 17.014 1.00 97.88 360 VAL A C 1
ATOM 2531 O O . VAL A 1 360 ? -20.773 -11.369 17.706 1.00 97.88 360 VAL A O 1
ATOM 2534 N N . SER A 1 361 ? -19.377 -12.448 16.318 1.00 96.50 361 SER A N 1
ATOM 2535 C CA . SER A 1 361 ? -20.090 -13.729 16.305 1.00 96.50 361 SER A CA 1
ATOM 2536 C C . SER A 1 361 ? -19.116 -14.904 16.367 1.00 96.50 361 SER A C 1
ATOM 2538 O O . SER A 1 361 ? -17.908 -14.709 16.296 1.00 96.50 361 SER A O 1
ATOM 2540 N N . ASP A 1 362 ? -19.652 -16.122 16.481 1.00 95.38 362 ASP A N 1
ATOM 2541 C CA . ASP A 1 362 ? -18.888 -17.377 16.515 1.00 95.38 362 ASP A CA 1
ATOM 2542 C C . ASP A 1 362 ? -17.861 -17.460 17.666 1.00 95.38 362 ASP A C 1
ATOM 2544 O O . ASP A 1 362 ? -17.872 -16.651 18.595 1.00 95.38 362 ASP A O 1
ATOM 2548 N N . GLU A 1 363 ? -17.026 -18.502 17.693 1.00 89.94 363 GLU A N 1
ATOM 2549 C CA . GLU A 1 363 ? -15.985 -18.669 18.716 1.00 89.94 363 GLU A CA 1
ATOM 2550 C C . GLU A 1 363 ? -14.736 -17.851 18.353 1.00 89.94 363 GLU A C 1
ATOM 2552 O O . GLU A 1 363 ? -13.812 -18.351 17.715 1.00 89.94 363 GLU A O 1
ATOM 2557 N N . VAL A 1 364 ? -14.710 -16.582 18.771 1.00 93.62 364 VAL A N 1
ATOM 2558 C CA . VAL A 1 364 ? -13.552 -15.682 18.617 1.00 93.62 364 VAL A CA 1
ATOM 2559 C C . VAL A 1 364 ? -12.852 -15.395 19.944 1.00 93.62 364 VAL A C 1
ATOM 2561 O O . VAL A 1 364 ? -13.483 -15.441 21.008 1.00 93.62 364 VAL A O 1
ATOM 2564 N N . GLN A 1 365 ? -11.566 -15.039 19.887 1.00 95.19 365 GLN A N 1
ATOM 2565 C CA . GLN A 1 365 ? -10.787 -14.638 21.063 1.00 95.19 365 GLN A CA 1
ATOM 2566 C C . GLN A 1 365 ? -10.384 -13.167 20.987 1.00 95.19 365 GLN A C 1
ATOM 2568 O O . GLN A 1 365 ? -9.706 -12.744 20.050 1.00 95.19 365 GLN A O 1
ATOM 2573 N N . ILE A 1 366 ? -10.803 -12.394 21.993 1.00 96.62 366 ILE A N 1
ATOM 2574 C CA . ILE A 1 366 ? -10.422 -10.994 22.158 1.00 96.62 366 ILE A CA 1
ATOM 2575 C C . ILE A 1 366 ? -9.798 -10.810 23.543 1.00 96.62 366 ILE A C 1
ATOM 2577 O O . ILE A 1 366 ? -10.485 -10.940 24.560 1.00 96.62 366 ILE A O 1
ATOM 2581 N N . ASP A 1 367 ? -8.502 -10.509 23.598 1.00 95.50 367 ASP A N 1
ATOM 2582 C CA . ASP A 1 367 ? -7.732 -10.555 24.854 1.00 95.50 367 ASP A CA 1
ATOM 2583 C C . ASP A 1 367 ? -7.998 -9.373 25.791 1.00 95.50 367 ASP A C 1
ATOM 2585 O O . ASP A 1 367 ? -7.792 -9.481 27.003 1.00 95.50 367 ASP A O 1
ATOM 2589 N N . TYR A 1 368 ? -8.423 -8.227 25.256 1.00 95.00 368 TYR A N 1
ATOM 2590 C CA . TYR A 1 368 ? -8.565 -6.996 26.030 1.00 95.00 368 TYR A CA 1
ATOM 2591 C C . TYR A 1 368 ? -9.972 -6.403 25.931 1.00 95.00 368 TYR A C 1
ATOM 2593 O O . TYR A 1 368 ? -10.868 -6.843 26.656 1.00 95.00 368 TYR A O 1
ATOM 2601 N N . LEU A 1 369 ? -10.181 -5.396 25.084 1.00 93.94 369 LEU A N 1
ATOM 2602 C CA . LEU A 1 369 ? -11.429 -4.639 25.024 1.00 93.94 369 LEU A CA 1
ATOM 2603 C C . LEU A 1 369 ? -12.061 -4.706 23.639 1.00 93.94 369 LEU A C 1
ATOM 2605 O O . LEU A 1 369 ? -11.368 -4.706 22.621 1.00 93.94 369 LEU A O 1
ATOM 2609 N N . VAL A 1 370 ? -13.393 -4.704 23.641 1.00 96.38 370 VAL A N 1
ATOM 2610 C CA . VAL A 1 370 ? -14.229 -4.486 22.459 1.00 96.38 370 VAL A CA 1
ATOM 2611 C C . VAL A 1 370 ? -14.947 -3.157 22.625 1.00 96.38 370 VAL A C 1
ATOM 2613 O O . VAL A 1 370 ? -15.678 -2.982 23.600 1.00 96.38 370 VAL A O 1
ATOM 2616 N N . ARG A 1 371 ? -14.762 -2.228 21.687 1.00 95.62 371 ARG A N 1
ATOM 2617 C CA . ARG A 1 371 ? -15.345 -0.884 21.760 1.00 95.62 371 ARG A CA 1
ATOM 2618 C C . ARG A 1 371 ? -16.052 -0.509 20.473 1.00 95.62 371 ARG A C 1
ATOM 2620 O O . ARG A 1 371 ? -15.490 -0.664 19.399 1.00 95.62 371 ARG A O 1
ATOM 2627 N N . GLY A 1 372 ? -17.242 0.070 20.555 1.00 96.50 372 GLY A N 1
ATOM 2628 C CA . GLY A 1 372 ? -17.858 0.666 19.370 1.00 96.50 372 GLY A CA 1
ATOM 2629 C C . GLY A 1 372 ? -17.052 1.886 18.912 1.00 96.50 372 GLY A C 1
ATOM 2630 O O . GLY A 1 372 ? -16.556 1.912 17.794 1.00 96.50 372 GLY A O 1
ATOM 2631 N N . GLY A 1 373 ? -16.801 2.845 19.807 1.00 96.44 373 GLY A N 1
ATOM 2632 C CA . GLY A 1 373 ? -15.894 3.970 19.547 1.00 96.44 373 GLY A CA 1
ATOM 2633 C C . GLY A 1 373 ? -15.081 4.390 20.774 1.00 96.44 373 GLY A C 1
ATOM 2634 O O . GLY A 1 373 ? -15.572 4.280 21.892 1.00 96.44 373 GLY A O 1
ATOM 2635 N N . SER A 1 374 ? -13.853 4.878 20.592 1.00 95.81 374 SER A N 1
ATOM 2636 C CA . SER A 1 374 ? -12.999 5.377 21.683 1.00 95.81 374 SER A CA 1
ATOM 2637 C C . SER A 1 374 ? -12.318 6.689 21.302 1.00 95.81 374 SER A C 1
ATOM 2639 O O . SER A 1 374 ? -11.770 6.818 20.208 1.00 95.81 374 SER A O 1
ATOM 2641 N N . THR A 1 375 ? -12.358 7.672 22.198 1.00 96.00 375 THR A N 1
ATOM 2642 C CA . THR A 1 375 ? -11.628 8.940 22.063 1.00 96.00 375 THR A CA 1
ATOM 2643 C C . THR A 1 375 ? -11.279 9.489 23.439 1.00 96.00 375 THR A C 1
ATOM 2645 O O . THR A 1 375 ? -12.062 9.378 24.373 1.00 96.00 375 THR A O 1
ATOM 2648 N N . TYR A 1 376 ? -10.114 10.111 23.609 1.00 92.75 376 TYR A N 1
ATOM 2649 C CA . TYR A 1 376 ? -9.807 10.778 24.880 1.00 92.75 376 TYR A CA 1
ATOM 2650 C C . TYR A 1 376 ? -10.345 12.217 24.921 1.00 92.75 376 TYR A C 1
ATOM 2652 O O . TYR A 1 376 ? -10.785 12.693 25.967 1.00 92.75 376 TYR A O 1
ATOM 2660 N N . TYR A 1 377 ? -10.323 12.902 23.774 1.00 92.94 377 TYR A N 1
ATOM 2661 C CA . TYR A 1 377 ? -10.655 14.320 23.623 1.00 92.94 377 TYR A CA 1
ATOM 2662 C C . TYR A 1 377 ? -11.759 14.506 22.577 1.00 92.94 377 TYR A C 1
ATOM 2664 O O . TYR A 1 377 ? -11.549 15.108 21.524 1.00 92.94 377 TYR A O 1
ATOM 2672 N N . GLY A 1 378 ? -12.938 13.966 22.880 1.00 92.81 378 GLY A N 1
ATOM 2673 C CA . GLY A 1 378 ? -14.122 14.053 22.029 1.00 92.81 378 GLY A CA 1
ATOM 2674 C C . GLY A 1 378 ? -15.290 13.231 22.568 1.00 92.81 378 GLY A C 1
ATOM 2675 O O . GLY A 1 378 ? -15.251 12.693 23.679 1.00 92.81 378 GLY A O 1
ATOM 2676 N N . ASN A 1 379 ? -16.339 13.119 21.762 1.00 93.25 379 ASN A N 1
ATOM 2677 C CA . ASN A 1 379 ? -17.539 12.354 22.073 1.00 93.25 379 ASN A CA 1
ATOM 2678 C C . ASN A 1 379 ? -17.467 10.947 21.471 1.00 93.25 379 ASN A C 1
ATOM 2680 O O . ASN A 1 379 ? -17.169 10.788 20.291 1.00 93.25 379 ASN A O 1
ATOM 2684 N N . ALA A 1 380 ? -17.846 9.932 22.248 1.00 94.81 380 ALA A N 1
ATOM 2685 C CA . ALA A 1 380 ? -17.951 8.545 21.791 1.00 94.81 380 ALA A CA 1
ATOM 2686 C C . ALA A 1 380 ? -19.414 8.070 21.756 1.00 94.81 380 ALA A C 1
ATOM 2688 O O . ALA A 1 380 ? -19.764 7.082 22.401 1.00 94.81 380 ALA A O 1
ATOM 2689 N N . ASN A 1 381 ? -20.285 8.804 21.057 1.00 92.31 381 ASN A N 1
ATOM 2690 C CA . ASN A 1 381 ? -21.738 8.589 21.076 1.00 92.31 381 ASN A CA 1
ATOM 2691 C C . ASN A 1 381 ? -22.260 7.754 19.902 1.00 92.31 381 ASN A C 1
ATOM 2693 O O . ASN A 1 381 ? -21.678 7.726 18.820 1.00 92.31 381 ASN A O 1
ATOM 2697 N N . ASN A 1 382 ? -23.448 7.170 20.093 1.00 94.50 382 ASN A N 1
ATOM 2698 C CA . ASN A 1 382 ? -24.206 6.423 19.082 1.00 94.50 382 ASN A CA 1
ATOM 2699 C C . ASN A 1 382 ? -23.474 5.211 18.513 1.00 94.50 382 ASN A C 1
ATOM 2701 O O . ASN A 1 382 ? -23.846 4.710 17.457 1.00 94.50 382 ASN A O 1
ATOM 2705 N N . ASN A 1 383 ? -22.456 4.737 19.215 1.00 96.88 383 ASN A N 1
ATOM 2706 C CA . ASN A 1 383 ? -21.731 3.554 18.816 1.00 96.88 383 ASN A CA 1
ATOM 2707 C C . ASN A 1 383 ? -22.520 2.294 19.200 1.00 96.88 383 ASN A C 1
ATOM 2709 O O . ASN A 1 383 ? -23.281 2.279 20.182 1.00 96.88 383 ASN A O 1
ATOM 2713 N N . ILE A 1 384 ? -22.336 1.241 18.409 1.00 95.56 384 ILE A N 1
ATOM 2714 C CA . ILE A 1 384 ? -23.022 -0.039 18.561 1.00 95.56 384 ILE A CA 1
ATOM 2715 C C . ILE A 1 384 ? -21.978 -1.131 18.738 1.00 95.56 384 ILE A C 1
ATOM 2717 O O . ILE A 1 384 ? -21.059 -1.254 17.934 1.00 95.56 384 ILE A O 1
ATOM 2721 N N . VAL A 1 385 ? -22.164 -1.958 19.766 1.00 97.00 385 VAL A N 1
ATOM 2722 C CA . VAL A 1 385 ? -21.501 -3.261 19.848 1.00 97.00 385 VAL A CA 1
ATOM 2723 C C . VAL A 1 385 ? -22.549 -4.352 20.008 1.00 97.00 385 VAL A C 1
ATOM 2725 O O . VAL A 1 385 ? -23.334 -4.344 20.965 1.00 97.00 385 VAL A O 1
ATOM 2728 N N . GLU A 1 386 ? -22.541 -5.297 19.074 1.00 96.06 386 GLU A N 1
ATOM 2729 C CA . GLU A 1 386 ? -23.319 -6.528 19.129 1.00 96.06 386 GLU A CA 1
ATOM 2730 C C . GLU A 1 386 ? -22.368 -7.721 19.188 1.00 96.06 386 GLU A C 1
ATOM 2732 O O . GLU A 1 386 ? -21.611 -7.981 18.257 1.00 96.06 386 GLU A O 1
ATOM 2737 N N . MET A 1 387 ? -22.414 -8.451 20.302 1.00 94.44 387 MET A N 1
ATOM 2738 C CA . MET A 1 387 ? -21.595 -9.639 20.522 1.00 94.44 387 MET A CA 1
ATOM 2739 C C . MET A 1 387 ? -22.510 -10.830 20.815 1.00 94.44 387 MET A C 1
ATOM 2741 O O . MET A 1 387 ? -23.221 -10.854 21.825 1.00 94.44 387 MET A O 1
ATOM 2745 N N . THR A 1 388 ? -22.513 -11.796 19.897 1.00 93.88 388 THR A N 1
ATOM 2746 C CA . THR A 1 388 ? -23.347 -13.014 19.931 1.00 93.88 388 THR A CA 1
ATOM 2747 C C . THR A 1 388 ? -22.541 -14.295 20.164 1.00 93.88 388 THR A C 1
ATOM 2749 O O . THR A 1 388 ? -23.134 -15.344 20.399 1.00 93.88 388 THR A O 1
ATOM 2752 N N . GLY A 1 389 ? -21.208 -14.206 20.139 1.00 87.81 389 GLY A N 1
ATOM 2753 C CA . GLY A 1 389 ? -20.269 -15.296 20.407 1.00 87.81 389 GLY A CA 1
ATOM 2754 C C . GLY A 1 389 ? -18.912 -14.773 20.897 1.00 87.81 389 GLY A C 1
ATOM 2755 O O . GLY A 1 389 ? -18.714 -13.561 20.993 1.00 87.81 389 GLY A O 1
ATOM 2756 N N . GLY A 1 390 ? -17.999 -15.688 21.234 1.00 89.94 390 GLY A N 1
ATOM 2757 C CA . GLY A 1 390 ? -16.606 -15.394 21.583 1.00 89.94 390 GLY A CA 1
ATOM 2758 C C . GLY A 1 390 ? -16.363 -14.909 23.015 1.00 89.94 390 GLY A C 1
ATOM 2759 O O . GLY A 1 390 ? -17.257 -14.882 23.867 1.00 89.94 390 GLY A O 1
ATOM 2760 N N . THR A 1 391 ? -15.117 -14.520 23.292 1.00 90.62 391 THR A N 1
ATOM 2761 C CA . THR A 1 391 ? -14.675 -13.998 24.596 1.00 90.62 391 THR A CA 1
ATOM 2762 C C . THR A 1 391 ? -14.075 -12.604 24.474 1.00 90.62 391 THR A C 1
ATOM 2764 O O . THR A 1 391 ? -13.366 -12.329 23.514 1.00 90.62 391 THR A O 1
ATOM 2767 N N . ALA A 1 392 ? -14.302 -11.760 25.483 1.00 90.25 392 ALA A N 1
ATOM 2768 C CA . ALA A 1 392 ? -13.618 -10.481 25.667 1.00 90.25 392 ALA A CA 1
ATOM 2769 C C . ALA A 1 392 ? -12.946 -10.483 27.047 1.00 90.25 392 ALA A C 1
ATOM 2771 O O . ALA A 1 392 ? -13.630 -10.690 28.054 1.00 90.25 392 ALA A O 1
ATOM 2772 N N . GLY A 1 393 ? -11.625 -10.306 27.087 1.00 89.50 393 GLY A N 1
ATOM 2773 C CA . GLY A 1 393 ? -10.824 -10.511 28.295 1.00 89.50 393 GLY A CA 1
ATOM 2774 C C . GLY A 1 393 ? -11.095 -9.506 29.414 1.00 89.50 393 GLY A C 1
ATOM 2775 O O . GLY A 1 393 ? -11.234 -9.908 30.569 1.00 89.50 393 GLY A O 1
ATOM 2776 N N . MET A 1 394 ? -11.213 -8.213 29.096 1.00 89.94 394 MET A N 1
ATOM 2777 C CA . MET A 1 394 ? -11.539 -7.175 30.082 1.00 89.94 394 MET A CA 1
ATOM 2778 C C . MET A 1 394 ? -12.993 -6.718 30.030 1.00 89.94 394 MET A C 1
ATOM 2780 O O . MET A 1 394 ? -13.627 -6.586 31.076 1.00 89.94 394 MET A O 1
ATOM 2784 N N . GLY A 1 395 ? -13.532 -6.435 28.845 1.00 89.75 395 GLY A N 1
ATOM 2785 C CA . GLY A 1 395 ? -14.843 -5.802 28.762 1.00 89.75 395 GLY A CA 1
ATOM 2786 C C . GLY A 1 395 ? -15.311 -5.471 27.355 1.00 89.75 395 GLY A C 1
ATOM 2787 O O . GLY A 1 395 ? -14.564 -5.559 26.380 1.00 89.75 395 GLY A O 1
ATOM 2788 N N . VAL A 1 396 ? -16.586 -5.095 27.283 1.00 92.62 396 VAL A N 1
ATOM 2789 C CA . VAL A 1 396 ? -17.252 -4.661 26.058 1.00 92.62 396 VAL A CA 1
ATOM 2790 C C . VAL A 1 396 ? -17.960 -3.343 26.331 1.00 92.62 396 VAL A C 1
ATOM 2792 O O . VAL A 1 396 ? -18.763 -3.248 27.261 1.00 92.62 396 VAL A O 1
ATOM 2795 N N . GLU A 1 397 ? -17.664 -2.336 25.520 1.00 91.50 397 GLU A N 1
ATOM 2796 C CA . GLU A 1 397 ? -18.111 -0.961 25.705 1.00 91.50 397 GLU A CA 1
ATOM 2797 C C . GLU A 1 397 ? -18.757 -0.456 24.417 1.00 91.50 397 GLU A C 1
ATOM 2799 O O . GLU A 1 397 ? -18.196 -0.566 23.331 1.00 91.50 397 GLU A O 1
ATOM 2804 N N . GLY A 1 398 ? -19.944 0.141 24.520 1.00 86.25 398 GLY A N 1
ATOM 2805 C CA . GLY A 1 398 ? -20.542 0.804 23.365 1.00 86.25 398 GLY A CA 1
ATOM 2806 C C . GLY A 1 398 ? -19.664 1.970 22.895 1.00 86.25 398 GLY A C 1
ATOM 2807 O O . GLY A 1 398 ? -19.345 2.055 21.719 1.00 86.25 398 GLY A O 1
ATOM 2808 N N . GLY A 1 399 ? -19.175 2.801 23.817 1.00 88.00 399 GLY A N 1
ATOM 2809 C CA . GLY A 1 399 ? -18.147 3.797 23.530 1.00 88.00 399 GLY A CA 1
ATOM 2810 C C . GLY A 1 399 ? -17.437 4.294 24.788 1.00 88.00 399 GLY A C 1
ATOM 2811 O O . GLY A 1 399 ? -17.978 4.188 25.886 1.00 88.00 399 GLY A O 1
ATOM 2812 N N . GLU A 1 400 ? -16.233 4.831 24.617 1.00 88.44 400 GLU A N 1
ATOM 2813 C CA . GLU A 1 400 ? -15.333 5.273 25.686 1.00 88.44 400 GLU A CA 1
ATOM 2814 C C . GLU A 1 400 ? -14.888 6.720 25.434 1.00 88.44 400 GLU A C 1
ATOM 2816 O O . GLU A 1 400 ? -14.403 7.044 24.348 1.00 88.44 400 GLU A O 1
ATOM 2821 N N . SER A 1 401 ? -15.052 7.591 26.439 1.00 86.94 401 SER A N 1
ATOM 2822 C CA . SER A 1 401 ? -14.538 8.965 26.408 1.00 86.94 401 SER A CA 1
ATOM 2823 C C . SER A 1 401 ? -13.791 9.312 27.695 1.00 86.94 401 SER A C 1
ATOM 2825 O O . SER A 1 401 ? -14.261 8.985 28.786 1.00 86.94 401 SER A O 1
ATOM 2827 N N . GLY A 1 402 ? -12.618 9.942 27.561 1.00 71.50 402 GLY A N 1
ATOM 2828 C CA . GLY A 1 402 ? -11.686 10.222 28.662 1.00 71.50 402 GLY A CA 1
ATOM 2829 C C . GLY A 1 402 ? -11.904 11.538 29.423 1.00 71.50 402 GLY A C 1
ATOM 2830 O O . GLY A 1 402 ? -11.284 11.728 30.470 1.00 71.50 402 GLY A O 1
ATOM 2831 N N . ALA A 1 403 ? -12.755 12.450 28.939 1.00 52.56 403 ALA A N 1
ATOM 2832 C CA . ALA A 1 403 ? -13.006 13.746 29.579 1.00 52.56 403 ALA A CA 1
ATOM 2833 C C . ALA A 1 403 ? -14.470 13.895 30.030 1.00 52.56 403 ALA A C 1
ATOM 2835 O O . ALA A 1 403 ? -15.391 13.579 29.282 1.00 52.56 403 ALA A O 1
ATOM 2836 N N . ASP A 1 404 ? -14.669 14.408 31.251 1.00 49.38 404 ASP A N 1
ATOM 2837 C CA . ASP A 1 404 ? -15.967 14.726 31.866 1.00 49.38 404 ASP A CA 1
ATOM 2838 C C . ASP A 1 404 ? -16.808 15.658 30.976 1.00 49.38 404 ASP A C 1
ATOM 2840 O O . ASP A 1 404 ? -16.736 16.873 31.139 1.00 49.38 404 ASP A O 1
ATOM 2844 N N . LEU A 1 405 ? -17.624 15.135 30.052 1.00 41.88 405 LEU A N 1
ATOM 2845 C CA . LEU A 1 405 ? -18.774 15.852 29.489 1.00 41.88 405 LEU A CA 1
ATOM 2846 C C . LEU A 1 405 ? -19.693 14.936 28.655 1.00 41.88 405 LEU A C 1
ATOM 2848 O O . LEU A 1 405 ? -19.285 14.335 27.670 1.00 41.88 405 LEU A O 1
ATOM 2852 N N . LEU A 1 406 ? -20.977 14.966 29.037 1.00 44.50 406 LEU A N 1
ATOM 2853 C CA . LEU A 1 406 ? -22.190 14.474 28.360 1.00 44.50 406 LEU A CA 1
ATOM 2854 C C . LEU A 1 406 ? -22.583 12.987 28.471 1.00 44.50 406 LEU A C 1
ATOM 2856 O O . LEU A 1 406 ? -21.788 12.056 28.448 1.00 44.50 406 LEU A O 1
ATOM 2860 N N . ILE A 1 407 ? -23.904 12.809 28.598 1.00 46.84 407 ILE A N 1
ATOM 2861 C CA . ILE A 1 407 ? -24.633 11.539 28.632 1.00 46.84 407 ILE A CA 1
ATOM 2862 C C . ILE A 1 407 ? -24.313 10.756 27.359 1.00 46.84 407 ILE A C 1
ATOM 2864 O O . ILE A 1 407 ? -24.671 11.187 26.263 1.00 46.84 407 ILE A O 1
ATOM 2868 N N . GLN A 1 408 ? -23.685 9.594 27.512 1.00 53.97 408 GLN A N 1
ATOM 2869 C CA . GLN A 1 408 ? -23.418 8.702 26.394 1.00 53.97 408 GLN A CA 1
ATOM 2870 C C . GLN A 1 408 ? -24.690 7.966 25.965 1.00 53.97 408 GLN A C 1
ATOM 2872 O O . GLN A 1 408 ? -25.314 7.258 26.758 1.00 53.97 408 GLN A O 1
ATOM 2877 N N . THR A 1 409 ? -25.067 8.095 24.694 1.00 58.09 409 THR A N 1
ATOM 2878 C CA . THR A 1 409 ? -26.170 7.339 24.078 1.00 58.09 409 THR A CA 1
ATOM 2879 C C . THR A 1 409 ? -25.625 6.156 23.287 1.00 58.09 409 THR A C 1
ATOM 2881 O O . THR A 1 409 ? -25.757 6.088 22.067 1.00 58.09 409 THR A O 1
ATOM 2884 N N . ASN A 1 410 ? -24.974 5.226 23.982 1.00 64.81 410 ASN A N 1
ATOM 2885 C CA . ASN A 1 410 ? -24.407 4.026 23.373 1.00 64.81 410 ASN A CA 1
ATOM 2886 C C . ASN A 1 410 ? -25.335 2.823 23.554 1.00 64.81 410 ASN A C 1
ATOM 2888 O O . ASN A 1 410 ? -26.003 2.689 24.583 1.00 64.81 410 ASN A O 1
ATOM 2892 N N . LYS A 1 411 ? -25.392 1.944 22.547 1.00 57.00 411 LYS A N 1
ATOM 2893 C CA . LYS A 1 411 ? -26.164 0.698 22.619 1.00 57.00 411 LYS A CA 1
ATOM 2894 C C . LYS A 1 411 ? -25.216 -0.485 22.728 1.00 57.00 411 LYS A C 1
ATOM 2896 O O . LYS A 1 411 ? -24.307 -0.640 21.921 1.00 57.00 411 LYS A O 1
ATOM 2901 N N . TYR A 1 412 ? -25.484 -1.338 23.708 1.00 64.75 412 TYR A N 1
ATOM 2902 C CA . TYR A 1 412 ? -24.788 -2.600 23.893 1.00 64.75 412 TYR A CA 1
ATOM 2903 C C . TYR A 1 412 ? -25.807 -3.725 24.035 1.00 64.75 412 TYR A C 1
ATOM 2905 O O . TYR A 1 412 ? -26.713 -3.647 24.869 1.00 64.75 412 TYR A O 1
ATOM 2913 N N . HIS A 1 413 ? -25.639 -4.773 23.234 1.00 55.22 413 HIS A N 1
ATOM 2914 C CA . HIS A 1 413 ? -26.383 -6.015 23.381 1.00 55.22 413 HIS A CA 1
ATOM 2915 C C . HIS A 1 413 ? -25.410 -7.194 23.383 1.00 55.22 413 HIS A C 1
ATOM 2917 O O . HIS A 1 413 ? -24.758 -7.478 22.380 1.00 55.22 413 HIS A O 1
ATOM 2923 N N . LYS A 1 414 ? -25.366 -7.915 24.506 1.00 50.00 414 LYS A N 1
ATOM 2924 C CA . LYS A 1 414 ? -24.776 -9.252 24.593 1.00 50.00 414 LYS A CA 1
ATOM 2925 C C . LYS A 1 414 ? -25.901 -10.258 24.757 1.00 50.00 414 LYS A C 1
ATOM 2927 O O . LYS A 1 414 ? -26.609 -10.223 25.765 1.00 50.00 414 LYS A O 1
ATOM 2932 N N . LYS A 1 415 ? -26.085 -11.132 23.769 1.00 43.06 415 LYS A N 1
ATOM 2933 C CA . LYS A 1 415 ? -26.888 -12.344 23.961 1.00 43.06 415 LYS A CA 1
ATOM 2934 C C . LYS A 1 415 ? -25.968 -13.389 24.588 1.00 43.06 415 LYS A C 1
ATOM 2936 O O . LYS A 1 415 ? -24.925 -13.686 24.019 1.00 43.06 415 LYS A O 1
ATOM 2941 N N . ILE A 1 416 ? -26.323 -13.832 25.795 1.00 41.28 416 ILE A N 1
ATOM 2942 C CA . ILE A 1 416 ? -25.658 -14.936 26.507 1.00 41.28 416 ILE A CA 1
ATOM 2943 C C . ILE A 1 416 ? -26.174 -16.255 25.950 1.00 41.28 416 ILE A C 1
ATOM 2945 O O . ILE A 1 416 ? -27.412 -16.337 25.750 1.00 41.28 416 ILE A O 1
#

InterPro domains:
  IPR060905 LOFI repeat [NF038205] (366-385)

Secondary structure (DSSP, 8-state):
---------GGG---PPP-----PPP--EE--EEEE-SEESS-EEEEEE-STT--EES-EEEE-TT-EESS-EEEEEE-TT---EES-EEEEEEEEEESSEEEEEEESSS-EES-EEEEEEEEESSEEEEEEESSSS---S-EEEEES-EES-TTTT--EEEEEEESSS---S-EEEEESS-EESS-EES-EESSSB--S-EEEE-SS-EESS-EEEEEETTEEES-EEEE-SS-EES-TT-TTS-EEEEEEESSSEEES-EEEESS-EEEEEEEEEE-STT-EEES-EEEEEEEEEEEEEEEEEE--HHHHHHTTTPPEE--EEES-EEEEEEEEES-EEEEEE-TTEE--EES-EEEE-SS-EESSEEEEEEESSS---S-EEEE-SSEESSEEEEEEESSS------EEEE--

Radius of gyration: 22.39 Å; chains: 1; bounding box: 53×39×68 Å